Protein 5UBV (pdb70)

Foldseek 3Di:
DWAACLLAFQCVVQLVVLVLVLVCLLPVVVSPVVPDDAAEEEEEEDPQLCLVRSQRRSCVSNVFEEFEAELCVCVVLDDQLLVVLVVRVVVCLVRALYEYEYEAQLSQLADDDPVSVVRRVNNNVSNLCSQVPQDDSSNYHYYYYHHCPVSHDPSQCPPSHHVHYGYRYAGALVRLLVLLVSLCVPFFADPAADSSVLSVVQPPDHSRLSNQLNVQQRVVCVVVVHPGRHNVSSVVSSVVSVVD/DAACLLAFQAVVLLVVLVLVLVCQLPVPVCVVVVDFDQQEAEEEEDPQLCLVSSQVRSCVSNVFEEAEAELQVLLDPDDDCSLVVLVVRVVVCLVRFLYEYEYHPQCSQFFDDDPRNNNVSNLVSQVPQDISSNYHYYYYDHDPVRGHPSQCPGSHHVHYRYRYAGALVRLLVLLVSLLVVFFADPAADSSVLSVVQPPDHSRLSSQLSVQLRVVCVVVVHPGRYNVSSVVSSVVSVD

Solvent-accessible surface area: 23286 Å² total; per-residue (Å²): 162,77,15,96,20,72,52,4,55,23,20,87,135,2,37,124,88,0,63,79,0,0,78,7,2,128,66,18,110,142,45,27,126,171,76,218,74,21,49,1,0,12,0,14,7,43,99,30,12,18,20,45,66,0,0,99,0,0,0,8,43,14,66,19,54,40,38,87,0,9,0,37,70,22,43,128,40,115,54,103,6,13,110,83,0,97,89,12,0,69,43,0,94,88,122,40,46,0,0,0,0,0,30,56,0,19,11,4,11,19,114,53,53,100,62,26,43,60,121,14,127,98,10,17,68,32,0,19,83,16,0,80,58,18,67,168,56,39,3,4,0,0,0,0,1,3,57,66,60,104,56,10,40,140,22,0,52,139,122,38,27,3,82,65,102,3,112,0,69,66,10,89,67,193,7,13,41,38,12,1,116,30,25,1,157,138,28,122,84,11,120,74,27,74,19,49,20,2,0,60,136,1,61,25,1,5,14,54,17,0,61,61,0,0,68,45,0,27,103,35,3,74,165,102,180,43,174,20,9,68,42,72,10,0,41,94,0,26,77,101,5,14,102,82,129,13,113,25,82,42,9,58,31,18,93,135,0,34,134,67,0,80,65,0,1,88,0,2,108,63,32,69,123,15,48,124,124,54,26,142,12,32,48,0,0,0,0,9,5,50,97,28,17,17,16,40,64,0,0,94,0,0,0,10,30,6,10,7,42,36,9,86,2,4,0,57,135,32,81,60,169,112,75,9,14,6,8,29,56,0,58,74,29,0,80,42,0,87,67,51,44,42,0,0,0,0,0,28,78,0,37,34,5,0,19,126,128,108,108,68,55,6,8,87,25,0,21,84,20,0,81,66,10,77,105,40,47,6,6,7,0,0,0,2,2,54,131,40,146,48,2,31,132,21,0,41,137,123,40,28,0,70,61,76,0,116,0,67,74,10,91,72,196,5,12,45,35,16,1,114,22,29,0,150,141,28,145,80,11,119,77,30,75,17,52,25,0,0,69,138,1,89,46,22,5,12,41,65,0,56,71,0,0,71,52,0,22,102,32,4,73,164,102,170,39,182,12,9,58,29,71,9,0,40,93,0,19,74,94,40,86,180

InterPro domains:
  IPR000642 Peptidase M41 [PF01434] (489-669)
  IPR003593 AAA+ ATPase domain [SM00382] (275-411)
  IPR003959 ATPase, AAA-type, core [PF00004] (279-408)
  IPR003960 ATPase, AAA-type, conserved site [PS00674] (379-397)
  IPR005936 ATP-dependent zinc metalloprotease, FtsH [MF_01458] (3-678)
  IPR027417 P-loop containing nucleoside triphosphate hydrolase [G3DSA:3.40.50.300] (221-408)
  IPR027417 P-loop containing nucleoside triphosphate hydrolase [SSF52540] (239-504)
  IPR037219 Peptidase M41-like [G3DSA:1.20.58.760] (484-678)
  IPR037219 Peptidase M41-like [SSF140990] (490-673)
  IPR041569 AAA ATPase, AAA+ lid domain [PF17862] (431-474)
  IPR048438 Yme1-like, N-terminal domain [PF21232] (65-123)

Secondary structure (DSSP, 8-state):
----GGG--S-HHHHHHHHHHHHHHH-HHHHHTT-----EEEEE--TTSSHHHHHHHHHHHHT--EEEEEGGGGS-----HHHHHHHHHHHHHHT-SEEEEEETGGGTT----TTTHHHHHHHHHHHHHHHHT--TT--EEEEEEES-GGGS-TTTTSTTSEEEEEE-----HHHHHHHHHHHHTTS-B-TT--HHHHHHT-TT--HHHHHHHHHHHHHHHHHTT-SSB-HHHHHHHHHHHHH-/---GGG--S-HHHHHHHHHHHHHHH-HHHHHHTT----SEEEEE--TTSSHHHHHHHHHHHHT--EEEEETTTTS-SSS-THHHHHHHHHHHHHHT-SEEEEEETHHHHHB-----HHHHHHHHHHHHPPTT-SEEEEEEES-GGGB-TTTTSTTSEEEEEE-----HHHHHHHHHHHHTTS-B-TT--HHHHHHT-TT--HHHHHHHHHHHHHHHHHTT-SSB-HHHHHHHHHHHH-

B-factor: mean 60.73, std 21.24, range [25.16, 143.54]

Structure (mmCIF, N/CA/C/O backbone):
data_5UBV
#
_entry.id   5UBV
#
_cell.length_a   45.916
_cell.length_b   86.624
_cell.length_c   155.025
_cell.angle_alpha   90.000
_cell.angle_beta   90.000
_cell.angle_gamma   90.000
#
_symmetry.space_group_name_H-M   'P 21 21 21'
#
loop_
_entity.id
_entity.type
_entity.pdbx_description
1 polymer 'ATPase domain of i-AAA protease'
2 non-polymer 'CITRIC ACID'
3 non-polymer "ADENOSINE-5'-DIPHOSPHATE"
4 non-polymer GLYCEROL
5 water water
#
loop_
_atom_site.group_PDB
_atom_site.id
_atom_site.type_symbol
_atom_site.label_atom_id
_atom_site.label_alt_id
_atom_site.label_comp_id
_atom_site.label_asym_id
_atom_site.label_entity_id
_atom_site.label_seq_id
_atom_site.pdbx_PDB_ins_code
_atom_site.Cartn_x
_atom_site.Cartn_y
_atom_site.Cartn_z
_atom_site.occupancy
_atom_site.B_iso_or_equiv
_atom_site.auth_seq_id
_atom_site.auth_comp_id
_atom_site.auth_asym_id
_atom_site.auth_atom_id
_atom_site.pdbx_PDB_model_num
ATOM 1 N N . SER A 1 1 ? 18.525 11.340 84.057 1.00 125.19 1 SER A N 1
ATOM 2 C CA . SER A 1 1 ? 19.224 10.514 85.034 1.00 121.04 1 SER A CA 1
ATOM 3 C C . SER A 1 1 ? 19.996 11.375 86.027 1.00 105.40 1 SER A C 1
ATOM 4 O O . SER A 1 1 ? 20.692 12.314 85.640 1.00 102.36 1 SER A O 1
ATOM 7 N N . ASN A 1 2 ? 19.871 11.047 87.310 1.00 96.61 2 ASN A N 1
ATOM 8 C CA . ASN A 1 2 ? 20.558 11.803 88.343 1.00 80.85 2 ASN A CA 1
ATOM 9 C C . ASN A 1 2 ? 22.053 11.482 88.331 1.00 68.06 2 ASN A C 1
ATOM 10 O O . ASN A 1 2 ? 22.520 10.569 87.643 1.00 61.37 2 ASN A O 1
ATOM 15 N N . ALA A 1 3 ? 22.807 12.253 89.109 1.00 52.81 3 ALA A N 1
ATOM 16 C CA . ALA A 1 3 ? 24.247 12.068 89.173 1.00 48.63 3 ALA A CA 1
ATOM 17 C C . ALA A 1 3 ? 24.598 10.798 89.945 1.00 48.85 3 ALA A C 1
ATOM 18 O O . ALA A 1 3 ? 23.805 10.271 90.730 1.00 46.16 3 ALA A O 1
ATOM 20 N N . ARG A 1 4 ? 25.811 10.306 89.705 1.00 45.63 4 ARG A N 1
ATOM 21 C CA . ARG A 1 4 ? 26.335 9.133 90.388 1.00 43.12 4 ARG A CA 1
ATOM 22 C C . ARG A 1 4 ? 27.769 9.412 90.814 1.00 46.49 4 ARG A C 1
ATOM 23 O O . ARG A 1 4 ? 28.374 10.413 90.423 1.00 49.89 4 ARG A O 1
ATOM 31 N N . PHE A 1 5 ? 28.314 8.505 91.627 1.00 36.13 5 PHE A N 1
ATOM 32 C CA . PHE A 1 5 ? 29.705 8.640 92.044 1.00 35.40 5 PHE A CA 1
ATOM 33 C C . PHE A 1 5 ? 30.663 8.415 90.883 1.00 37.64 5 PHE A C 1
ATOM 34 O O . PHE A 1 5 ? 31.778 8.948 90.889 1.00 44.32 5 PHE A O 1
ATOM 42 N N . SER A 1 6 ? 30.247 7.642 89.877 1.00 40.41 6 SER A N 1
ATOM 43 C CA . SER A 1 6 ? 31.069 7.447 88.689 1.00 43.13 6 SER A CA 1
ATOM 44 C C . SER A 1 6 ? 31.219 8.719 87.865 1.00 50.82 6 SER A C 1
ATOM 45 O O . SER A 1 6 ? 32.017 8.734 86.922 1.00 50.96 6 SER A O 1
ATOM 48 N N . ASP A 1 7 ? 30.472 9.774 88.189 1.00 40.52 7 ASP A N 1
ATOM 49 C CA . ASP A 1 7 ? 30.652 11.075 87.560 1.00 57.32 7 ASP A CA 1
ATOM 50 C C . ASP A 1 7 ? 31.702 11.925 88.259 1.00 52.12 7 ASP A C 1
ATOM 51 O O . ASP A 1 7 ? 32.096 12.964 87.719 1.00 64.47 7 ASP A O 1
ATOM 56 N N . VAL A 1 8 ? 32.168 11.507 89.433 1.00 37.66 8 VAL A N 1
ATOM 57 C CA . VAL A 1 8 ? 33.059 12.305 90.267 1.00 40.69 8 VAL A CA 1
ATOM 58 C C . VAL A 1 8 ? 34.443 11.675 90.229 1.00 43.28 8 VAL A C 1
ATOM 59 O O . VAL A 1 8 ? 34.611 10.502 90.586 1.00 44.86 8 VAL A O 1
ATOM 63 N N . HIS A 1 9 ? 35.433 12.455 89.804 1.00 47.51 9 HIS A N 1
ATOM 64 C CA . HIS A 1 9 ? 36.804 11.981 89.710 1.00 40.28 9 HIS A CA 1
ATOM 65 C C . HIS A 1 9 ? 37.738 13.048 90.264 1.00 40.07 9 HIS A C 1
ATOM 66 O O . HIS A 1 9 ? 37.398 14.232 90.324 1.00 43.89 9 HIS A O 1
ATOM 73 N N . GLY A 1 10 ? 38.925 12.612 90.680 1.00 41.76 10 GLY A N 1
ATOM 74 C CA . GLY A 1 10 ? 39.914 13.522 91.218 1.00 52.72 10 GLY A CA 1
ATOM 75 C C . GLY A 1 10 ? 39.742 13.866 92.679 1.00 52.45 10 GLY A C 1
ATOM 76 O O . GLY A 1 10 ? 40.433 14.763 93.174 1.00 51.43 10 GLY A O 1
ATOM 77 N N . CYS A 1 11 ? 38.845 13.187 93.382 1.00 50.01 11 CYS A N 1
ATOM 78 C CA . CYS A 1 11 ? 38.672 13.359 94.817 1.00 50.68 11 CYS A CA 1
ATOM 79 C C . CYS A 1 11 ? 38.073 12.079 95.390 1.00 51.67 11 CYS A C 1
ATOM 80 O O . CYS A 1 11 ? 36.967 12.062 95.922 1.00 47.24 11 CYS A O 1
ATOM 83 N N . ASP A 1 12 ? 38.821 10.977 95.265 1.00 49.33 12 ASP A N 1
ATOM 84 C CA . ASP A 1 12 ? 38.335 9.679 95.719 1.00 52.48 12 ASP A CA 1
ATOM 85 C C . ASP A 1 12 ? 38.081 9.669 97.219 1.00 51.90 12 ASP A C 1
ATOM 86 O O . ASP A 1 12 ? 37.154 8.999 97.683 1.00 45.98 12 ASP A O 1
ATOM 91 N N . GLU A 1 13 ? 38.877 10.413 97.988 1.00 46.32 13 GLU A N 1
ATOM 92 C CA . GLU A 1 13 ? 38.690 10.432 99.435 1.00 42.10 13 GLU A CA 1
ATOM 93 C C . GLU A 1 13 ? 37.347 11.041 99.819 1.00 43.03 13 GLU A C 1
ATOM 94 O O . GLU A 1 13 ? 36.709 10.594 100.779 1.00 46.24 13 GLU A O 1
ATOM 100 N N . ALA A 1 14 ? 36.896 12.058 99.081 1.00 40.26 14 ALA A N 1
ATOM 101 C CA . ALA A 1 14 ? 35.629 12.700 99.414 1.00 37.74 14 ALA A CA 1
ATOM 102 C C . ALA A 1 14 ? 34.451 11.763 99.168 1.00 39.40 14 ALA A C 1
ATOM 103 O O . ALA A 1 14 ? 33.563 11.631 100.018 1.00 42.41 14 ALA A O 1
ATOM 105 N N . LYS A 1 15 ? 34.430 11.093 98.013 1.00 47.30 15 LYS A N 1
ATOM 106 C CA . LYS A 1 15 ? 33.323 10.191 97.710 1.00 49.17 15 LYS A CA 1
ATOM 107 C C . LYS A 1 15 ? 33.334 8.965 98.614 1.00 44.83 15 LYS A C 1
ATOM 108 O O . LYS A 1 15 ? 32.267 8.442 98.957 1.00 43.97 15 LYS A O 1
ATOM 114 N N . GLU A 1 16 ? 34.520 8.494 99.007 1.00 39.93 16 GLU A N 1
ATOM 115 C CA . GLU A 1 16 ? 34.595 7.373 99.939 1.00 41.50 16 GLU A CA 1
ATOM 116 C C . GLU A 1 16 ? 33.985 7.738 101.287 1.00 47.24 16 GLU A C 1
ATOM 117 O O . GLU A 1 16 ? 33.272 6.930 101.894 1.00 50.83 16 GLU A O 1
ATOM 123 N N . GLU A 1 17 ? 34.254 8.953 101.772 1.00 45.67 17 GLU A N 1
ATOM 124 C CA . GLU A 1 17 ? 33.655 9.396 103.028 1.00 42.52 17 GLU A CA 1
ATOM 125 C C . GLU A 1 17 ? 32.154 9.608 102.879 1.00 41.73 17 GLU A C 1
ATOM 126 O O . GLU A 1 17 ? 31.383 9.284 103.790 1.00 45.53 17 GLU A O 1
ATOM 132 N N . LEU A 1 18 ? 31.718 10.145 101.738 1.00 38.26 18 LEU A N 1
ATOM 133 C CA . LEU A 1 18 ? 30.301 10.410 101.525 1.00 36.71 18 LEU A CA 1
ATOM 134 C C . LEU A 1 18 ? 29.498 9.148 101.240 1.00 35.50 18 LEU A C 1
ATOM 135 O O . LEU A 1 18 ? 28.264 9.208 101.251 1.00 37.78 18 LEU A O 1
ATOM 140 N N . GLN A 1 19 ? 30.161 8.017 100.984 1.00 36.89 19 GLN A N 1
ATOM 141 C CA . GLN A 1 19 ? 29.434 6.765 100.808 1.00 42.90 19 GLN A CA 1
ATOM 142 C C . GLN A 1 19 ? 28.653 6.409 102.066 1.00 42.93 19 GLN A C 1
ATOM 143 O O . GLN A 1 19 ? 27.603 5.761 101.986 1.00 40.10 19 GLN A O 1
ATOM 149 N N . GLU A 1 20 ? 29.151 6.831 103.232 1.00 41.89 20 GLU A N 1
ATOM 150 C CA . GLU A 1 20 ? 28.431 6.610 104.481 1.00 42.15 20 GLU A CA 1
ATOM 151 C C . GLU A 1 20 ? 27.092 7.336 104.474 1.00 36.47 20 GLU A C 1
ATOM 152 O O . GLU A 1 20 ? 26.093 6.819 104.990 1.00 40.87 20 GLU A O 1
ATOM 158 N N . LEU A 1 21 ? 27.052 8.537 103.890 1.00 35.30 21 LEU A N 1
ATOM 159 C CA . LEU A 1 21 ? 25.792 9.264 103.780 1.00 32.15 21 LEU A CA 1
ATOM 160 C C . LEU A 1 21 ? 24.813 8.526 102.876 1.00 34.74 21 LEU A C 1
ATOM 161 O O . LEU A 1 21 ? 23.604 8.512 103.137 1.00 38.84 21 LEU A O 1
ATOM 166 N N . VAL A 1 22 ? 25.318 7.910 101.804 1.00 33.17 22 VAL A N 1
ATOM 167 C CA . VAL A 1 22 ? 24.461 7.130 100.914 1.00 36.68 22 VAL A CA 1
ATOM 168 C C . VAL A 1 22 ? 23.866 5.944 101.661 1.00 44.09 22 VAL A C 1
ATOM 169 O O . VAL A 1 22 ? 22.666 5.660 101.560 1.00 44.86 22 VAL A O 1
ATOM 173 N N . GLU A 1 23 ? 24.698 5.240 102.432 1.00 36.90 23 GLU A N 1
ATOM 174 C CA . GLU A 1 23 ? 24.222 4.065 103.152 1.00 38.45 23 GLU A CA 1
ATOM 175 C C . GLU A 1 23 ? 23.174 4.433 104.192 1.00 38.66 23 GLU A C 1
ATOM 176 O O . GLU A 1 23 ? 22.239 3.660 104.431 1.00 48.77 23 GLU A O 1
ATOM 182 N N . PHE A 1 24 ? 23.308 5.604 104.817 1.00 45.72 24 PHE A N 1
ATOM 183 C CA . PHE A 1 24 ? 22.300 6.048 105.773 1.00 48.01 24 PHE A CA 1
ATOM 184 C C . PHE A 1 24 ? 20.986 6.365 105.070 1.00 49.83 24 PHE A C 1
ATOM 185 O O . PHE A 1 24 ? 19.914 5.936 105.512 1.00 51.79 24 PHE A O 1
ATOM 193 N N . LEU A 1 25 ? 21.051 7.120 103.970 1.00 47.26 25 LEU A N 1
ATOM 194 C CA . LEU A 1 25 ? 19.835 7.509 103.263 1.00 44.17 25 LEU A CA 1
ATOM 195 C C . LEU A 1 25 ? 19.115 6.305 102.671 1.00 46.73 25 LEU A C 1
ATOM 196 O O . LEU A 1 25 ? 17.885 6.316 102.548 1.00 47.95 25 LEU A O 1
ATOM 201 N N . ARG A 1 26 ? 19.861 5.262 102.301 1.00 47.83 26 ARG A N 1
ATOM 202 C CA . ARG A 1 26 ? 19.239 4.059 101.759 1.00 52.90 26 ARG A CA 1
ATOM 203 C C . ARG A 1 26 ? 18.372 3.368 102.805 1.00 60.94 26 ARG A C 1
ATOM 204 O O . ARG A 1 26 ? 17.295 2.850 102.487 1.00 67.60 26 ARG A O 1
ATOM 212 N N . ASN A 1 27 ? 18.822 3.356 104.057 1.00 62.22 27 ASN A N 1
ATOM 213 C CA . ASN A 1 27 ? 18.085 2.719 105.139 1.00 59.68 27 ASN A CA 1
ATOM 214 C C . ASN A 1 27 ? 18.477 3.360 106.465 1.00 60.85 27 ASN A C 1
ATOM 215 O O . ASN A 1 27 ? 19.397 2.880 107.140 1.00 56.48 27 ASN A O 1
ATOM 220 N N . PRO A 1 28 ? 17.811 4.445 106.868 1.00 57.72 28 PRO A N 1
ATOM 221 C CA . PRO A 1 28 ? 18.177 5.094 108.139 1.00 60.42 28 PRO A CA 1
ATOM 222 C C . PRO A 1 28 ? 17.948 4.217 109.357 1.00 71.42 28 PRO A C 1
ATOM 223 O O . PRO A 1 28 ? 18.678 4.349 110.348 1.00 68.28 28 PRO A O 1
ATOM 227 N N . GLU A 1 29 ? 16.954 3.328 109.319 1.00 79.16 29 GLU A N 1
ATOM 228 C CA . GLU A 1 29 ? 16.696 2.456 110.461 1.00 80.50 29 GLU A CA 1
ATOM 229 C C . GLU A 1 29 ? 17.823 1.446 110.650 1.00 76.61 29 GLU A C 1
ATOM 230 O O . GLU A 1 29 ? 18.320 1.260 111.767 1.00 79.90 29 GLU A O 1
ATOM 236 N N . LYS A 1 30 ? 18.239 0.783 109.568 1.00 75.05 30 LYS A N 1
ATOM 237 C CA . LYS A 1 30 ? 19.331 -0.184 109.665 1.00 72.97 30 LYS A CA 1
ATOM 238 C C . LYS A 1 30 ? 20.654 0.483 110.010 1.00 68.12 30 LYS A C 1
ATOM 239 O O . LYS A 1 30 ? 21.476 -0.106 110.722 1.00 69.38 30 LYS A O 1
ATOM 245 N N . PHE A 1 31 ? 20.869 1.709 109.536 1.00 69.22 31 PHE A N 1
ATOM 246 C CA . PHE A 1 31 ? 22.107 2.419 109.836 1.00 65.28 31 PHE A CA 1
ATOM 247 C C . PHE A 1 31 ? 22.223 2.731 111.325 1.00 69.56 31 PHE A C 1
ATOM 248 O O . PHE A 1 31 ? 23.298 2.581 111.916 1.00 65.57 31 PHE A O 1
ATOM 256 N N . SER A 1 32 ? 21.123 3.163 111.944 1.00 73.23 32 SER A N 1
ATOM 257 C CA . SER A 1 32 ? 21.144 3.592 113.338 1.00 75.91 32 SER A CA 1
ATOM 258 C C . SER A 1 32 ? 21.281 2.436 114.321 1.00 70.94 32 SER A C 1
ATOM 259 O O . SER A 1 32 ? 21.756 2.651 115.441 1.00 73.00 32 SER A O 1
ATOM 262 N N . ASN A 1 33 ? 20.882 1.221 113.935 1.00 72.23 33 ASN A N 1
ATOM 263 C CA . ASN A 1 33 ? 20.884 0.097 114.866 1.00 75.07 33 ASN A CA 1
ATOM 264 C C . ASN A 1 33 ? 22.281 -0.311 115.322 1.00 72.67 33 ASN A C 1
ATOM 265 O O . ASN A 1 33 ? 22.404 -0.997 116.342 1.00 80.15 33 ASN A O 1
ATOM 270 N N . LEU A 1 34 ? 23.331 0.086 114.605 1.00 71.08 34 LEU A N 1
ATOM 271 C CA . LEU A 1 34 ? 24.683 -0.255 115.029 1.00 72.25 34 LEU A CA 1
ATOM 272 C C . LEU A 1 34 ? 25.228 0.680 116.101 1.00 79.55 34 LEU A C 1
ATOM 273 O O . LEU A 1 34 ? 26.258 0.364 116.706 1.00 85.72 34 LEU A O 1
ATOM 278 N N . GLY A 1 35 ? 24.573 1.809 116.350 1.00 78.25 35 GLY A N 1
ATOM 279 C CA . GLY A 1 35 ? 25.034 2.753 117.352 1.00 71.14 35 GLY A CA 1
ATOM 280 C C . GLY A 1 35 ? 25.995 3.788 116.801 1.00 69.87 35 GLY A C 1
ATOM 281 O O . GLY A 1 35 ? 26.285 3.805 115.605 1.00 65.82 35 GLY A O 1
ATOM 282 N N . LYS A 1 37 ? 26.769 7.103 116.023 1.00 57.60 37 LYS A N 1
ATOM 283 C CA . LYS A 1 37 ? 26.300 8.475 115.869 1.00 64.63 37 LYS A CA 1
ATOM 284 C C . LYS A 1 37 ? 25.816 8.728 114.444 1.00 62.70 37 LYS A C 1
ATOM 285 O O . LYS A 1 37 ? 26.450 8.302 113.479 1.00 72.47 37 LYS A O 1
ATOM 291 N N . LEU A 1 38 ? 24.679 9.430 114.320 1.00 55.21 38 LEU A N 1
ATOM 292 C CA . LEU A 1 38 ? 24.080 9.700 113.023 1.00 55.51 38 LEU A CA 1
ATOM 293 C C . LEU A 1 38 ? 24.451 11.094 112.534 1.00 61.08 38 LEU A C 1
ATOM 294 O O . LEU A 1 38 ? 24.586 12.027 113.332 1.00 59.59 38 LEU A O 1
ATOM 299 N N . PRO A 1 39 ? 24.630 11.269 111.225 1.00 65.12 39 PRO A N 1
ATOM 300 C CA . PRO A 1 39 ? 24.940 12.602 110.697 1.00 69.40 39 PRO A CA 1
ATOM 301 C C . PRO A 1 39 ? 23.687 13.393 110.354 1.00 61.72 39 PRO A C 1
ATOM 302 O O . PRO A 1 39 ? 22.692 12.856 109.863 1.00 67.37 39 PRO A O 1
ATOM 306 N N . LYS A 1 40 ? 23.733 14.693 110.642 1.00 53.60 40 LYS A N 1
ATOM 307 C CA . LYS A 1 40 ? 22.656 15.600 110.265 1.00 58.26 40 LYS A CA 1
ATOM 308 C C . LYS A 1 40 ? 23.103 16.642 109.253 1.00 57.07 40 LYS A C 1
ATOM 309 O O . LYS A 1 40 ? 22.465 16.799 108.205 1.00 59.76 40 LYS A O 1
ATOM 315 N N . GLY A 1 41 ? 24.195 17.352 109.534 1.00 45.53 41 GLY A N 1
ATOM 316 C CA . GLY A 1 41 ? 24.739 18.327 108.611 1.00 34.26 41 GLY A CA 1
ATOM 317 C C . GLY A 1 41 ? 26.203 18.086 108.308 1.00 46.69 41 GLY A C 1
ATOM 318 O O . GLY A 1 41 ? 27.014 17.931 109.226 1.00 46.35 41 GLY A O 1
ATOM 319 N N . VAL A 1 42 ? 26.554 18.052 107.025 1.00 36.86 42 VAL A N 1
ATOM 320 C CA . VAL A 1 42 ? 27.925 17.835 106.580 1.00 43.79 42 VAL A CA 1
ATOM 321 C C . VAL A 1 42 ? 28.352 19.018 105.723 1.00 48.05 42 VAL A C 1
ATOM 322 O O . VAL A 1 42 ? 27.605 19.452 104.838 1.00 42.21 42 VAL A O 1
ATOM 326 N N . LEU A 1 43 ? 29.547 19.538 105.988 1.00 38.48 43 LEU A N 1
ATOM 327 C CA . LEU A 1 43 ? 30.085 20.684 105.268 1.00 41.19 43 LEU A CA 1
ATOM 328 C C . LEU A 1 43 ? 30.983 20.204 104.136 1.00 46.74 43 LEU A C 1
ATOM 329 O O . LEU A 1 43 ? 31.882 19.385 104.354 1.00 49.08 43 LEU A O 1
ATOM 334 N N . LEU A 1 44 ? 30.735 20.707 102.931 1.00 38.34 44 LEU A N 1
ATOM 335 C CA . LEU A 1 44 ? 31.621 20.492 101.796 1.00 40.99 44 LEU A CA 1
ATOM 336 C C . LEU A 1 44 ? 32.464 21.747 101.604 1.00 45.49 44 LEU A C 1
ATOM 337 O O . LEU A 1 44 ? 31.926 22.825 101.329 1.00 45.56 44 LEU A O 1
ATOM 342 N N . VAL A 1 45 ? 33.779 21.605 101.744 1.00 44.47 45 VAL A N 1
ATOM 343 C CA . VAL A 1 45 ? 34.701 22.734 101.754 1.00 45.07 45 VAL A CA 1
ATOM 344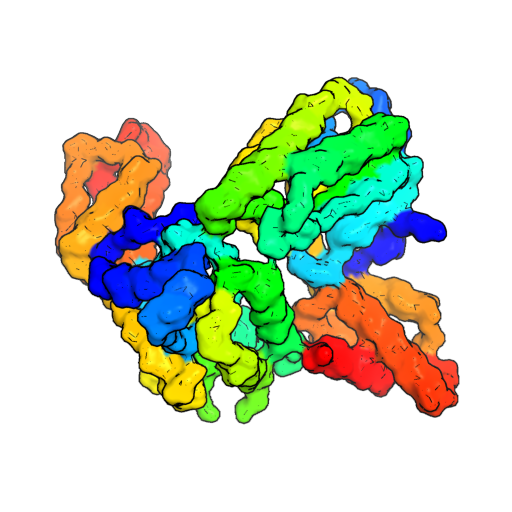 C C . VAL A 1 45 ? 35.607 22.631 100.536 1.00 42.94 45 VAL A C 1
ATOM 345 O O . VAL A 1 45 ? 36.248 21.596 100.320 1.00 53.04 45 VAL A O 1
ATOM 349 N N . GLY A 1 46 ? 35.663 23.702 99.746 1.00 42.23 46 GLY A N 1
ATOM 350 C CA . GLY A 1 46 ? 36.529 23.738 98.593 1.00 47.15 46 GLY A CA 1
ATOM 351 C C . GLY A 1 46 ? 36.268 24.907 97.664 1.00 47.86 46 GLY A C 1
ATOM 352 O O . GLY A 1 46 ? 35.240 25.588 97.744 1.00 44.88 46 GLY A O 1
ATOM 353 N N . PRO A 1 47 ? 37.209 25.158 96.757 1.00 48.02 47 PRO A N 1
ATOM 354 C CA . PRO A 1 47 ? 37.063 26.266 95.804 1.00 47.54 47 PRO A CA 1
ATOM 355 C C . PRO A 1 47 ? 35.956 25.984 94.804 1.00 50.65 47 PRO A C 1
ATOM 356 O O . PRO A 1 47 ? 35.465 24.848 94.714 1.00 47.24 47 PRO A O 1
ATOM 360 N N . PRO A 1 48 ? 35.528 26.991 94.040 1.00 46.51 48 PRO A N 1
ATOM 361 C CA . PRO A 1 48 ? 34.458 26.765 93.060 1.00 51.00 48 PRO A CA 1
ATOM 362 C C . PRO A 1 48 ? 34.874 25.770 91.985 1.00 50.23 48 PRO A C 1
ATOM 363 O O . PRO A 1 48 ? 36.033 25.719 91.569 1.00 47.97 48 PRO A O 1
ATOM 367 N N . GLY A 1 49 ? 33.908 24.966 91.546 1.00 41.28 49 GLY A N 1
ATOM 368 C CA . GLY A 1 49 ? 34.117 24.051 90.443 1.00 42.15 49 GLY A CA 1
ATOM 369 C C . GLY A 1 49 ? 34.799 22.748 90.790 1.00 50.51 49 GLY A C 1
ATOM 370 O O . GLY A 1 49 ? 35.141 21.988 89.877 1.00 43.15 49 GLY A O 1
ATOM 371 N N . THR A 1 50 ? 34.999 22.454 92.074 1.00 48.02 50 THR A N 1
ATOM 372 C CA . THR A 1 50 ? 35.629 21.201 92.469 1.00 49.60 50 THR A CA 1
ATOM 373 C C . THR A 1 50 ? 34.644 20.044 92.559 1.00 45.36 50 THR A C 1
ATOM 374 O O . THR A 1 50 ? 35.061 18.920 92.857 1.00 46.02 50 THR A O 1
ATOM 378 N N . GLY A 1 51 ? 33.364 20.284 92.306 1.00 39.65 51 GLY A N 1
ATOM 379 C CA . GLY A 1 51 ? 32.368 19.241 92.311 1.00 40.48 51 GLY A CA 1
ATOM 380 C C . GLY A 1 51 ? 31.598 19.075 93.600 1.00 46.02 51 GLY A C 1
ATOM 381 O O . GLY A 1 51 ? 31.142 17.963 93.887 1.00 45.28 51 GLY A O 1
ATOM 382 N N . LYS A 1 52 ? 31.441 20.140 94.390 1.00 42.06 52 LYS A N 1
ATOM 383 C CA . LYS A 1 52 ? 30.671 20.030 95.623 1.00 40.50 52 LYS A CA 1
ATOM 384 C C . LYS A 1 52 ? 29.190 19.829 95.328 1.00 39.59 52 LYS A C 1
ATOM 385 O O . LYS A 1 52 ? 28.533 18.991 95.957 1.00 33.03 52 LYS A O 1
ATOM 391 N N . THR A 1 53 ? 28.650 20.583 94.368 1.00 37.00 53 THR A N 1
ATOM 392 C CA . THR A 1 53 ? 27.261 20.382 93.968 1.00 40.08 53 THR A CA 1
ATOM 393 C C . THR A 1 53 ? 27.074 19.025 93.302 1.00 41.34 53 THR A C 1
ATOM 394 O O . THR A 1 53 ? 26.064 18.349 93.531 1.00 42.42 53 THR A O 1
ATOM 398 N N . LEU A 1 54 ? 28.038 18.612 92.475 1.00 40.98 54 LEU A N 1
ATOM 399 C CA . LEU A 1 54 ? 27.954 17.305 91.832 1.00 42.28 54 LEU A CA 1
ATOM 400 C C . LEU A 1 54 ? 27.966 16.183 92.861 1.00 38.20 54 LEU A C 1
ATOM 401 O O . LEU A 1 54 ? 27.198 15.220 92.749 1.00 44.92 54 LEU A O 1
ATOM 406 N N . LEU A 1 55 ? 28.833 16.289 93.871 1.00 38.57 55 LEU A N 1
ATOM 407 C CA . LEU A 1 55 ? 28.869 15.284 94.929 1.00 36.09 55 LEU A CA 1
ATOM 408 C C . LEU A 1 55 ? 27.533 15.204 95.655 1.00 31.71 55 LEU A C 1
ATOM 409 O O . LEU A 1 55 ? 26.991 14.113 95.864 1.00 40.95 55 LEU A O 1
ATOM 414 N N . ALA A 1 56 ? 26.986 16.358 96.047 1.00 30.11 56 ALA A N 1
ATOM 415 C CA . ALA A 1 56 ? 25.703 16.380 96.742 1.00 32.55 56 ALA A CA 1
ATOM 416 C C . ALA A 1 56 ? 24.614 15.723 95.904 1.00 37.66 56 ALA A C 1
ATOM 417 O O . ALA A 1 56 ? 23.849 14.889 96.402 1.00 38.43 56 ALA A O 1
ATOM 419 N N . ARG A 1 57 ? 24.526 16.093 94.624 1.00 29.95 57 ARG A N 1
ATOM 420 C CA . ARG A 1 57 ? 23.574 15.439 93.733 1.00 30.88 57 ARG A CA 1
ATOM 421 C C . ARG A 1 57 ? 23.897 13.961 93.559 1.00 34.57 57 ARG A C 1
ATOM 422 O O . ARG A 1 57 ? 22.983 13.140 93.416 1.00 47.22 57 ARG A O 1
ATOM 430 N N . ALA A 1 58 ? 25.183 13.600 93.581 1.00 34.69 58 ALA A N 1
ATOM 431 C CA . ALA A 1 58 ? 25.559 12.197 93.436 1.00 37.34 58 ALA A CA 1
ATOM 432 C C . ALA A 1 58 ? 25.156 11.384 94.659 1.00 36.80 58 ALA A C 1
ATOM 433 O O . ALA A 1 58 ? 24.769 10.216 94.533 1.00 40.51 58 ALA A O 1
ATOM 435 N N . VAL A 1 59 ? 25.243 11.978 95.853 1.00 39.93 59 VAL A N 1
ATOM 436 C CA . VAL A 1 59 ? 24.816 11.273 97.059 1.00 28.37 59 VAL A CA 1
ATOM 437 C C . VAL A 1 59 ? 23.326 10.967 96.993 1.00 38.09 59 VAL A C 1
ATOM 438 O O . VAL A 1 59 ? 22.882 9.876 97.372 1.00 43.73 59 VAL A O 1
ATOM 442 N N . ALA A 1 60 ? 22.531 11.918 96.497 1.00 35.78 60 ALA A N 1
ATOM 443 C CA . ALA A 1 60 ? 21.102 11.670 96.334 1.00 36.69 60 ALA A CA 1
ATOM 444 C C . ALA A 1 60 ? 20.842 10.634 95.249 1.00 40.19 60 ALA A C 1
ATOM 445 O O . ALA A 1 60 ? 19.954 9.785 95.394 1.00 38.04 60 ALA A O 1
ATOM 447 N N . GLY A 1 61 ? 21.607 10.686 94.156 1.00 44.66 61 GLY A N 1
ATOM 448 C CA . GLY A 1 61 ? 21.420 9.719 93.087 1.00 36.95 61 GLY A CA 1
ATOM 449 C C . GLY A 1 61 ? 21.818 8.312 93.491 1.00 37.78 61 GLY A C 1
ATOM 450 O O . GLY A 1 61 ? 21.109 7.347 93.190 1.00 47.57 61 GLY A O 1
ATOM 451 N N . GLU A 1 62 ? 22.958 8.173 94.173 1.00 35.89 62 GLU A N 1
ATOM 452 C CA . GLU A 1 62 ? 23.386 6.859 94.643 1.00 38.65 62 GLU A CA 1
ATOM 453 C C . GLU A 1 62 ? 22.391 6.274 95.637 1.00 43.25 62 GLU A C 1
ATOM 454 O O . GLU A 1 62 ? 22.123 5.067 95.623 1.00 42.53 62 GLU A O 1
ATOM 460 N N . ALA A 1 63 ? 21.833 7.115 96.509 1.00 42.69 63 ALA A N 1
ATOM 461 C CA . ALA A 1 63 ? 20.882 6.647 97.507 1.00 45.34 63 ALA A CA 1
ATOM 462 C C . ALA A 1 63 ? 19.461 6.557 96.969 1.00 51.52 63 ALA A C 1
ATOM 463 O O . ALA A 1 63 ? 18.616 5.908 97.596 1.00 50.21 63 ALA A O 1
ATOM 465 N N . GLY A 1 64 ? 19.179 7.185 95.832 1.00 48.18 64 GLY A N 1
ATOM 466 C CA . GLY A 1 64 ? 17.834 7.182 95.283 1.00 40.38 64 GLY A CA 1
ATOM 467 C C . GLY A 1 64 ? 16.852 8.001 96.092 1.00 42.10 64 GLY A C 1
ATOM 468 O O . GLY A 1 64 ? 15.727 7.547 96.339 1.00 45.55 64 GLY A O 1
ATOM 469 N N . VAL A 1 65 ? 17.247 9.199 96.509 1.00 42.95 65 VAL A N 1
ATOM 470 C CA . VAL A 1 65 ? 16.398 10.055 97.335 1.00 52.39 65 VAL A CA 1
ATOM 471 C C . VAL A 1 65 ? 16.266 11.409 96.650 1.00 43.38 65 VAL A C 1
ATOM 472 O O . VAL A 1 65 ? 17.124 11.802 95.845 1.00 38.44 65 VAL A O 1
ATOM 476 N N . PRO A 1 66 ? 15.187 12.141 96.937 1.00 49.09 66 PRO A N 1
ATOM 477 C CA . PRO A 1 66 ? 15.016 13.468 96.333 1.00 35.68 66 PRO A CA 1
ATOM 478 C C . PRO A 1 66 ? 16.125 14.430 96.737 1.00 36.36 66 PRO A C 1
ATOM 479 O O . PRO A 1 66 ? 16.754 14.289 97.788 1.00 39.25 66 PRO A O 1
ATOM 483 N N . PHE A 1 67 ? 16.355 15.421 95.876 1.00 42.60 67 PHE A N 1
ATOM 484 C CA . PHE A 1 67 ? 17.393 16.428 96.060 1.00 33.55 67 PHE A CA 1
ATOM 485 C C . PHE A 1 67 ? 16.748 17.807 96.039 1.00 38.02 67 PHE A C 1
ATOM 486 O O . PHE A 1 67 ? 16.068 18.161 95.070 1.00 43.26 67 PHE A O 1
ATOM 494 N N . PHE A 1 68 ? 16.951 18.576 97.107 1.00 32.54 68 PHE A N 1
ATOM 495 C CA . PHE A 1 68 ? 16.409 19.924 97.230 1.00 38.48 68 PHE A CA 1
ATOM 496 C C . PHE A 1 68 ? 17.555 20.925 97.294 1.00 42.99 68 PHE A C 1
ATOM 497 O O . PHE A 1 68 ? 18.485 20.757 98.089 1.00 43.49 68 PHE A O 1
ATOM 505 N N . TYR A 1 69 ? 17.488 21.958 96.457 1.00 34.64 69 TYR A N 1
ATOM 506 C CA . TYR A 1 69 ? 18.571 22.920 96.303 1.00 39.74 69 TYR A CA 1
ATOM 507 C C . TYR A 1 69 ? 18.219 24.258 96.941 1.00 42.69 69 TYR A C 1
ATOM 508 O O . TYR A 1 69 ? 17.087 24.739 96.820 1.00 42.34 69 TYR A O 1
ATOM 517 N N . MET A 1 70 ? 19.203 24.856 97.613 1.00 36.60 70 MET A N 1
ATOM 518 C CA . MET A 1 70 ? 19.078 26.191 98.186 1.00 42.68 70 MET A CA 1
ATOM 519 C C . MET A 1 70 ? 20.425 26.888 98.086 1.00 43.99 70 MET A C 1
ATOM 520 O O . MET A 1 70 ? 21.454 26.293 98.414 1.00 47.18 70 MET A O 1
ATOM 525 N N . SER A 1 71 ? 20.421 28.133 97.622 1.00 44.42 71 SER A N 1
ATOM 526 C CA . SER A 1 71 ? 21.640 28.914 97.453 1.00 50.32 71 SER A CA 1
ATOM 527 C C . SER A 1 71 ? 21.691 30.033 98.486 1.00 51.39 71 SER A C 1
ATOM 528 O O . SER A 1 71 ? 20.755 30.834 98.585 1.00 54.67 71 SER A O 1
ATOM 531 N N . GLY A 1 72 ? 22.774 30.075 99.264 1.00 49.39 72 GLY A N 1
ATOM 532 C CA . GLY A 1 72 ? 23.003 31.189 100.170 1.00 47.39 72 GLY A CA 1
ATOM 533 C C . GLY A 1 72 ? 23.041 32.528 99.463 1.00 53.13 72 GLY A C 1
ATOM 534 O O . GLY A 1 72 ? 22.770 33.561 100.084 1.00 53.64 72 GLY A O 1
ATOM 535 N N . SER A 1 73 ? 23.369 32.527 98.168 1.00 56.36 73 SER A N 1
ATOM 536 C CA . SER A 1 73 ? 23.420 33.740 97.363 1.00 52.60 73 SER A CA 1
ATOM 537 C C . SER A 1 73 ? 22.048 34.376 97.180 1.00 54.55 73 SER A C 1
ATOM 538 O O . SER A 1 73 ? 21.968 35.539 96.772 1.00 53.65 73 SER A O 1
ATOM 541 N N . GLU A 1 74 ? 20.969 33.640 97.461 1.00 55.00 74 GLU A N 1
ATOM 542 C CA . GLU A 1 74 ? 19.622 34.183 97.327 1.00 53.28 74 GLU A CA 1
ATOM 543 C C . GLU A 1 74 ? 19.354 35.341 98.281 1.00 71.81 74 GLU A C 1
ATOM 544 O O . GLU A 1 74 ? 18.297 35.974 98.176 1.00 79.89 74 GLU A O 1
ATOM 550 N N . PHE A 1 75 ? 20.276 35.635 99.199 1.00 78.87 75 PHE A N 1
ATOM 551 C CA . PHE A 1 75 ? 20.139 36.751 100.127 1.00 81.11 75 PHE A CA 1
ATOM 552 C C . PHE A 1 75 ? 21.251 37.780 99.948 1.00 91.41 75 PHE A C 1
ATOM 553 O O . PHE A 1 75 ? 21.552 38.532 100.880 1.00 95.43 75 PHE A O 1
ATOM 561 N N . ASP A 1 76 ? 21.867 37.830 98.763 1.00 97.11 76 ASP A N 1
ATOM 562 C CA . ASP A 1 76 ? 22.987 38.740 98.544 1.00 108.04 76 ASP A CA 1
ATOM 563 C C . ASP A 1 76 ? 22.530 40.192 98.488 1.00 125.40 76 ASP A C 1
ATOM 564 O O . ASP A 1 76 ? 23.203 41.079 99.026 1.00 132.67 76 ASP A O 1
ATOM 569 N N . GLU A 1 77 ? 21.396 40.457 97.835 1.00 130.17 77 GLU A N 1
ATOM 570 C CA . GLU A 1 77 ? 20.921 41.832 97.717 1.00 133.64 77 GLU A CA 1
ATOM 571 C C . GLU A 1 77 ? 20.556 42.406 99.080 1.00 132.70 77 GLU A C 1
ATOM 572 O O . GLU A 1 77 ? 20.853 43.571 99.371 1.00 136.05 77 GLU A O 1
ATOM 578 N N . ILE A 1 78 ? 19.919 41.603 99.928 1.00 125.94 78 ILE A N 1
ATOM 579 C CA . ILE A 1 78 ? 19.525 42.040 101.260 1.00 119.50 78 ILE A CA 1
ATOM 580 C C . ILE A 1 78 ? 19.179 40.837 102.129 1.00 107.98 78 ILE A C 1
ATOM 581 O O . ILE A 1 78 ? 18.068 40.735 102.649 1.00 103.16 78 ILE A O 1
ATOM 583 N N . VAL A 1 80 ? 16.230 40.656 99.983 1.00 118.08 80 VAL A N 1
ATOM 584 C CA . VAL A 1 80 ? 15.032 41.031 99.245 1.00 118.52 80 VAL A CA 1
ATOM 585 C C . VAL A 1 80 ? 13.785 40.563 99.986 1.00 123.25 80 VAL A C 1
ATOM 586 O O . VAL A 1 80 ? 13.114 41.352 100.651 1.00 127.34 80 VAL A O 1
ATOM 590 N N . GLY A 1 81 ? 13.483 39.269 99.869 1.00 121.91 81 GLY A N 1
ATOM 591 C CA . GLY A 1 81 ? 12.304 38.694 100.473 1.00 121.58 81 GLY A CA 1
ATOM 592 C C . GLY A 1 81 ? 12.582 38.066 101.832 1.00 117.03 81 GLY A C 1
ATOM 593 O O . GLY A 1 81 ? 13.694 38.087 102.354 1.00 127.77 81 GLY A O 1
ATOM 594 N N . VAL A 1 82 ? 11.525 37.492 102.401 1.00 97.19 82 VAL A N 1
ATOM 595 C CA . VAL A 1 82 ? 11.602 36.872 103.721 1.00 82.25 82 VAL A CA 1
ATOM 596 C C . VAL A 1 82 ? 12.426 35.593 103.604 1.00 76.13 82 VAL A C 1
ATOM 597 O O . VAL A 1 82 ? 12.008 34.626 102.961 1.00 74.80 82 VAL A O 1
ATOM 601 N N . GLY A 1 83 ? 13.602 35.586 104.233 1.00 68.02 83 GLY A N 1
ATOM 602 C CA . GLY A 1 83 ? 14.455 34.411 104.180 1.00 62.78 83 GLY A CA 1
ATOM 603 C C . GLY A 1 83 ? 13.911 33.247 104.987 1.00 65.57 83 GLY A C 1
ATOM 604 O O . GLY A 1 83 ? 14.004 32.091 104.564 1.00 63.16 83 GLY A O 1
ATOM 605 N N . ALA A 1 84 ? 13.345 33.533 106.163 1.00 57.67 84 ALA A N 1
ATOM 606 C CA . ALA A 1 84 ? 12.838 32.468 107.023 1.00 51.48 84 ALA A CA 1
ATOM 607 C C . ALA A 1 84 ? 11.700 31.702 106.357 1.00 55.95 84 ALA A C 1
ATOM 608 O O . ALA A 1 84 ? 11.579 30.484 106.531 1.00 55.62 84 ALA A O 1
ATOM 610 N N . LYS A 1 85 ? 10.853 32.397 105.595 1.00 56.32 85 LYS A N 1
ATOM 611 C CA . LYS A 1 85 ? 9.797 31.708 104.861 1.00 54.28 85 LYS A CA 1
ATOM 612 C C . LYS A 1 85 ? 10.384 30.789 103.795 1.00 57.51 85 LYS A C 1
ATOM 613 O O . LYS A 1 85 ? 9.868 29.690 103.560 1.00 56.83 85 LYS A O 1
ATOM 619 N N . ARG A 1 86 ? 11.466 31.224 103.145 1.00 52.76 86 ARG A N 1
ATOM 620 C CA . ARG A 1 86 ? 12.139 30.377 102.165 1.00 53.82 86 ARG A CA 1
ATOM 621 C C . ARG A 1 86 ? 12.739 29.141 102.825 1.00 58.76 86 ARG A C 1
ATOM 622 O O . ARG A 1 86 ? 12.626 28.029 102.296 1.00 58.99 86 ARG A O 1
ATOM 630 N N . VAL A 1 87 ? 13.370 29.316 103.986 1.00 55.53 87 VAL A N 1
ATOM 631 C CA . VAL A 1 87 ? 14.011 28.194 104.666 1.00 54.65 87 VAL A CA 1
ATOM 632 C C . VAL A 1 87 ? 12.969 27.215 105.193 1.00 54.17 87 VAL A C 1
ATOM 633 O O . VAL A 1 87 ? 13.136 25.994 105.088 1.00 54.88 87 VAL A O 1
ATOM 637 N N . ARG A 1 88 ? 11.880 27.731 105.767 1.00 50.95 88 ARG A N 1
ATOM 638 C CA . ARG A 1 88 ? 10.852 26.862 106.334 1.00 50.00 88 ARG A CA 1
ATOM 639 C C . ARG A 1 88 ? 10.189 26.002 105.263 1.00 48.12 88 ARG A C 1
ATOM 640 O O . ARG A 1 88 ? 10.001 24.794 105.451 1.00 51.92 88 ARG A O 1
ATOM 648 N N . GLU A 1 89 ? 9.831 26.605 104.127 1.00 47.49 89 GLU A N 1
ATOM 649 C CA . GLU A 1 89 ? 9.124 25.859 103.089 1.00 47.45 89 GLU A CA 1
ATOM 650 C C . GLU A 1 89 ? 10.014 24.803 102.445 1.00 48.55 89 GLU A C 1
ATOM 651 O O . GLU A 1 89 ? 9.536 23.721 102.083 1.00 44.03 89 GLU A O 1
ATOM 657 N N . LEU A 1 90 ? 11.306 25.097 102.286 1.00 43.09 90 LEU A N 1
ATOM 658 C CA . LEU A 1 90 ? 12.216 24.124 101.693 1.00 45.36 90 LEU A CA 1
ATOM 659 C C . LEU A 1 90 ? 12.302 22.860 102.540 1.00 48.83 90 LEU A C 1
ATOM 660 O O . LEU A 1 90 ? 12.183 21.743 102.024 1.00 49.48 90 LEU A O 1
ATOM 665 N N . PHE A 1 91 ? 12.510 23.019 103.849 1.00 46.66 91 PHE A N 1
ATOM 666 C CA . PHE A 1 91 ? 12.641 21.856 104.720 1.00 47.47 91 PHE A CA 1
ATOM 667 C C . PHE A 1 91 ? 11.323 21.109 104.880 1.00 48.92 91 PHE A C 1
ATOM 668 O O . PHE A 1 91 ? 11.329 19.886 105.059 1.00 54.56 91 PHE A O 1
ATOM 676 N N . ASN A 1 92 ? 10.190 21.814 104.819 1.00 47.81 92 ASN A N 1
ATOM 677 C CA . ASN A 1 92 ? 8.904 21.125 104.852 1.00 54.24 92 ASN A CA 1
ATOM 678 C C . ASN A 1 92 ? 8.750 20.193 103.658 1.00 52.65 92 ASN A C 1
ATOM 679 O O . ASN A 1 92 ? 8.241 19.074 103.796 1.00 52.12 92 ASN A O 1
ATOM 684 N N . ALA A 1 93 ? 9.186 20.634 102.476 1.00 47.95 93 ALA A N 1
ATOM 685 C CA . ALA A 1 93 ? 9.152 19.760 101.309 1.00 52.06 93 ALA A CA 1
ATOM 686 C C . ALA A 1 93 ? 10.122 18.596 101.465 1.00 52.50 93 ALA A C 1
ATOM 687 O O . ALA A 1 93 ? 9.823 17.470 101.051 1.00 49.40 93 ALA A O 1
ATOM 689 N N . ALA A 1 94 ? 11.288 18.849 102.064 1.00 50.23 94 ALA A N 1
ATOM 690 C CA . ALA A 1 94 ? 12.263 17.783 102.268 1.00 45.80 94 ALA A CA 1
ATOM 691 C C . ALA A 1 94 ? 11.787 16.785 103.316 1.00 48.64 94 ALA A C 1
ATOM 692 O O . ALA A 1 94 ? 11.946 15.571 103.140 1.00 52.04 94 ALA A O 1
ATOM 694 N N . LYS A 1 95 ? 11.213 17.277 104.417 1.00 48.65 95 LYS A N 1
ATOM 695 C CA . LYS A 1 95 ? 10.706 16.381 105.451 1.00 51.20 95 LYS A CA 1
ATOM 696 C C . LYS A 1 95 ? 9.581 15.503 104.916 1.00 52.67 95 LYS A C 1
ATOM 697 O O . LYS A 1 95 ? 9.502 14.313 105.244 1.00 53.92 95 LYS A O 1
ATOM 703 N N . ALA A 1 96 ? 8.703 16.073 104.087 1.00 48.66 96 ALA A N 1
ATOM 704 C CA . ALA A 1 96 ? 7.601 15.308 103.517 1.00 52.03 96 ALA A CA 1
ATOM 705 C C . ALA A 1 96 ? 8.078 14.233 102.552 1.00 55.77 96 ALA A C 1
ATOM 706 O O . ALA A 1 96 ? 7.349 13.265 102.312 1.00 62.72 96 ALA A O 1
ATOM 708 N N . LYS A 1 97 ? 9.284 14.375 102.000 1.00 51.95 97 LYS A N 1
ATOM 709 C CA . LYS A 1 97 ? 9.841 13.413 101.059 1.00 51.22 97 LYS A CA 1
ATOM 710 C C . LYS A 1 97 ? 11.031 12.661 101.646 1.00 55.74 97 LYS A C 1
ATOM 711 O O . LYS A 1 97 ? 11.831 12.091 100.897 1.00 62.15 97 LYS A O 1
ATOM 717 N N . ALA A 1 98 ? 11.162 12.650 102.969 1.00 51.24 98 ALA A N 1
ATOM 718 C CA . ALA A 1 98 ? 12.262 11.961 103.634 1.00 49.75 98 ALA A CA 1
ATOM 719 C C . ALA A 1 98 ? 12.202 10.455 103.390 1.00 48.18 98 ALA A C 1
ATOM 720 O O . ALA A 1 98 ? 11.116 9.879 103.350 1.00 56.38 98 ALA A O 1
ATOM 722 N N . PRO A 1 99 ? 13.369 9.806 103.228 1.00 51.75 99 PRO A N 1
ATOM 723 C CA . PRO A 1 99 ? 14.729 10.367 103.245 1.00 48.32 99 PRO A CA 1
ATOM 724 C C . PRO A 1 99 ? 15.028 11.259 102.040 1.00 48.52 99 PRO A C 1
ATOM 725 O O . PRO A 1 99 ? 14.568 10.974 100.934 1.00 54.96 99 PRO A O 1
ATOM 729 N N . SER A 1 100 ? 15.788 12.329 102.262 1.00 43.01 100 SER A N 1
ATOM 730 C CA . SER A 1 100 ? 16.049 13.310 101.218 1.00 41.23 100 SER A CA 1
ATOM 731 C C . SER A 1 100 ? 17.318 14.077 101.564 1.00 39.82 100 SER A C 1
ATOM 732 O O . SER A 1 100 ? 17.875 13.941 102.657 1.00 37.48 100 SER A O 1
ATOM 735 N N . ILE A 1 101 ? 17.768 14.888 100.610 1.00 31.64 101 ILE A N 1
ATOM 736 C CA . ILE A 1 101 ? 18.968 15.703 100.754 1.00 34.07 101 ILE A CA 1
ATOM 737 C C . ILE A 1 101 ? 18.593 17.162 100.546 1.00 38.14 101 ILE A C 1
ATOM 738 O O . ILE A 1 101 ? 17.902 17.499 99.577 1.00 40.92 101 ILE A O 1
ATOM 743 N N . VAL A 1 102 ? 19.045 18.020 101.457 1.00 37.54 102 VAL A N 1
ATOM 744 C CA . VAL A 1 102 ? 18.973 19.467 101.297 1.00 38.21 102 VAL A CA 1
ATOM 745 C C . VAL A 1 102 ? 20.392 19.977 101.096 1.00 29.59 102 VAL A C 1
ATOM 746 O O . VAL A 1 102 ? 21.255 19.791 101.963 1.00 32.33 102 VAL A O 1
ATOM 750 N N . PHE A 1 103 ? 20.638 20.610 99.954 1.00 34.21 103 PHE A N 1
ATOM 751 C CA . PHE A 1 103 ? 21.946 21.162 99.631 1.00 36.02 103 PHE A CA 1
ATOM 752 C C . PHE A 1 103 ? 21.873 22.679 99.725 1.00 34.57 103 PHE A C 1
ATOM 753 O O . PHE A 1 103 ? 21.094 23.312 99.005 1.00 34.61 103 PHE A O 1
ATOM 761 N N . ILE A 1 104 ? 22.668 23.253 100.620 1.00 42.25 104 ILE A N 1
ATOM 762 C CA . ILE A 1 104 ? 22.730 24.696 100.815 1.00 36.80 104 ILE A CA 1
ATOM 763 C C . ILE A 1 104 ? 24.041 25.179 100.209 1.00 41.39 104 ILE A C 1
ATOM 764 O O . ILE A 1 104 ? 25.108 25.046 100.821 1.00 35.48 104 ILE A O 1
ATOM 769 N N . ASP A 1 105 ? 23.972 25.727 98.999 1.00 42.01 105 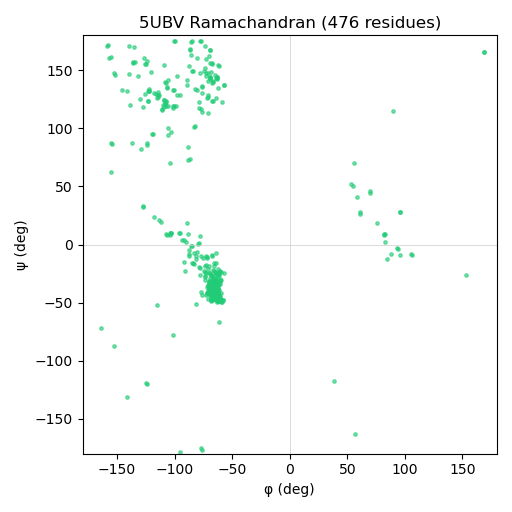ASP A N 1
ATOM 770 C CA . ASP A 1 105 ? 25.145 26.337 98.393 1.00 36.50 105 ASP A CA 1
ATOM 771 C C . ASP A 1 105 ? 25.464 27.657 99.088 1.00 35.21 105 ASP A C 1
ATOM 772 O O . ASP A 1 105 ? 24.569 28.367 99.553 1.00 42.44 105 ASP A O 1
ATOM 777 N N . GLU A 1 106 ? 26.757 27.979 99.158 1.00 36.25 106 GLU A N 1
ATOM 778 C CA . GLU A 1 106 ? 27.231 29.240 99.735 1.00 48.46 106 GLU A CA 1
ATOM 779 C C . GLU A 1 106 ? 26.676 29.448 101.144 1.00 45.17 106 GLU A C 1
ATOM 780 O O . GLU A 1 106 ? 26.085 30.484 101.462 1.00 43.35 106 GLU A O 1
ATOM 786 N N . LEU A 1 107 ? 26.864 28.436 101.996 1.00 46.91 107 LEU A N 1
ATOM 787 C CA . LEU A 1 107 ? 26.386 28.506 103.374 1.00 47.50 107 LEU A CA 1
ATOM 788 C C . LEU A 1 107 ? 26.998 29.666 104.152 1.00 46.58 107 LEU A C 1
ATOM 789 O O . LEU A 1 107 ? 26.392 30.132 105.123 1.00 50.49 107 LEU A O 1
ATOM 794 N N . ASP A 1 108 ? 28.173 30.151 103.742 1.00 40.04 108 ASP A N 1
ATOM 795 C CA . ASP A 1 108 ? 28.800 31.286 104.415 1.00 45.68 108 ASP A CA 1
ATOM 796 C C . ASP A 1 108 ? 27.946 32.546 104.350 1.00 49.00 108 ASP A C 1
ATOM 797 O O . ASP A 1 108 ? 28.102 33.432 105.197 1.00 53.33 108 ASP A O 1
ATOM 802 N N . ALA A 1 109 ? 27.055 32.649 103.362 1.00 49.56 109 ALA A N 1
ATOM 803 C CA . ALA A 1 109 ? 26.224 33.841 103.229 1.00 51.29 109 ALA A CA 1
ATOM 804 C C . ALA A 1 109 ? 25.194 33.930 104.349 1.00 54.28 109 ALA A C 1
ATOM 805 O O . ALA A 1 109 ? 24.882 35.027 104.825 1.00 71.94 109 ALA A O 1
ATOM 807 N N . ILE A 1 110 ? 24.660 32.793 104.784 1.00 49.68 110 ILE A N 1
ATOM 808 C CA . ILE A 1 110 ? 23.648 32.777 105.835 1.00 53.52 110 ILE A CA 1
ATOM 809 C C . ILE A 1 110 ? 24.321 33.005 107.181 1.00 60.03 110 ILE A C 1
ATOM 810 O O . ILE A 1 110 ? 25.309 32.342 107.520 1.00 60.45 110 ILE A O 1
ATOM 815 N N . GLY A 1 111 ? 23.784 33.945 107.955 1.00 63.76 111 GLY A N 1
ATOM 816 C CA . GLY A 1 111 ? 24.405 34.331 109.205 1.00 67.48 111 GLY A CA 1
ATOM 817 C C . GLY A 1 111 ? 25.627 35.206 109.068 1.00 71.74 111 GLY A C 1
ATOM 818 O O . GLY A 1 111 ? 26.410 35.307 110.018 1.00 63.03 111 GLY A O 1
ATOM 819 N N . GLY A 1 112 ? 25.817 35.846 107.917 1.00 78.50 112 GLY A N 1
ATOM 820 C CA . GLY A 1 112 ? 26.921 36.768 107.763 1.00 97.23 112 GLY A CA 1
ATOM 821 C C . GLY A 1 112 ? 26.729 38.035 108.573 1.00 113.65 112 GLY A C 1
ATOM 822 O O . GLY A 1 112 ? 25.631 38.370 109.018 1.00 119.47 112 GLY A O 1
ATOM 823 N N . ARG A 1 113 ? 27.836 38.751 108.771 1.00 118.41 113 ARG A N 1
ATOM 824 C CA . ARG A 1 113 ? 27.817 39.982 109.553 1.00 125.58 113 ARG A CA 1
ATOM 825 C C . ARG A 1 113 ? 26.907 41.020 108.909 1.00 126.24 113 ARG A C 1
ATOM 826 O O . ARG A 1 113 ? 25.865 41.373 109.472 1.00 124.40 113 ARG A O 1
ATOM 834 N N . ARG A 1 114 ? 27.295 41.509 107.729 1.00 130.26 114 ARG A N 1
ATOM 835 C CA . ARG A 1 114 ? 26.523 42.488 106.971 1.00 132.97 114 ARG A CA 1
ATOM 836 C C . ARG A 1 114 ? 26.250 43.751 107.783 1.00 136.43 114 ARG A C 1
ATOM 837 O O . ARG A 1 114 ? 26.909 44.002 108.797 1.00 139.42 114 ARG A O 1
ATOM 845 N N . ASN A 1 115 ? 25.288 44.552 107.339 1.00 133.64 115 ASN A N 1
ATOM 846 C CA . ASN A 1 115 ? 25.012 45.848 107.938 1.00 131.29 115 ASN A CA 1
ATOM 847 C C . ASN A 1 115 ? 24.062 45.708 109.125 1.00 130.33 115 ASN A C 1
ATOM 848 O O . ASN A 1 115 ? 23.393 44.686 109.303 1.00 126.45 115 ASN A O 1
ATOM 853 N N . SER A 1 116 ? 24.022 46.757 109.953 1.00 133.74 116 SER A N 1
ATOM 854 C CA . SER A 1 116 ? 23.059 46.797 111.049 1.00 133.65 116 SER A CA 1
ATOM 855 C C . SER A 1 116 ? 21.629 46.825 110.527 1.00 138.17 116 SER A C 1
ATOM 856 O O . SER A 1 116 ? 20.716 46.321 111.191 1.00 137.80 116 SER A O 1
ATOM 859 N N . ARG A 1 117 ? 21.414 47.414 109.349 1.00 141.78 117 ARG A N 1
ATOM 860 C CA . ARG A 1 117 ? 20.103 47.330 108.716 1.00 141.02 117 ARG A CA 1
ATOM 861 C C . ARG A 1 117 ? 19.790 45.898 108.304 1.00 135.40 117 ARG A C 1
ATOM 862 O O . ARG A 1 117 ? 18.641 45.454 108.402 1.00 137.94 117 ARG A O 1
ATOM 864 N N . ASP A 1 118 ? 20.804 45.157 107.852 1.00 127.78 118 ASP A N 1
ATOM 865 C CA . ASP A 1 118 ? 20.636 43.752 107.498 1.00 113.58 118 ASP A CA 1
ATOM 866 C C . ASP A 1 118 ? 20.448 42.851 108.711 1.00 105.81 118 ASP A C 1
ATOM 867 O O . ASP A 1 118 ? 20.075 41.687 108.535 1.00 106.70 118 ASP A O 1
ATOM 872 N N . ALA A 1 119 ? 20.684 43.359 109.924 1.00 101.86 119 ALA A N 1
ATOM 873 C CA . ALA A 1 119 ? 20.760 42.497 111.103 1.00 92.36 119 ALA A CA 1
ATOM 874 C C . ALA A 1 119 ? 19.461 41.732 111.328 1.00 79.46 119 ALA A C 1
ATOM 875 O O . ALA A 1 119 ? 19.476 40.518 111.561 1.00 72.07 119 ALA A O 1
ATOM 877 N N . THR A 1 120 ? 18.322 42.426 111.268 1.00 75.66 120 THR A N 1
ATOM 878 C CA . THR A 1 120 ? 17.048 41.754 111.499 1.00 66.32 120 THR A CA 1
ATOM 879 C C . THR A 1 120 ? 16.716 40.775 110.379 1.00 66.67 120 THR A C 1
ATOM 880 O O . THR A 1 120 ? 16.072 39.750 110.626 1.00 62.87 120 THR A O 1
ATOM 884 N N . TYR A 1 121 ? 17.152 41.064 109.151 1.00 74.11 121 TYR A N 1
ATOM 885 C CA . TYR A 1 121 ? 16.924 40.138 108.046 1.00 71.10 121 TYR A CA 1
ATOM 886 C C . TYR A 1 121 ? 17.813 38.908 108.169 1.00 63.18 121 TYR A C 1
ATOM 887 O O . TYR A 1 121 ? 17.357 37.778 107.954 1.00 54.15 121 TYR A O 1
ATOM 896 N N . VAL A 1 122 ? 19.087 39.110 108.513 1.00 64.75 122 VAL A N 1
ATOM 897 C CA . VAL A 1 122 ? 20.032 38.001 108.586 1.00 58.91 122 VAL A CA 1
ATOM 898 C C . VAL A 1 122 ? 19.709 37.093 109.765 1.00 60.70 122 VAL A C 1
ATOM 899 O O . VAL A 1 122 ? 19.781 35.862 109.655 1.00 63.31 122 VAL A O 1
ATOM 903 N N . ARG A 1 123 ? 19.345 37.679 110.909 1.00 63.61 123 ARG A N 1
ATOM 904 C CA . ARG A 1 123 ? 19.107 36.878 112.106 1.00 59.13 123 ARG A CA 1
ATOM 905 C C . ARG A 1 123 ? 17.914 35.947 111.927 1.00 58.07 123 ARG A C 1
ATOM 906 O O . ARG A 1 123 ? 17.962 34.781 112.336 1.00 52.35 123 ARG A O 1
ATOM 914 N N . GLN A 1 124 ? 16.835 36.439 111.313 1.00 59.63 124 GLN A N 1
ATOM 915 C CA . GLN A 1 124 ? 15.646 35.607 111.155 1.00 55.62 124 GLN A CA 1
ATOM 916 C C . GLN A 1 124 ? 15.907 34.445 110.206 1.00 54.71 124 GLN A C 1
ATOM 917 O O . GLN A 1 124 ? 15.407 33.336 110.425 1.00 52.56 124 GLN A O 1
ATOM 923 N N . THR A 1 125 ? 16.681 34.678 109.144 1.00 55.05 125 THR A N 1
ATOM 924 C CA . THR A 1 125 ? 17.002 33.596 108.219 1.00 48.24 125 THR A CA 1
ATOM 925 C C . THR A 1 125 ? 17.901 32.560 108.884 1.00 51.97 125 THR A C 1
ATOM 926 O O . THR A 1 125 ? 17.688 31.351 108.731 1.00 49.27 125 THR A O 1
ATOM 930 N N . LEU A 1 126 ? 18.912 33.019 109.625 1.00 51.85 126 LEU A N 1
ATOM 931 C CA . LEU A 1 126 ? 19.825 32.103 110.303 1.00 44.05 126 LEU A CA 1
ATOM 932 C C . LEU A 1 126 ? 19.099 31.284 111.364 1.00 44.57 126 LEU A C 1
ATOM 933 O O . LEU A 1 126 ? 19.252 30.059 111.431 1.00 44.68 126 LEU A O 1
ATOM 938 N N . ASN A 1 127 ? 18.302 31.949 112.206 1.00 46.42 127 ASN A N 1
ATOM 939 C CA . ASN A 1 127 ? 17.578 31.240 113.257 1.00 48.14 127 ASN A CA 1
ATOM 940 C C . ASN A 1 127 ? 16.594 30.231 112.682 1.00 43.72 127 ASN A C 1
ATOM 941 O O . ASN A 1 127 ? 16.361 29.179 113.289 1.00 50.69 127 ASN A O 1
ATOM 946 N N . GLN A 1 128 ? 16.004 30.529 111.524 1.00 46.49 128 GLN A N 1
ATOM 947 C CA . GLN A 1 128 ? 15.091 29.574 110.907 1.00 49.26 128 GLN A CA 1
ATOM 948 C C . GLN A 1 128 ? 15.828 28.312 110.477 1.00 44.21 128 GLN A C 1
ATOM 949 O O . GLN A 1 128 ? 15.333 27.198 110.681 1.00 46.58 128 GLN A O 1
ATOM 955 N N . LEU A 1 129 ? 17.014 28.467 109.882 1.00 37.98 129 LEU A N 1
ATOM 956 C CA . LEU A 1 129 ? 17.829 27.305 109.544 1.00 42.87 129 LEU A CA 1
ATOM 957 C C . LEU A 1 129 ? 18.224 26.526 110.793 1.00 41.13 129 LEU A C 1
ATOM 958 O O . LEU A 1 129 ? 18.182 25.290 110.802 1.00 48.57 129 LEU A O 1
ATOM 963 N N . LEU A 1 130 ? 18.614 27.233 111.857 1.00 44.97 130 LEU A N 1
ATOM 964 C CA . LEU A 1 130 ? 18.968 26.562 113.105 1.00 49.02 130 LEU A CA 1
ATOM 965 C C . LEU A 1 130 ? 17.768 25.838 113.703 1.00 47.15 130 LEU A C 1
ATOM 966 O O . LEU A 1 130 ? 17.912 24.757 114.285 1.00 49.79 130 LEU A O 1
ATOM 971 N N . THR A 1 131 ? 16.575 26.422 113.572 1.00 45.34 131 THR A N 1
ATOM 972 C CA . THR A 1 131 ? 15.377 25.783 114.105 1.00 49.61 131 THR A CA 1
ATOM 973 C C . THR A 1 131 ? 15.058 24.493 113.358 1.00 58.76 131 THR A C 1
ATOM 974 O O . THR A 1 131 ? 14.713 23.480 113.978 1.00 58.31 131 THR A O 1
ATOM 978 N N . GLU A 1 132 ? 15.169 24.510 112.027 1.00 58.02 132 GLU A N 1
ATOM 979 C CA . GLU A 1 132 ? 14.869 23.314 111.245 1.00 55.92 132 GLU A CA 1
ATOM 980 C C . GLU A 1 132 ? 15.849 22.187 111.553 1.00 56.69 132 GLU A C 1
ATOM 981 O O . GLU A 1 132 ? 15.447 21.026 111.692 1.00 60.61 132 GLU A O 1
ATOM 987 N N . MET A 1 133 ? 17.140 22.510 111.660 1.00 53.00 133 MET A N 1
ATOM 988 C CA . MET A 1 133 ? 18.136 21.489 111.978 1.00 56.88 133 MET A CA 1
ATOM 989 C C . MET A 1 133 ? 17.898 20.898 113.362 1.00 66.78 133 MET A C 1
ATOM 990 O O . MET A 1 133 ? 17.908 19.674 113.538 1.00 80.14 133 MET A O 1
ATOM 995 N N . ASP A 1 134 ? 17.688 21.757 114.362 1.00 59.99 134 ASP A N 1
ATOM 996 C CA . ASP A 1 134 ? 17.430 21.279 115.716 1.00 60.67 134 ASP A CA 1
ATOM 997 C C . ASP A 1 134 ? 16.125 20.500 115.813 1.00 61.29 134 ASP A C 1
ATOM 998 O O . ASP A 1 134 ? 15.970 19.680 116.724 1.00 72.25 134 ASP A O 1
ATOM 1003 N N . GLY A 1 135 ? 15.190 20.735 114.893 1.00 65.31 135 GLY A N 1
ATOM 1004 C CA . GLY A 1 135 ? 13.889 20.094 114.911 1.00 72.43 135 GLY A CA 1
ATOM 1005 C C . GLY A 1 135 ? 13.828 18.687 114.359 1.00 81.62 135 GLY A C 1
ATOM 1006 O O . GLY A 1 135 ? 12.771 18.056 114.452 1.00 86.48 135 GLY A O 1
ATOM 1007 N N . PHE A 1 136 ? 14.915 18.174 113.787 1.00 83.49 136 PHE A N 1
ATOM 1008 C CA . PHE A 1 136 ? 14.902 16.824 113.233 1.00 82.59 136 PHE A CA 1
ATOM 1009 C C . PHE A 1 136 ? 14.982 15.826 114.383 1.00 90.35 136 PHE A C 1
ATOM 1010 O O . PHE A 1 136 ? 15.997 15.751 115.084 1.00 89.11 136 PHE A O 1
ATOM 1018 N N . ALA A 1 137 ? 13.914 15.056 114.571 1.00 105.73 137 ALA A N 1
ATOM 1019 C CA . ALA A 1 137 ? 13.865 14.005 115.576 1.00 121.28 137 ALA A CA 1
ATOM 1020 C C . ALA A 1 137 ? 14.414 12.688 115.043 1.00 122.81 137 ALA A C 1
ATOM 1021 O O . ALA A 1 137 ? 14.388 12.424 113.838 1.00 122.76 137 ALA A O 1
ATOM 1023 N N . GLN A 1 138 ? 14.910 11.863 115.972 1.00 124.00 138 GLN A N 1
ATOM 1024 C CA . GLN A 1 138 ? 15.225 10.451 115.762 1.00 116.13 138 GLN A CA 1
ATOM 1025 C C . GLN A 1 138 ? 15.840 10.153 114.400 1.00 98.72 138 GLN A C 1
ATOM 1026 O O . GLN A 1 138 ? 16.931 10.636 114.080 1.00 89.36 138 GLN A O 1
ATOM 1032 N N . ASN A 1 139 ? 15.141 9.353 113.598 1.00 97.41 139 ASN A N 1
ATOM 1033 C CA . ASN A 1 139 ? 15.587 9.008 112.250 1.00 99.95 139 ASN A CA 1
ATOM 1034 C C . ASN A 1 139 ? 14.766 9.798 111.233 1.00 97.80 139 ASN A C 1
ATOM 1035 O O . ASN A 1 139 ? 13.929 9.262 110.505 1.00 93.24 139 ASN A O 1
ATOM 1040 N N . SER A 1 140 ? 15.022 11.109 111.196 1.00 94.18 140 SER A N 1
ATOM 1041 C CA . SER A 1 140 ? 14.213 11.976 110.348 1.00 83.19 140 SER A CA 1
ATOM 1042 C C . SER A 1 140 ? 14.473 11.750 108.865 1.00 75.36 140 SER A C 1
ATOM 1043 O O . SER A 1 140 ? 13.597 12.050 108.047 1.00 76.33 140 SER A O 1
ATOM 1046 N N . GLY A 1 141 ? 15.645 11.233 108.496 1.00 64.73 141 GLY A N 1
ATOM 1047 C CA . GLY A 1 141 ? 15.930 10.913 107.115 1.00 58.84 141 GLY A CA 1
ATOM 1048 C C . GLY A 1 141 ? 16.507 12.035 106.278 1.00 50.36 141 GLY A C 1
ATOM 1049 O O . GLY A 1 141 ? 16.915 11.783 105.137 1.00 51.06 141 GLY A O 1
ATOM 1050 N N . VAL A 1 142 ? 16.567 13.258 106.796 1.00 46.10 142 VAL A N 1
ATOM 1051 C CA . VAL A 1 142 ? 16.991 14.417 106.017 1.00 44.32 142 VAL A CA 1
ATOM 1052 C C . VAL A 1 142 ? 18.454 14.723 106.305 1.00 46.58 142 VAL A C 1
ATOM 1053 O O . VAL A 1 142 ? 18.826 15.017 107.447 1.00 52.24 142 VAL A O 1
ATOM 1057 N N . ILE A 1 143 ? 19.279 14.656 105.263 1.00 52.28 143 ILE A N 1
ATOM 1058 C CA . ILE A 1 143 ? 20.692 15.012 105.333 1.00 45.94 143 ILE A CA 1
ATOM 1059 C C . ILE A 1 143 ? 20.857 16.401 104.734 1.00 37.95 143 ILE A C 1
ATOM 1060 O O . ILE A 1 143 ? 20.322 16.688 103.656 1.00 38.41 143 ILE A O 1
ATOM 1065 N N . ILE A 1 144 ? 21.587 17.265 105.430 1.00 44.28 144 ILE A N 1
ATOM 1066 C CA . ILE A 1 144 ? 21.810 18.640 105.000 1.00 39.14 144 ILE A CA 1
ATOM 1067 C C . ILE A 1 144 ? 23.276 18.781 104.619 1.00 39.86 144 ILE A C 1
ATOM 1068 O O . ILE A 1 144 ? 24.163 18.626 105.467 1.00 43.40 144 ILE A O 1
ATOM 1073 N N . LEU A 1 145 ? 23.531 19.073 103.349 1.00 33.94 145 LEU A N 1
ATOM 1074 C CA . LEU A 1 145 ? 24.882 19.295 102.849 1.00 36.22 145 LEU A CA 1
ATOM 1075 C C . LEU A 1 145 ? 25.059 20.778 102.568 1.00 34.95 145 LEU A C 1
ATOM 1076 O O . LEU A 1 145 ? 24.301 21.360 101.782 1.00 33.30 145 LEU A O 1
ATOM 1081 N N . GLY A 1 146 ? 26.053 21.385 103.209 1.00 36.04 146 GLY A N 1
ATOM 1082 C CA . GLY A 1 146 ? 26.356 22.791 103.020 1.00 28.68 146 GLY A CA 1
ATOM 1083 C C . GLY A 1 146 ? 27.720 22.956 102.370 1.00 36.40 146 GLY A C 1
ATOM 1084 O O . GLY A 1 146 ? 28.713 22.397 102.840 1.00 46.75 146 GLY A O 1
ATOM 1085 N N . ALA A 1 147 ? 27.749 23.728 101.292 1.00 36.78 147 ALA A N 1
ATOM 1086 C CA . ALA A 1 147 ? 28.965 23.976 100.536 1.00 35.74 147 ALA A CA 1
ATOM 1087 C C . ALA A 1 147 ? 29.449 25.390 100.804 1.00 39.11 147 ALA A C 1
ATOM 1088 O O . ALA A 1 147 ? 28.655 26.336 100.818 1.00 48.88 147 ALA A O 1
ATOM 1090 N N . THR A 1 148 ? 30.754 25.530 101.025 1.00 41.22 148 THR A N 1
ATOM 1091 C CA . THR A 1 148 ? 31.333 26.845 101.240 1.00 44.73 148 THR A CA 1
ATOM 1092 C C . THR A 1 148 ? 32.783 26.842 100.783 1.00 52.90 148 THR A C 1
ATOM 1093 O O . THR A 1 148 ? 33.490 25.836 100.893 1.00 49.88 148 THR A O 1
ATOM 1097 N N . ASN A 1 149 ? 33.209 27.986 100.258 1.00 55.12 149 ASN A N 1
ATOM 1098 C CA . ASN A 1 149 ? 34.606 28.228 99.940 1.00 58.17 149 ASN A CA 1
ATOM 1099 C C . ASN A 1 149 ? 35.347 28.881 101.095 1.00 56.80 149 ASN A C 1
ATOM 1100 O O . ASN A 1 149 ? 36.583 28.891 101.098 1.00 62.25 149 ASN A O 1
ATOM 1105 N N . PHE A 1 150 ? 34.622 29.419 102.074 1.00 51.08 150 PHE A N 1
ATOM 1106 C CA . PHE A 1 150 ? 35.211 30.169 103.180 1.00 61.51 150 PHE A CA 1
ATOM 1107 C C . PHE A 1 150 ? 34.646 29.594 104.470 1.00 58.68 150 PHE A C 1
ATOM 1108 O O . PHE A 1 150 ? 33.698 30.143 105.049 1.00 53.35 150 PHE A O 1
ATOM 1116 N N . PRO A 1 151 ? 35.210 28.483 104.954 1.00 59.56 151 PRO A N 1
ATOM 1117 C CA . PRO A 1 151 ? 34.729 27.916 106.223 1.00 60.64 151 PRO A CA 1
ATOM 1118 C C . PRO A 1 151 ? 34.981 28.817 107.419 1.00 64.70 151 PRO A C 1
ATOM 1119 O O . PRO A 1 151 ? 34.241 28.734 108.407 1.00 69.53 151 PRO A O 1
ATOM 1123 N N . GLU A 1 152 ? 36.003 29.674 107.364 1.00 70.26 152 GLU A N 1
ATOM 1124 C CA . GLU A 1 152 ? 36.244 30.609 108.455 1.00 74.18 152 GLU A CA 1
ATOM 1125 C C . GLU A 1 152 ? 35.180 31.696 108.522 1.00 73.86 152 GLU A C 1
ATOM 1126 O O . GLU A 1 152 ? 35.038 32.347 109.563 1.00 78.04 152 GLU A O 1
ATOM 1132 N N . SER A 1 153 ? 34.431 31.900 107.441 1.00 72.29 153 SER A N 1
ATOM 1133 C CA . SER A 1 153 ? 33.379 32.905 107.379 1.00 69.14 153 SER A CA 1
ATOM 1134 C C . SER A 1 153 ? 32.037 32.393 107.884 1.00 65.47 153 SER A C 1
ATOM 1135 O O . SER A 1 153 ? 31.083 33.175 107.958 1.00 66.05 153 SER A O 1
ATOM 1138 N N . LEU A 1 154 ? 31.933 31.112 108.227 1.00 62.94 154 LEU A N 1
ATOM 1139 C CA . LEU A 1 154 ? 30.666 30.575 108.699 1.00 57.41 154 LEU A CA 1
ATOM 1140 C C . LEU A 1 154 ? 30.344 31.106 110.090 1.00 55.40 154 LEU A C 1
ATOM 1141 O O . LEU A 1 154 ? 31.234 31.364 110.905 1.00 54.21 154 LEU A O 1
ATOM 1146 N N . ASP A 1 155 ? 29.052 31.270 110.355 1.00 61.27 155 ASP A N 1
ATOM 1147 C CA . ASP A 1 155 ? 28.605 31.652 111.686 1.00 62.42 155 ASP A CA 1
ATOM 1148 C C . ASP A 1 155 ? 28.888 30.526 112.673 1.00 64.24 155 ASP A C 1
ATOM 1149 O O . ASP A 1 155 ? 28.731 29.345 112.351 1.00 68.57 155 ASP A O 1
ATOM 1154 N N . LYS A 1 156 ? 29.318 30.896 113.883 1.00 71.86 156 LYS A N 1
ATOM 1155 C CA . LYS A 1 156 ? 29.670 29.887 114.877 1.00 74.78 156 LYS A CA 1
ATOM 1156 C C . LYS A 1 156 ? 28.470 29.033 115.268 1.00 65.25 156 LYS A C 1
ATOM 1157 O O . LYS A 1 156 ? 28.639 27.879 115.677 1.00 68.60 156 LYS A O 1
ATOM 1163 N N . ALA A 1 157 ? 27.256 29.576 115.146 1.00 57.88 157 ALA A N 1
ATOM 1164 C CA . ALA A 1 157 ? 26.067 28.798 115.474 1.00 57.04 157 ALA A CA 1
ATOM 1165 C C . ALA A 1 157 ? 25.869 27.644 114.501 1.00 56.80 157 ALA A C 1
ATOM 1166 O O . ALA A 1 157 ? 25.300 26.611 114.871 1.00 53.02 157 ALA A O 1
ATOM 1168 N N . LEU A 1 158 ? 26.333 27.799 113.259 1.00 50.93 158 LEU A N 1
ATOM 1169 C CA . LEU A 1 158 ? 26.131 26.769 112.247 1.00 51.73 158 LEU A CA 1
ATOM 1170 C C . LEU A 1 158 ? 26.970 25.527 112.521 1.00 56.99 158 LEU A C 1
ATOM 1171 O O . LEU A 1 158 ? 26.531 24.408 112.229 1.00 55.77 158 LEU A O 1
ATOM 1176 N N . THR A 1 159 ? 28.172 25.697 113.070 1.00 55.91 159 THR A N 1
ATOM 1177 C CA . THR A 1 159 ? 29.111 24.600 113.257 1.00 59.30 159 THR A CA 1
ATOM 1178 C C . THR A 1 159 ? 29.059 23.992 114.655 1.00 64.97 159 THR A C 1
ATOM 1179 O O . THR A 1 159 ? 29.928 23.184 114.998 1.00 66.58 159 THR A O 1
ATOM 1183 N N . ARG A 1 160 ? 28.070 24.359 115.468 1.00 65.59 160 ARG A N 1
ATOM 1184 C CA . ARG A 1 160 ? 27.941 23.780 116.795 1.00 62.01 160 ARG A CA 1
ATOM 1185 C C . ARG A 1 160 ? 27.567 22.300 116.701 1.00 63.03 160 ARG A C 1
ATOM 1186 O O . ARG A 1 160 ? 27.012 21.854 115.693 1.00 62.32 160 ARG A O 1
ATOM 1194 N N . PRO A 1 161 ? 27.881 21.517 117.736 1.00 58.20 161 PRO A N 1
ATOM 1195 C CA . PRO A 1 161 ? 27.511 20.095 117.724 1.00 56.13 161 PRO A CA 1
ATOM 1196 C C . PRO A 1 161 ? 26.013 19.901 117.539 1.00 63.89 161 PRO A C 1
ATOM 1197 O O . PRO A 1 161 ? 25.195 20.603 118.138 1.00 72.07 161 PRO A O 1
ATOM 1201 N N . GLY A 1 162 ? 25.660 18.934 116.693 1.00 58.98 162 GLY A N 1
ATOM 1202 C CA . GLY A 1 162 ? 24.281 18.698 116.329 1.00 55.01 162 GLY A CA 1
ATOM 1203 C C . GLY A 1 162 ? 23.835 19.410 115.074 1.00 62.19 162 GLY A C 1
ATOM 1204 O O . GLY A 1 162 ? 22.685 19.228 114.652 1.00 66.03 162 GLY A O 1
ATOM 1205 N N . ARG A 1 163 ? 24.708 20.218 114.463 1.00 62.57 163 ARG A N 1
ATOM 1206 C CA . ARG A 1 163 ? 24.367 20.960 113.256 1.00 54.91 163 ARG A CA 1
ATOM 1207 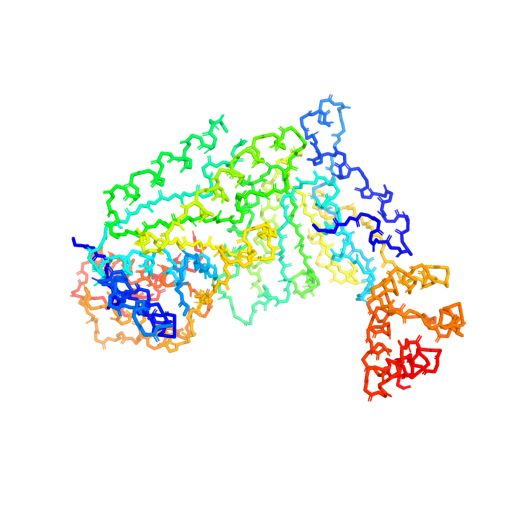C C . ARG A 1 163 ? 25.404 20.581 112.197 1.00 53.83 163 ARG A C 1
ATOM 1208 O O . ARG A 1 163 ? 25.508 19.409 111.855 1.00 57.84 163 ARG A O 1
ATOM 1216 N N . PHE A 1 164 ? 26.162 21.543 111.674 1.00 52.57 164 PHE A N 1
ATOM 1217 C CA . PHE A 1 164 ? 27.218 21.249 110.703 1.00 45.98 164 PHE A CA 1
ATOM 1218 C C . PHE A 1 164 ? 28.520 20.944 111.448 1.00 53.61 164 PHE A C 1
ATOM 1219 O O . PHE A 1 164 ? 29.468 21.732 111.470 1.00 53.93 164 PHE A O 1
ATOM 1227 N N . ASP A 1 165 ? 28.555 19.765 112.070 1.00 45.12 165 ASP A N 1
ATOM 1228 C CA . ASP A 1 165 ? 29.698 19.359 112.877 1.00 62.17 165 ASP A CA 1
ATOM 1229 C C . ASP A 1 165 ? 30.596 18.338 112.186 1.00 61.37 165 ASP A C 1
ATOM 1230 O O . ASP A 1 165 ? 31.513 17.809 112.821 1.00 64.40 165 ASP A O 1
ATOM 1235 N N . ARG A 1 166 ? 30.358 18.049 110.910 1.00 54.67 166 ARG A N 1
ATOM 1236 C CA . ARG A 1 166 ? 31.245 17.200 110.129 1.00 49.14 166 ARG A CA 1
ATOM 1237 C C . ARG A 1 166 ? 31.533 17.887 108.803 1.00 50.76 166 ARG A C 1
ATOM 1238 O O . ARG A 1 166 ? 30.664 18.562 108.245 1.00 49.00 166 ARG A O 1
ATOM 1246 N N . HIS A 1 167 ? 32.756 17.721 108.303 1.00 53.67 167 HIS A N 1
ATOM 1247 C CA . HIS A 1 167 ? 33.162 18.377 107.070 1.00 51.06 167 HIS A CA 1
ATOM 1248 C C . HIS A 1 167 ? 33.919 17.398 106.186 1.00 48.43 167 HIS A C 1
ATOM 1249 O O . HIS A 1 167 ? 34.492 16.412 106.657 1.00 50.01 167 HIS A O 1
ATOM 1256 N N . VAL A 1 168 ? 33.908 17.688 104.886 1.00 43.09 168 VAL A N 1
ATOM 1257 C CA . VAL A 1 168 ? 34.611 16.904 103.876 1.00 39.61 168 VAL A CA 1
ATOM 1258 C C . VAL A 1 168 ? 35.257 17.878 102.902 1.00 39.78 168 VAL A C 1
ATOM 1259 O O . VAL A 1 168 ? 34.559 18.681 102.272 1.00 47.61 168 VAL A O 1
ATOM 1263 N N . HIS A 1 169 ? 36.580 17.819 102.781 1.00 41.38 169 HIS A N 1
ATOM 1264 C CA . HIS A 1 169 ? 37.292 18.721 101.887 1.00 47.28 169 HIS A CA 1
ATOM 1265 C C . HIS A 1 169 ? 37.197 18.216 100.453 1.00 49.77 169 HIS A C 1
ATOM 1266 O O . HIS A 1 169 ? 37.410 17.029 100.186 1.00 54.82 169 HIS A O 1
ATOM 1273 N N . VAL A 1 170 ? 36.872 19.119 99.537 1.00 42.54 170 VAL A N 1
ATOM 1274 C CA . VAL A 1 170 ? 36.793 18.815 98.109 1.00 46.10 170 VAL A CA 1
ATOM 1275 C C . VAL A 1 170 ? 37.738 19.794 97.422 1.00 52.69 170 VAL A C 1
ATOM 1276 O O . VAL A 1 170 ? 37.331 20.862 96.957 1.00 54.70 170 VAL A O 1
ATOM 1280 N N . SER A 1 171 ? 39.015 19.432 97.360 1.00 48.94 171 SER A N 1
ATOM 1281 C CA . SER A 1 171 ? 40.059 20.341 96.917 1.00 46.18 171 SER A CA 1
ATOM 1282 C C . SER A 1 171 ? 40.203 20.319 95.397 1.00 46.20 171 SER A C 1
ATOM 1283 O O . SER A 1 171 ? 39.561 19.538 94.690 1.00 46.42 171 SER A O 1
ATOM 1286 N N . LEU A 1 172 ? 41.060 21.205 94.899 1.00 40.42 172 LEU A N 1
ATOM 1287 C CA . LEU A 1 172 ? 41.406 21.188 93.489 1.00 41.47 172 LEU A CA 1
ATOM 1288 C C . LEU A 1 172 ? 42.198 19.922 93.172 1.00 42.36 172 LEU A C 1
ATOM 1289 O O . LEU A 1 172 ? 43.054 19.511 93.962 1.00 49.37 172 LEU A O 1
ATOM 1294 N N . PRO A 1 173 ? 41.938 19.281 92.035 1.00 45.50 173 PRO A N 1
ATOM 1295 C CA . PRO A 1 173 ? 42.601 18.004 91.746 1.00 39.21 173 PRO A CA 1
ATOM 1296 C C . PRO A 1 173 ? 44.087 18.183 91.478 1.00 47.47 173 PRO A C 1
ATOM 1297 O O . PRO A 1 173 ? 44.517 19.177 90.887 1.00 41.16 173 PRO A O 1
ATOM 1301 N N . ASP A 1 174 ? 44.874 17.209 91.931 1.00 41.11 174 ASP A N 1
ATOM 1302 C CA . ASP A 1 174 ? 46.281 17.149 91.574 1.00 43.86 174 ASP A CA 1
ATOM 1303 C C . ASP A 1 174 ? 46.427 16.617 90.149 1.00 50.41 174 ASP A C 1
ATOM 1304 O O . ASP A 1 174 ? 45.442 16.383 89.442 1.00 53.11 174 ASP A O 1
ATOM 1309 N N . VAL A 1 175 ? 47.674 16.417 89.717 1.00 37.30 175 VAL A N 1
ATOM 1310 C CA . VAL A 1 175 ? 47.919 15.992 88.341 1.00 40.95 175 VAL A CA 1
ATOM 1311 C C . VAL A 1 175 ? 47.285 14.629 88.078 1.00 42.60 175 VAL A C 1
ATOM 1312 O O . VAL A 1 175 ? 46.749 14.380 86.991 1.00 44.40 175 VAL A O 1
ATOM 1316 N N . ARG A 1 176 ? 47.319 13.732 89.068 1.00 42.00 176 ARG A N 1
ATOM 1317 C CA . ARG A 1 176 ? 46.658 12.439 88.910 1.00 42.23 176 ARG A CA 1
ATOM 1318 C C . ARG A 1 176 ? 45.147 12.603 88.794 1.00 38.84 176 ARG A C 1
ATOM 1319 O O . ARG A 1 176 ? 44.508 11.951 87.961 1.00 44.00 176 ARG A O 1
ATOM 1327 N N . GLY A 1 177 ? 44.562 13.469 89.623 1.00 39.86 177 GLY A N 1
ATOM 1328 C CA . GLY A 1 177 ? 43.131 13.710 89.537 1.00 30.05 177 GLY A CA 1
ATOM 1329 C C . GLY A 1 177 ? 42.723 14.370 88.234 1.00 43.20 177 GLY A C 1
ATOM 1330 O O . GLY A 1 177 ? 41.685 14.035 87.657 1.00 37.05 177 GLY A O 1
ATOM 1331 N N . ARG A 1 178 ? 43.528 15.322 87.755 1.00 34.36 178 ARG A N 1
ATOM 1332 C CA . ARG A 1 178 ? 43.211 15.985 86.494 1.00 42.77 178 ARG A CA 1
ATOM 1333 C C . ARG A 1 178 ? 43.243 15.002 85.330 1.00 36.69 178 ARG A C 1
ATOM 1334 O O . ARG A 1 178 ? 42.427 15.099 84.406 1.00 43.63 178 ARG A O 1
ATOM 1342 N N . ILE A 1 179 ? 44.175 14.046 85.357 1.00 39.08 179 ILE A N 1
ATOM 1343 C CA . ILE A 1 179 ? 44.175 12.981 84.356 1.00 43.80 179 ILE A CA 1
ATOM 1344 C C . ILE A 1 179 ? 42.866 12.203 84.416 1.00 39.79 179 ILE A C 1
ATOM 1345 O O . ILE A 1 179 ? 42.226 11.948 83.389 1.00 42.81 179 ILE A O 1
ATOM 1350 N N . ALA A 1 180 ? 42.447 11.818 85.625 1.00 37.19 180 ALA A N 1
ATOM 1351 C CA . ALA A 1 180 ? 41.212 11.056 85.774 1.00 29.63 180 ALA A CA 1
ATOM 1352 C C . ALA A 1 180 ? 40.005 11.862 85.309 1.00 30.71 180 ALA A C 1
ATOM 1353 O O . ALA A 1 180 ? 39.093 11.318 84.675 1.00 36.82 180 ALA A O 1
ATOM 1355 N N . ILE A 1 181 ? 39.980 13.159 85.616 1.00 34.50 181 ILE A N 1
ATOM 1356 C CA . ILE A 1 181 ? 38.860 13.999 85.200 1.00 37.94 181 ILE A CA 1
ATOM 1357 C C . ILE A 1 181 ? 38.852 14.156 83.684 1.00 32.57 181 ILE A C 1
ATOM 1358 O O . ILE A 1 181 ? 37.811 14.004 83.033 1.00 30.39 181 ILE A O 1
ATOM 1363 N N . LEU A 1 182 ? 40.013 14.466 83.101 1.00 29.28 182 LEU A N 1
ATOM 1364 C CA . LEU A 1 182 ? 40.100 14.618 81.652 1.00 34.68 182 LEU A CA 1
ATOM 1365 C C . LEU A 1 182 ? 39.723 13.326 80.938 1.00 33.84 182 LEU A C 1
ATOM 1366 O O . LEU A 1 182 ? 38.969 13.344 79.959 1.00 45.22 182 LEU A O 1
ATOM 1371 N N . LYS A 1 183 ? 40.239 12.190 81.417 1.00 36.28 183 LYS A N 1
ATOM 1372 C CA . LYS A 1 183 ? 39.933 10.914 80.776 1.00 40.95 183 LYS A CA 1
ATOM 1373 C C . LYS A 1 183 ? 38.448 10.583 80.872 1.00 39.66 183 LYS A C 1
ATOM 1374 O O . LYS A 1 183 ? 37.863 10.053 79.921 1.00 44.76 183 LYS A O 1
ATOM 1380 N N . HIS A 1 184 ? 37.821 10.886 82.012 1.00 41.21 184 HIS A N 1
ATOM 1381 C CA . HIS A 1 184 ? 36.408 10.560 82.182 1.00 43.44 184 HIS A CA 1
ATOM 1382 C C . HIS A 1 184 ? 35.543 11.306 81.175 1.00 41.10 184 HIS A C 1
ATOM 1383 O O . HIS A 1 184 ? 34.690 10.709 80.508 1.00 47.96 184 HIS A O 1
ATOM 1390 N N . HIS A 1 185 ? 35.746 12.618 81.052 1.00 40.26 185 HIS A N 1
ATOM 1391 C CA . HIS A 1 185 ? 34.950 13.391 80.109 1.00 39.47 185 HIS A CA 1
ATOM 1392 C C . HIS A 1 185 ? 35.364 13.131 78.667 1.00 44.76 185 HIS A C 1
ATOM 1393 O O . HIS A 1 185 ? 34.552 13.327 77.757 1.00 41.40 185 HIS A O 1
ATOM 1400 N N . ALA A 1 186 ? 36.602 12.684 78.441 1.00 46.17 186 ALA A N 1
ATOM 1401 C CA . ALA A 1 186 ? 37.032 12.297 77.104 1.00 50.56 186 ALA A CA 1
ATOM 1402 C C . ALA A 1 186 ? 36.412 10.985 76.644 1.00 51.55 186 ALA A C 1
ATOM 1403 O O . ALA A 1 186 ? 36.556 10.635 75.468 1.00 56.26 186 ALA A O 1
ATOM 1405 N N . LYS A 1 187 ? 35.741 10.248 77.536 1.00 45.89 187 LYS A N 1
ATOM 1406 C CA . LYS A 1 187 ? 35.026 9.047 77.115 1.00 48.56 187 LYS A CA 1
ATOM 1407 C C . LYS A 1 187 ? 33.930 9.374 76.110 1.00 46.98 187 LYS A C 1
ATOM 1408 O O . LYS A 1 187 ? 33.556 8.520 75.297 1.00 53.58 187 LYS A O 1
ATOM 1414 N N . LYS A 1 188 ? 33.409 10.597 76.145 1.00 40.89 188 LYS A N 1
ATOM 1415 C CA . LYS A 1 188 ? 32.309 11.016 75.289 1.00 44.25 188 LYS A CA 1
ATOM 1416 C C . LYS A 1 188 ? 32.768 11.646 73.980 1.00 52.09 188 LYS A C 1
ATOM 1417 O O . LYS A 1 188 ? 31.923 12.109 73.208 1.00 51.41 188 LYS A O 1
ATOM 1423 N N . ILE A 1 189 ? 34.072 11.684 73.708 1.00 45.43 189 ILE A N 1
ATOM 1424 C CA . ILE A 1 189 ? 34.579 12.281 72.481 1.00 50.73 189 ILE A CA 1
ATOM 1425 C C . ILE A 1 189 ? 35.428 11.256 71.741 1.00 51.98 189 ILE A C 1
ATOM 1426 O O . ILE A 1 189 ? 35.938 10.292 72.318 1.00 58.20 189 ILE A O 1
ATOM 1431 N N . LYS A 1 190 ? 35.576 11.484 70.439 1.00 48.44 190 LYS A N 1
ATOM 1432 C CA . LYS A 1 190 ? 36.421 10.653 69.587 1.00 41.53 190 LYS A CA 1
ATOM 1433 C C . LYS A 1 190 ? 37.853 11.156 69.724 1.00 43.91 190 LYS A C 1
ATOM 1434 O O . LYS A 1 190 ? 38.232 12.164 69.123 1.00 48.07 190 LYS A O 1
ATOM 1440 N N . ILE A 1 191 ? 38.651 10.454 70.521 1.00 47.80 191 ILE A N 1
ATOM 1441 C CA . ILE A 1 191 ? 40.002 10.896 70.848 1.00 49.64 191 ILE A CA 1
ATOM 1442 C C . ILE A 1 191 ? 40.929 10.643 69.667 1.00 59.03 191 ILE A C 1
ATOM 1443 O O . ILE A 1 191 ? 40.902 9.572 69.050 1.00 62.45 191 ILE A O 1
ATOM 1448 N N . GLY A 1 192 ? 41.763 11.638 69.354 1.00 63.34 192 GLY A N 1
ATOM 1449 C CA . GLY A 1 192 ? 42.685 11.525 68.245 1.00 61.61 192 GLY A CA 1
ATOM 1450 C C . GLY A 1 192 ? 43.903 10.681 68.567 1.00 71.18 192 GLY A C 1
ATOM 1451 O O . GLY A 1 192 ? 44.116 10.237 69.695 1.00 77.53 192 GLY A O 1
ATOM 1452 N N . SER A 1 193 ? 44.724 10.469 67.536 1.00 75.20 193 SER A N 1
ATOM 1453 C CA . SER A 1 193 ? 45.887 9.599 67.655 1.00 72.36 193 SER A CA 1
ATOM 1454 C C . SER A 1 193 ? 47.061 10.264 68.360 1.00 67.96 193 SER A C 1
ATOM 1455 O O . SER A 1 193 ? 47.947 9.558 68.854 1.00 70.58 193 SER A O 1
ATOM 1458 N N . ASP A 1 194 ? 47.090 11.594 68.422 1.00 63.61 194 ASP A N 1
ATOM 1459 C CA . ASP A 1 194 ? 48.200 12.321 69.025 1.00 59.39 194 ASP A CA 1
ATOM 1460 C C . ASP A 1 194 ? 47.840 12.924 70.376 1.00 58.70 194 ASP A C 1
ATOM 1461 O O . ASP A 1 194 ? 48.630 13.695 70.931 1.00 62.80 194 ASP A O 1
ATOM 1466 N N . VAL A 1 195 ? 46.668 12.594 70.917 1.00 57.78 195 VAL A N 1
ATOM 1467 C CA . VAL A 1 195 ? 46.225 13.190 72.170 1.00 57.22 195 VAL A CA 1
ATOM 1468 C C . VAL A 1 195 ? 47.041 12.624 73.323 1.00 59.15 195 VAL A C 1
ATOM 1469 O O . VAL A 1 195 ? 47.134 11.402 73.500 1.00 57.27 195 VAL A O 1
ATOM 1473 N N . ASN A 1 196 ? 47.637 13.513 74.113 1.00 58.79 196 ASN A N 1
ATOM 1474 C CA . ASN A 1 196 ? 48.360 13.145 75.328 1.00 54.19 196 ASN A CA 1
ATOM 1475 C C . ASN A 1 196 ? 47.662 13.841 76.492 1.00 54.40 196 ASN A C 1
ATOM 1476 O O . ASN A 1 196 ? 47.934 15.011 76.780 1.00 55.86 196 ASN A O 1
ATOM 1481 N N . ILE A 1 197 ? 46.754 13.118 77.153 1.00 49.64 197 ILE A N 1
ATOM 1482 C CA . ILE A 1 197 ? 45.993 13.702 78.251 1.00 44.69 197 ILE A CA 1
ATOM 1483 C C . ILE A 1 197 ? 46.902 14.029 79.430 1.00 44.66 197 ILE A C 1
ATOM 1484 O O . ILE A 1 197 ? 46.672 15.013 80.146 1.00 41.92 197 ILE A O 1
ATOM 1489 N N . ALA A 1 198 ? 47.955 13.235 79.642 1.00 41.53 198 ALA A N 1
ATOM 1490 C CA . ALA A 1 198 ? 48.876 13.507 80.741 1.00 53.74 198 ALA A CA 1
ATOM 1491 C C . ALA A 1 198 ? 49.591 14.839 80.551 1.00 54.71 198 ALA A C 1
ATOM 1492 O O . ALA A 1 198 ? 49.830 15.568 81.521 1.00 55.86 198 ALA A O 1
ATOM 1494 N N . ALA A 1 199 ? 49.942 15.175 79.306 1.00 62.52 199 ALA A N 1
ATOM 1495 C CA . ALA A 1 199 ? 50.570 16.466 79.039 1.00 57.48 199 ALA A CA 1
ATOM 1496 C C . ALA A 1 199 ? 49.616 17.615 79.336 1.00 54.61 199 ALA A C 1
ATOM 1497 O O . ALA A 1 199 ? 50.028 18.655 79.865 1.00 54.96 199 ALA A O 1
ATOM 1499 N N . ILE A 1 200 ? 48.336 17.446 79.002 1.00 49.94 200 ILE A N 1
ATOM 1500 C CA . ILE A 1 200 ? 47.349 18.485 79.271 1.00 41.89 200 ILE A CA 1
ATOM 1501 C C . ILE A 1 200 ? 47.167 18.670 80.772 1.00 44.31 200 ILE A C 1
ATOM 1502 O O . ILE A 1 200 ? 47.122 19.800 81.271 1.00 42.44 200 ILE A O 1
ATOM 1507 N N . ALA A 1 201 ? 47.068 17.564 81.515 1.00 42.74 201 ALA A N 1
ATOM 1508 C CA . ALA A 1 201 ? 46.928 17.656 82.963 1.00 44.55 201 ALA A CA 1
ATOM 1509 C C . ALA A 1 201 ? 48.144 18.310 83.602 1.00 51.40 201 ALA A C 1
ATOM 1510 O O . ALA A 1 201 ? 48.017 18.988 84.628 1.00 56.25 201 ALA A O 1
ATOM 1512 N N . ALA A 1 202 ? 49.328 18.117 83.016 1.00 46.98 202 ALA A N 1
ATOM 1513 C CA . ALA A 1 202 ? 50.530 18.756 83.533 1.00 54.30 202 ALA A CA 1
ATOM 1514 C C . ALA A 1 202 ? 50.562 20.250 83.236 1.00 59.81 202 ALA A C 1
ATOM 1515 O O . ALA A 1 202 ? 51.330 20.979 83.872 1.00 68.23 202 ALA A O 1
ATOM 1517 N N . ARG A 1 203 ? 49.748 20.719 82.291 1.00 57.14 203 ARG A N 1
ATOM 1518 C CA . ARG A 1 203 ? 49.682 22.129 81.930 1.00 60.73 203 ARG A CA 1
ATOM 1519 C C . ARG A 1 203 ? 48.460 22.828 82.511 1.00 55.16 203 ARG A C 1
ATOM 1520 O O . ARG A 1 203 ? 48.186 23.976 82.147 1.00 60.19 203 ARG A O 1
ATOM 1528 N N . THR A 1 204 ? 47.723 22.169 83.408 1.00 47.68 204 THR A N 1
ATOM 1529 C CA . THR A 1 204 ? 46.484 22.717 83.949 1.00 42.68 204 THR A CA 1
ATOM 1530 C C . THR A 1 204 ? 46.483 22.717 85.474 1.00 37.97 204 THR A C 1
ATOM 1531 O O . THR A 1 204 ? 45.432 22.543 86.096 1.00 41.11 204 THR A O 1
ATOM 1535 N N . SER A 1 205 ? 47.645 22.916 86.092 1.00 36.48 205 SER A N 1
ATOM 1536 C CA . SER A 1 205 ? 47.726 22.938 87.548 1.00 43.63 205 SER A CA 1
ATOM 1537 C C . SER A 1 205 ? 46.975 24.147 88.093 1.00 48.49 205 SER A C 1
ATOM 1538 O O . SER A 1 205 ? 47.262 25.289 87.717 1.00 54.63 205 SER A O 1
ATOM 1541 N N . GLY A 1 206 ? 46.010 23.895 88.974 1.00 42.81 206 GLY A N 1
ATOM 1542 C CA . GLY A 1 206 ? 45.172 24.935 89.534 1.00 39.04 206 GLY A CA 1
ATOM 1543 C C . GLY A 1 206 ? 43.768 24.971 88.976 1.00 45.33 206 GLY A C 1
ATOM 1544 O O . GLY A 1 206 ? 42.931 25.717 89.500 1.00 47.03 206 GLY A O 1
ATOM 1545 N N . LEU A 1 207 ? 43.480 24.189 87.940 1.00 42.32 207 LEU A N 1
ATOM 1546 C CA . LEU A 1 207 ? 42.156 24.181 87.339 1.00 38.58 207 LEU A CA 1
ATOM 1547 C C . LEU A 1 207 ? 41.216 23.255 88.098 1.00 37.77 207 LEU A C 1
ATOM 1548 O O . LEU A 1 207 ? 41.630 22.250 88.683 1.00 31.99 207 LEU A O 1
ATOM 1553 N N . SER A 1 208 ? 39.936 23.610 88.083 1.00 40.74 208 SER A N 1
ATOM 1554 C CA . SER A 1 208 ? 38.895 22.809 88.704 1.00 38.89 208 SER A CA 1
ATOM 1555 C C . SER A 1 208 ? 38.382 21.750 87.731 1.00 41.67 208 SER A C 1
ATOM 1556 O O . SER A 1 208 ? 38.664 21.777 86.531 1.00 39.68 208 SER A O 1
ATOM 1559 N N . GLY A 1 209 ? 37.615 20.800 88.270 1.00 38.50 209 GLY A N 1
ATOM 1560 C CA . GLY A 1 209 ? 37.009 19.784 87.428 1.00 40.58 209 GLY A CA 1
ATOM 1561 C C . GLY A 1 209 ? 36.060 20.359 86.396 1.00 43.43 209 GLY A C 1
ATOM 1562 O O . GLY A 1 209 ? 35.917 19.808 85.301 1.00 38.91 209 GLY A O 1
ATOM 1563 N N . ALA A 1 210 ? 35.400 21.472 86.726 1.00 39.21 210 ALA A N 1
ATOM 1564 C CA . ALA A 1 210 ? 34.521 22.124 85.762 1.00 37.51 210 ALA A CA 1
ATOM 1565 C C . ALA A 1 210 ? 35.315 22.693 84.594 1.00 33.47 210 ALA A C 1
ATOM 1566 O O . ALA A 1 210 ? 34.920 22.540 83.433 1.00 36.35 210 ALA A O 1
ATOM 1568 N N . GLU A 1 211 ? 36.438 23.351 84.885 1.00 36.34 211 GLU A N 1
ATOM 1569 C CA . GLU A 1 211 ? 37.280 23.885 83.820 1.00 33.02 211 GLU A CA 1
ATOM 1570 C C . GLU A 1 211 ? 37.888 22.766 82.983 1.00 38.25 211 GLU A C 1
ATOM 1571 O O . GLU A 1 211 ? 38.025 22.904 81.761 1.00 32.02 211 GLU A O 1
ATOM 1577 N N . LEU A 1 212 ? 38.259 21.652 83.620 1.00 32.65 212 LEU A N 1
ATOM 1578 C CA . LEU A 1 212 ? 38.792 20.519 82.870 1.00 31.77 212 LEU A CA 1
ATOM 1579 C C . LEU A 1 212 ? 37.736 19.922 81.948 1.00 35.86 212 LEU A C 1
ATOM 1580 O O . LEU A 1 212 ? 38.036 19.568 80.802 1.00 34.45 212 LEU A O 1
ATOM 1585 N N . GLU A 1 213 ? 36.496 19.801 82.430 1.00 38.86 213 GLU A N 1
ATOM 1586 C CA . GLU A 1 213 ? 35.413 19.353 81.561 1.00 39.96 213 GLU A CA 1
ATOM 1587 C C . GLU A 1 213 ? 35.185 20.341 80.427 1.00 37.51 213 GLU A C 1
ATOM 1588 O O . GLU A 1 213 ? 34.891 19.944 79.293 1.00 35.81 213 GLU A O 1
ATOM 1594 N N . ASN A 1 214 ? 35.318 21.636 80.718 1.00 34.3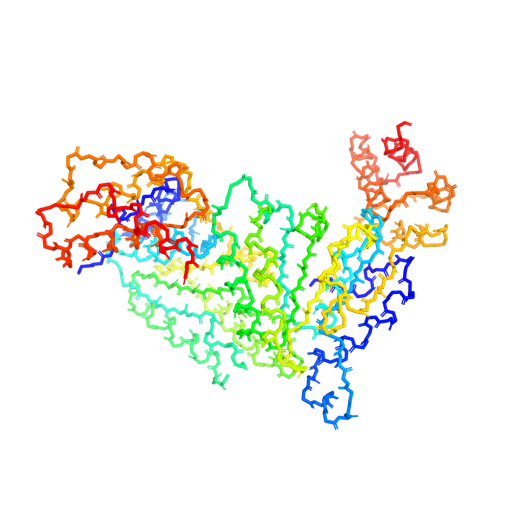5 214 ASN A N 1
ATOM 1595 C CA . ASN A 1 214 ? 35.160 22.650 79.684 1.00 37.66 214 ASN A CA 1
ATOM 1596 C C . ASN A 1 214 ? 36.226 22.503 78.605 1.00 34.72 214 ASN A C 1
ATOM 1597 O O . ASN A 1 214 ? 35.952 22.715 77.419 1.00 33.21 214 ASN A O 1
ATOM 1602 N N . ILE A 1 215 ? 37.445 22.121 78.997 1.00 27.02 215 ILE A N 1
ATOM 1603 C CA . ILE A 1 215 ? 38.519 21.932 78.024 1.00 33.81 215 ILE A CA 1
ATOM 1604 C C . ILE A 1 215 ? 38.166 20.814 77.051 1.00 39.24 215 ILE A C 1
ATOM 1605 O O . ILE A 1 215 ? 38.333 20.950 75.833 1.00 48.20 215 ILE A O 1
ATOM 1610 N N . VAL A 1 216 ? 37.672 19.690 77.574 1.00 33.96 216 VAL A N 1
ATOM 1611 C CA . VAL A 1 216 ? 37.309 18.562 76.719 1.00 35.30 216 VAL A CA 1
ATOM 1612 C C . VAL A 1 216 ? 36.198 18.960 75.755 1.00 42.14 216 VAL A C 1
ATOM 1613 O O . VAL A 1 216 ? 36.259 18.672 74.554 1.00 38.20 216 VAL A O 1
ATOM 1617 N N . ASN A 1 217 ? 35.167 19.634 76.268 1.00 36.89 217 ASN A N 1
ATOM 1618 C CA . ASN A 1 217 ? 34.032 20.003 75.429 1.00 38.35 217 ASN A CA 1
ATOM 1619 C C . ASN A 1 217 ? 34.410 21.077 74.415 1.00 40.39 217 ASN A C 1
ATOM 1620 O O . ASN A 1 217 ? 33.940 21.047 73.270 1.00 37.85 217 ASN A O 1
ATOM 1625 N N . GLN A 1 218 ? 35.251 22.036 74.811 1.00 30.51 218 GLN A N 1
ATOM 1626 C CA . GLN A 1 218 ? 35.663 23.076 73.873 1.00 31.62 218 GLN A CA 1
ATOM 1627 C C . GLN A 1 218 ? 36.588 22.525 72.795 1.00 38.13 218 GLN A C 1
ATOM 1628 O O . GLN A 1 218 ? 36.556 22.998 71.653 1.00 41.66 218 GLN A O 1
ATOM 1634 N N . ALA A 1 219 ? 37.414 21.533 73.135 1.00 37.12 219 ALA A N 1
ATOM 1635 C CA . ALA A 1 219 ? 38.267 20.906 72.130 1.00 40.01 219 ALA A CA 1
ATOM 1636 C C . ALA A 1 219 ? 37.443 20.131 71.109 1.00 37.48 219 ALA A C 1
ATOM 1637 O O . ALA A 1 219 ? 37.758 20.143 69.913 1.00 40.01 219 ALA A O 1
ATOM 1639 N N . ALA A 1 220 ? 36.386 19.452 71.561 1.00 38.72 220 ALA A N 1
ATOM 1640 C CA . ALA A 1 220 ? 35.533 18.711 70.638 1.00 42.52 220 ALA A CA 1
ATOM 1641 C C . ALA A 1 220 ? 34.779 19.649 69.704 1.00 44.49 220 ALA A C 1
ATOM 1642 O O . ALA A 1 220 ? 34.677 19.385 68.501 1.00 39.68 220 ALA A O 1
ATOM 1644 N N . VAL A 1 221 ? 34.243 20.747 70.241 1.00 42.85 221 VAL A N 1
ATOM 1645 C CA . VAL A 1 221 ? 33.550 21.724 69.405 1.00 45.85 221 VAL A CA 1
ATOM 1646 C C . VAL A 1 221 ? 34.510 22.336 68.393 1.00 42.06 221 VAL A C 1
ATOM 1647 O O . VAL A 1 221 ? 34.180 22.480 67.209 1.00 41.00 221 VAL A O 1
ATOM 1651 N N . HIS A 1 222 ? 35.712 22.705 68.841 1.00 43.36 222 HIS A N 1
ATOM 1652 C CA . HIS A 1 222 ? 36.693 23.288 67.932 1.00 37.81 222 HIS A CA 1
ATOM 1653 C C . HIS A 1 222 ? 37.100 22.295 66.850 1.00 39.81 222 HIS A C 1
ATOM 1654 O O . HIS A 1 222 ? 37.274 22.671 65.685 1.00 37.18 222 HIS A O 1
ATOM 1661 N N . ALA A 1 223 ? 37.251 21.020 67.216 1.00 35.98 223 ALA A N 1
ATOM 1662 C CA . ALA A 1 223 ? 37.565 19.999 66.222 1.00 42.44 223 ALA A CA 1
ATOM 1663 C C . ALA A 1 223 ? 36.418 19.821 65.235 1.00 46.16 223 ALA A C 1
ATOM 1664 O O . ALA A 1 223 ? 36.646 19.586 64.043 1.00 44.00 223 ALA A O 1
ATOM 1666 N N . SER A 1 224 ? 35.177 19.928 65.716 1.00 48.42 224 SER A N 1
ATOM 1667 C CA . SER A 1 224 ? 34.023 19.812 64.830 1.00 46.08 224 SER A CA 1
ATOM 1668 C C . SER A 1 224 ? 33.932 20.999 63.878 1.00 43.60 224 SER A C 1
ATOM 1669 O O . SER A 1 224 ? 33.570 20.835 62.707 1.00 39.84 224 SER A O 1
ATOM 1672 N N . LYS A 1 225 ? 34.253 22.201 64.363 1.00 45.87 225 LYS A N 1
ATOM 1673 C CA . LYS A 1 225 ? 34.201 23.385 63.510 1.00 44.16 225 LYS A CA 1
ATOM 1674 C C . LYS A 1 225 ? 35.205 23.292 62.366 1.00 47.36 225 LYS A C 1
ATOM 1675 O O . LYS A 1 225 ? 34.920 23.719 61.241 1.00 45.42 225 LYS A O 1
ATOM 1681 N N . GLU A 1 226 ? 36.383 22.729 62.632 1.00 43.06 226 GLU A N 1
ATOM 1682 C CA . GLU A 1 226 ? 37.387 22.515 61.597 1.00 44.62 226 GLU A CA 1
ATOM 1683 C C . GLU A 1 226 ? 37.095 21.299 60.729 1.00 44.19 226 GLU A C 1
ATOM 1684 O O . GLU A 1 226 ? 37.891 20.997 59.834 1.00 48.69 226 GLU A O 1
ATOM 1690 N N . LYS A 1 227 ? 35.985 20.600 60.979 1.00 46.71 227 LYS A N 1
ATOM 1691 C CA . LYS A 1 227 ? 35.588 19.415 60.217 1.00 45.69 227 LYS A CA 1
ATOM 1692 C C . LYS A 1 227 ? 36.622 18.298 60.326 1.00 43.46 227 LYS A C 1
ATOM 1693 O O . LYS A 1 227 ? 36.738 17.454 59.434 1.00 46.28 227 LYS A O 1
ATOM 1699 N N . ALA A 1 228 ? 37.379 18.282 61.419 1.00 48.24 228 ALA A N 1
ATOM 1700 C CA . ALA A 1 228 ? 38.335 17.212 61.650 1.00 45.30 228 ALA A CA 1
ATOM 1701 C C . ALA A 1 228 ? 37.606 15.903 61.946 1.00 51.01 228 ALA A C 1
ATOM 1702 O O . ALA A 1 228 ? 36.452 15.885 62.384 1.00 45.11 228 ALA A O 1
ATOM 1704 N N . LYS A 1 229 ? 38.300 14.792 61.697 1.00 50.51 229 LYS A N 1
ATOM 1705 C CA . LYS A 1 229 ? 37.712 13.479 61.930 1.00 56.91 229 LYS A CA 1
ATOM 1706 C C . LYS A 1 229 ? 37.819 13.040 63.385 1.00 54.26 229 LYS A C 1
ATOM 1707 O O . LYS A 1 229 ? 37.104 12.119 63.796 1.00 59.58 229 LYS A O 1
ATOM 1713 N N . ALA A 1 230 ? 38.683 13.678 64.171 1.00 46.29 230 ALA A N 1
ATOM 1714 C CA . ALA A 1 230 ? 38.824 13.345 65.581 1.00 47.87 230 ALA A CA 1
ATOM 1715 C C . ALA A 1 230 ? 39.405 14.544 66.315 1.00 47.79 230 ALA A C 1
ATOM 1716 O O . ALA A 1 230 ? 40.000 15.439 65.709 1.00 50.63 230 ALA A O 1
ATOM 1718 N N . VAL A 1 231 ? 39.222 14.550 67.632 1.00 44.88 231 VAL A N 1
ATOM 1719 C CA . VAL A 1 231 ? 39.742 15.624 68.473 1.00 44.17 231 VAL A CA 1
ATOM 1720 C C . VAL A 1 231 ? 41.231 15.384 68.689 1.00 48.17 231 VAL A C 1
ATOM 1721 O O . VAL A 1 231 ? 41.626 14.379 69.287 1.00 47.08 231 VAL A O 1
ATOM 1725 N N . MET A 1 232 ? 42.057 16.310 68.212 1.00 42.60 232 MET A N 1
ATOM 1726 C CA . MET A 1 232 ? 43.502 16.161 68.218 1.00 46.87 232 MET A CA 1
ATOM 1727 C C . MET A 1 232 ? 44.120 16.924 69.387 1.00 48.97 232 MET A C 1
ATOM 1728 O O . MET A 1 232 ? 43.444 17.635 70.134 1.00 52.16 232 MET A O 1
ATOM 1733 N N . GLN A 1 233 ? 45.439 16.767 69.538 1.00 39.76 233 GLN A N 1
ATOM 1734 C CA . GLN A 1 233 ? 46.154 17.449 70.612 1.00 45.54 233 GLN A CA 1
ATOM 1735 C C . GLN A 1 233 ? 46.108 18.960 70.429 1.00 51.75 233 GLN A C 1
ATOM 1736 O O . GLN A 1 233 ? 46.000 19.708 71.408 1.00 51.72 233 GLN A O 1
ATOM 1742 N N . ALA A 1 234 ? 46.196 19.427 69.180 1.00 50.54 234 ALA A N 1
ATOM 1743 C CA . ALA A 1 234 ? 46.104 20.859 68.918 1.00 46.59 234 ALA A CA 1
ATOM 1744 C C . ALA A 1 234 ? 44.759 21.422 69.355 1.00 45.84 234 ALA A C 1
ATOM 1745 O O . ALA A 1 234 ? 44.682 22.573 69.801 1.00 48.44 234 ALA A O 1
ATOM 1747 N N . HIS A 1 235 ? 43.691 20.630 69.238 1.00 43.73 235 HIS A N 1
ATOM 1748 C CA . HIS A 1 235 ? 42.385 21.077 69.709 1.00 42.81 235 HIS A CA 1
ATOM 1749 C C . HIS A 1 235 ? 42.347 21.157 71.230 1.00 38.43 235 HIS A C 1
ATOM 1750 O O . HIS A 1 235 ? 41.748 22.081 71.793 1.00 39.49 235 HIS A O 1
ATOM 1757 N N . PHE A 1 236 ? 42.981 20.199 71.911 1.00 42.25 236 PHE A N 1
ATOM 1758 C CA . PHE A 1 236 ? 43.086 20.273 73.365 1.00 38.62 236 PHE A CA 1
ATOM 1759 C C . PHE A 1 236 ? 43.938 21.458 73.799 1.00 39.65 236 PHE A C 1
ATOM 1760 O O . PHE A 1 236 ? 43.596 22.153 74.762 1.00 41.62 236 PHE A O 1
ATOM 1768 N N . GLU A 1 237 ? 45.054 21.698 73.104 1.00 40.44 237 GLU A N 1
ATOM 1769 C CA . GLU A 1 237 ? 45.901 22.838 73.439 1.00 36.77 237 GLU A CA 1
ATOM 1770 C C . GLU A 1 237 ? 45.156 24.150 73.235 1.00 42.00 237 GLU A C 1
ATOM 1771 O O . GLU A 1 237 ? 45.290 25.082 74.038 1.00 47.67 237 GLU A O 1
ATOM 1773 N N . TRP A 1 238 ? 44.367 24.242 72.163 1.00 42.38 238 TRP A N 1
ATOM 1774 C CA . TRP A 1 238 ? 43.568 25.439 71.926 1.00 41.72 238 TRP A CA 1
ATOM 1775 C C . TRP A 1 238 ? 42.519 25.619 73.017 1.00 40.34 238 TRP A C 1
ATOM 1776 O O . TRP A 1 238 ? 42.345 26.719 73.554 1.00 38.16 238 TRP A O 1
ATOM 1787 N N . ALA A 1 239 ? 41.808 24.542 73.356 1.00 41.46 239 ALA A N 1
ATOM 1788 C CA . ALA A 1 239 ? 40.782 24.626 74.391 1.00 37.50 239 ALA A CA 1
ATOM 1789 C C . ALA A 1 239 ? 41.393 24.930 75.752 1.00 42.04 239 ALA A C 1
ATOM 1790 O O . ALA A 1 239 ? 40.808 25.673 76.549 1.00 39.62 239 ALA A O 1
ATOM 1792 N N . LYS A 1 240 ? 42.564 24.357 76.038 1.00 33.91 240 LYS A N 1
ATOM 1793 C CA . LYS A 1 240 ? 43.253 24.650 77.291 1.00 35.62 240 LYS A CA 1
ATOM 1794 C C . LYS A 1 240 ? 43.546 26.140 77.423 1.00 39.40 240 LYS A C 1
ATOM 1795 O O . LYS A 1 240 ? 43.249 26.753 78.455 1.00 39.44 240 LYS A O 1
ATOM 1801 N N . ASP A 1 241 ? 44.128 26.741 76.381 1.00 44.31 241 ASP A N 1
ATOM 1802 C CA . ASP A 1 241 ? 44.450 28.165 76.434 1.00 41.04 241 ASP A CA 1
ATOM 1803 C C . ASP A 1 241 ? 43.192 29.018 76.560 1.00 41.74 241 ASP A C 1
ATOM 1804 O O . ASP A 1 241 ? 43.202 30.054 77.234 1.00 46.44 241 ASP A O 1
ATOM 1809 N N . LYS A 1 242 ? 42.098 28.599 75.919 1.00 39.35 242 LYS A N 1
ATOM 1810 C CA . LYS A 1 242 ? 40.859 29.366 76.001 1.00 40.08 242 LYS A CA 1
ATOM 1811 C C . LYS A 1 242 ? 40.272 29.334 77.407 1.00 44.68 242 LYS A C 1
ATOM 1812 O O . LYS A 1 242 ? 39.797 30.358 77.911 1.00 46.75 242 LYS A O 1
ATOM 1818 N N . VAL A 1 243 ? 40.296 28.168 78.054 1.00 38.30 243 VAL A N 1
ATOM 1819 C CA . VAL A 1 243 ? 39.746 28.049 79.401 1.00 38.49 243 VAL A CA 1
ATOM 1820 C C . VAL A 1 243 ? 40.645 28.746 80.416 1.00 41.73 243 VAL A C 1
ATOM 1821 O O . VAL A 1 243 ? 40.162 29.369 81.370 1.00 40.19 243 VAL A O 1
ATOM 1825 N N . ILE A 1 244 ? 41.962 28.678 80.216 1.00 41.67 244 ILE A N 1
ATOM 1826 C CA . ILE A 1 244 ? 42.882 29.279 81.175 1.00 46.11 244 ILE A CA 1
ATOM 1827 C C . ILE A 1 244 ? 42.838 30.800 81.084 1.00 53.57 244 ILE A C 1
ATOM 1828 O O . ILE A 1 244 ? 42.834 31.495 82.107 1.00 60.91 244 ILE A O 1
ATOM 1833 N N . MET A 1 245 ? 42.789 31.343 79.866 1.00 55.09 245 MET A N 1
ATOM 1834 C CA . MET A 1 245 ? 42.708 32.791 79.721 1.00 62.53 245 MET A CA 1
ATOM 1835 C C . MET A 1 245 ? 41.350 33.332 80.146 1.00 60.36 245 MET A C 1
ATOM 1836 O O . MET A 1 245 ? 41.241 34.520 80.464 1.00 66.50 245 MET A O 1
ATOM 1841 N N . GLY A 1 246 ? 40.320 32.490 80.162 1.00 53.00 246 GLY A N 1
ATOM 1842 C CA . GLY A 1 246 ? 39.004 32.889 80.628 1.00 58.95 246 GLY A CA 1
ATOM 1843 C C . GLY A 1 246 ? 38.290 33.880 79.730 1.00 65.70 246 GLY A C 1
ATOM 1844 O O . GLY A 1 246 ? 37.105 34.156 79.916 1.00 76.22 246 GLY A O 1
ATOM 1846 N N . ASN B 1 2 ? 35.062 38.827 112.714 1.00 107.79 2 ASN B N 1
ATOM 1847 C CA . ASN B 1 2 ? 35.778 38.412 113.914 1.00 106.97 2 ASN B CA 1
ATOM 1848 C C . ASN B 1 2 ? 36.711 39.515 114.404 1.00 97.12 2 ASN B C 1
ATOM 1849 O O . ASN B 1 2 ? 36.679 39.894 115.576 1.00 98.30 2 ASN B O 1
ATOM 1854 N N . ALA B 1 3 ? 37.539 40.027 113.498 1.00 84.02 3 ALA B N 1
ATOM 1855 C CA . ALA B 1 3 ? 38.495 41.064 113.854 1.00 70.57 3 ALA B CA 1
ATOM 1856 C C . ALA B 1 3 ? 37.799 42.401 114.082 1.00 68.47 3 ALA B C 1
ATOM 1857 O O . ALA B 1 3 ? 36.808 42.735 113.427 1.00 73.43 3 ALA B O 1
ATOM 1859 N N . ARG B 1 4 ? 38.333 43.168 115.031 1.00 68.09 4 ARG B N 1
ATOM 1860 C CA . ARG B 1 4 ? 37.849 44.506 115.337 1.00 68.83 4 ARG B CA 1
ATOM 1861 C C . ARG B 1 4 ? 39.048 45.408 115.596 1.00 62.35 4 ARG B C 1
ATOM 1862 O O . ARG B 1 4 ? 40.187 44.945 115.708 1.00 59.04 4 ARG B O 1
ATOM 1870 N N . PHE B 1 5 ? 38.786 46.714 115.696 1.00 56.67 5 PHE B N 1
ATOM 1871 C CA . PHE B 1 5 ? 39.860 47.650 116.015 1.00 55.38 5 PHE B CA 1
ATOM 1872 C C . PHE B 1 5 ? 40.382 47.447 117.432 1.00 65.32 5 PHE B C 1
ATOM 1873 O O . PHE B 1 5 ? 41.548 47.750 117.709 1.00 66.48 5 PHE B O 1
ATOM 1881 N N . SER B 1 6 ? 39.544 46.938 118.338 1.00 68.59 6 SER B N 1
ATOM 1882 C CA . SER B 1 6 ? 39.988 46.649 119.696 1.00 71.89 6 SER B CA 1
ATOM 1883 C C . SER B 1 6 ? 40.987 45.500 119.760 1.00 69.69 6 SER B C 1
ATOM 1884 O O . SER B 1 6 ? 41.579 45.277 120.822 1.00 76.60 6 SER B O 1
ATOM 1887 N N . ASP B 1 7 ? 41.186 44.771 118.663 1.00 65.95 7 ASP B N 1
ATOM 1888 C CA . ASP B 1 7 ? 42.222 43.751 118.581 1.00 65.68 7 ASP B CA 1
ATOM 1889 C C . ASP B 1 7 ? 43.564 44.305 118.125 1.00 64.08 7 ASP B C 1
ATOM 1890 O O . ASP B 1 7 ? 44.561 43.577 118.164 1.00 65.69 7 ASP B O 1
ATOM 1895 N N . VAL B 1 8 ? 43.613 45.563 117.694 1.00 61.20 8 VAL B N 1
ATOM 1896 C CA . VAL B 1 8 ? 44.800 46.160 117.092 1.00 57.79 8 VAL B CA 1
ATOM 1897 C C . VAL B 1 8 ? 45.393 47.148 118.087 1.00 60.61 8 VAL B C 1
ATOM 1898 O O . VAL B 1 8 ? 44.709 48.078 118.532 1.00 65.29 8 VAL B O 1
ATOM 1902 N N . HIS B 1 9 ? 46.665 46.953 118.430 1.00 62.12 9 HIS B N 1
ATOM 1903 C CA . HIS B 1 9 ? 47.355 47.800 119.391 1.00 63.76 9 HIS B CA 1
ATOM 1904 C C . HIS B 1 9 ? 48.735 48.165 118.861 1.00 58.48 9 HIS B C 1
ATOM 1905 O O . HIS B 1 9 ? 49.310 47.464 118.026 1.00 55.62 9 HIS B O 1
ATOM 1912 N N . GLY B 1 10 ? 49.266 49.277 119.366 1.00 68.15 10 GLY B N 1
ATOM 1913 C CA . GLY B 1 10 ? 50.587 49.734 118.990 1.00 68.75 10 GLY B CA 1
ATOM 1914 C C . GLY B 1 10 ? 50.671 50.514 117.697 1.00 73.10 10 GLY B C 1
ATOM 1915 O O . GLY B 1 10 ? 51.780 50.893 117.296 1.00 81.80 10 GLY B O 1
ATOM 1916 N N . CYS B 1 11 ? 49.552 50.768 117.029 1.00 69.23 11 CYS B N 1
ATOM 1917 C CA A CYS B 1 11 ? 49.538 51.526 115.786 0.10 71.58 11 CYS B CA 1
ATOM 1918 C CA B CYS B 1 11 ? 49.544 51.539 115.791 0.90 71.06 11 CYS B CA 1
ATOM 1919 C C . CYS B 1 11 ? 48.243 52.336 115.719 1.00 71.93 11 CYS B C 1
ATOM 1920 O O . CYS B 1 11 ? 47.422 52.181 114.816 1.00 68.05 11 CYS B O 1
ATOM 1925 N N . ASP B 1 12 ? 48.049 53.222 116.701 1.00 74.80 12 ASP B N 1
ATOM 1926 C CA . ASP B 1 12 ? 46.833 54.026 116.766 1.00 72.30 12 ASP B CA 1
ATOM 1927 C C . ASP B 1 12 ? 46.707 54.966 115.575 1.00 68.46 12 ASP B C 1
ATOM 1928 O O . ASP B 1 12 ? 45.590 55.268 115.140 1.00 67.19 12 ASP B O 1
ATOM 1933 N N . GLU B 1 13 ? 47.833 55.447 115.044 1.00 63.57 13 GLU B N 1
ATOM 1934 C CA . GLU B 1 13 ? 47.783 56.369 113.914 1.00 72.86 13 GLU B CA 1
ATOM 1935 C C . GLU B 1 13 ? 47.192 55.695 112.682 1.00 73.68 13 GLU B C 1
ATOM 1936 O O . GLU B 1 13 ? 46.471 56.328 111.902 1.00 78.70 13 GLU B O 1
ATOM 1942 N N . ALA B 1 14 ? 47.488 54.407 112.495 1.00 64.52 14 ALA B N 1
ATOM 1943 C CA . ALA B 1 14 ? 46.980 53.680 111.335 1.00 63.82 14 ALA B CA 1
ATOM 1944 C C . ALA B 1 14 ? 45.468 53.510 111.403 1.00 64.35 14 ALA B C 1
ATOM 1945 O O . ALA B 1 14 ? 44.775 53.665 110.390 1.00 63.58 14 ALA B O 1
ATOM 1947 N N . LYS B 1 15 ? 44.938 53.179 112.583 1.00 66.17 15 LYS B N 1
ATOM 1948 C CA . LYS B 1 15 ? 43.499 52.976 112.716 1.00 66.61 15 LYS B CA 1
ATOM 1949 C C . LYS B 1 15 ? 42.726 54.269 112.497 1.00 66.35 15 LYS B C 1
ATOM 1950 O O . LYS B 1 15 ? 41.617 54.241 111.952 1.00 63.05 15 LYS B O 1
ATOM 1956 N N . GLU B 1 16 ? 43.291 55.407 112.911 1.00 70.40 16 GLU B N 1
ATOM 1957 C CA . GLU B 1 16 ? 42.638 56.691 112.672 1.00 75.55 16 GLU B CA 1
ATOM 1958 C C . GLU B 1 16 ? 42.529 56.991 111.182 1.00 70.28 16 GLU B C 1
ATOM 1959 O O . GLU B 1 16 ? 41.504 57.503 110.718 1.00 72.15 16 GLU B O 1
ATOM 1965 N N . GLU B 1 17 ? 43.578 56.680 110.416 1.00 66.60 17 GLU B N 1
ATOM 1966 C CA . GLU B 1 17 ? 43.541 56.923 108.978 1.00 71.23 17 GLU B CA 1
ATOM 1967 C C . GLU B 1 17 ? 42.536 56.010 108.284 1.00 65.81 17 GLU B C 1
ATOM 1968 O O . GLU B 1 17 ? 41.836 56.437 107.359 1.00 77.45 17 GLU B O 1
ATOM 1974 N N . LEU B 1 18 ? 42.454 54.751 108.713 1.00 60.95 18 LEU B N 1
ATOM 1975 C CA . LEU B 1 18 ? 41.539 53.786 108.115 1.00 58.41 18 LEU B CA 1
ATOM 1976 C C . LEU B 1 18 ? 40.094 53.971 108.559 1.00 54.78 18 LEU B C 1
ATOM 1977 O O . LEU B 1 18 ? 39.205 53.327 107.991 1.00 51.34 18 LEU B O 1
ATOM 1982 N N . GLN B 1 19 ? 39.839 54.824 109.556 1.00 58.13 19 GLN B N 1
ATOM 1983 C CA . GLN B 1 19 ? 38.472 55.056 110.016 1.00 65.02 19 GLN B CA 1
ATOM 1984 C C . GLN B 1 19 ? 37.572 55.595 108.909 1.00 66.60 19 GLN B C 1
ATOM 1985 O O . GLN B 1 19 ? 36.364 55.332 108.911 1.00 63.93 19 GLN B O 1
ATOM 1991 N N . GLU B 1 20 ? 38.134 56.342 107.956 1.00 68.59 20 GLU B N 1
ATOM 1992 C CA . GLU B 1 20 ? 37.330 56.842 106.844 1.00 67.25 20 GLU B CA 1
ATOM 1993 C C . GLU B 1 20 ? 36.785 55.697 105.997 1.00 66.72 20 GLU B C 1
ATOM 1994 O O . GLU B 1 20 ? 35.652 55.762 105.505 1.00 70.02 20 GLU B O 1
ATOM 2000 N N . LEU B 1 21 ? 37.579 54.640 105.814 1.00 60.47 21 LEU B N 1
ATOM 2001 C CA . LEU B 1 21 ? 37.111 53.481 105.060 1.00 56.94 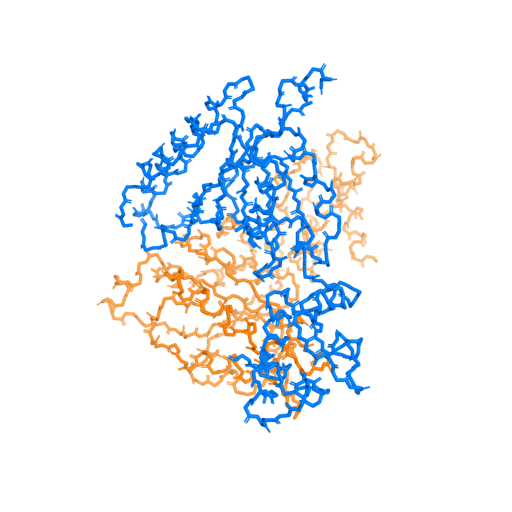21 LEU B CA 1
ATOM 2002 C C . LEU B 1 21 ? 35.962 52.779 105.774 1.00 63.52 21 LEU B C 1
ATOM 2003 O O . LEU B 1 21 ? 35.021 52.303 105.127 1.00 61.35 21 LEU B O 1
ATOM 2008 N N . VAL B 1 22 ? 36.023 52.699 107.105 1.00 67.17 22 VAL B N 1
ATOM 2009 C CA . VAL B 1 22 ? 34.934 52.093 107.867 1.00 66.95 22 VAL B CA 1
ATOM 2010 C C . VAL B 1 22 ? 33.659 52.911 107.714 1.00 66.31 22 VAL B C 1
ATOM 2011 O O . VAL B 1 22 ? 32.560 52.359 107.571 1.00 70.00 22 VAL B O 1
ATOM 2015 N N . GLU B 1 23 ? 33.785 54.240 107.739 1.00 61.89 23 GLU B N 1
ATOM 2016 C CA . GLU B 1 23 ? 32.620 55.107 107.591 1.00 66.26 23 GLU B CA 1
ATOM 2017 C C . GLU B 1 23 ? 31.944 54.901 106.241 1.00 65.30 23 GLU B C 1
ATOM 2018 O O . GLU B 1 23 ? 30.711 54.903 106.147 1.00 66.45 23 GLU B O 1
ATOM 2024 N N . PHE B 1 24 ? 32.736 54.713 105.185 1.00 64.31 24 PHE B N 1
ATOM 2025 C CA . PHE B 1 24 ? 32.171 54.498 103.857 1.00 60.37 24 PHE B CA 1
ATOM 2026 C C . PHE B 1 24 ? 31.516 53.128 103.746 1.00 63.38 24 PHE B C 1
ATOM 2027 O O . PHE B 1 24 ? 30.393 53.005 103.246 1.00 70.30 24 PHE B O 1
ATOM 2035 N N . LEU B 1 25 ? 32.209 52.081 104.201 1.00 61.52 25 LEU B N 1
ATOM 2036 C CA . LEU B 1 25 ? 31.689 50.726 104.046 1.00 62.68 25 LEU B CA 1
ATOM 2037 C C . LEU B 1 25 ? 30.396 50.513 104.826 1.00 68.35 25 LEU B C 1
ATOM 2038 O O . LEU B 1 25 ? 29.562 49.694 104.422 1.00 75.04 25 LEU B O 1
ATOM 2043 N N . ARG B 1 26 ? 30.210 51.224 105.942 1.00 68.41 26 ARG B N 1
ATOM 2044 C CA . ARG B 1 26 ? 28.956 51.097 106.681 1.00 70.80 26 ARG B CA 1
ATOM 2045 C C . ARG B 1 26 ? 27.774 51.609 105.867 1.00 70.91 26 ARG B C 1
ATOM 2046 O O . ARG B 1 26 ? 26.683 51.029 105.918 1.00 77.54 26 ARG B O 1
ATOM 2054 N N . ASN B 1 27 ? 27.968 52.688 105.113 1.00 65.21 27 ASN B N 1
ATOM 2055 C CA . ASN B 1 27 ? 26.892 53.274 104.314 1.00 68.55 27 ASN B CA 1
ATOM 2056 C C . ASN B 1 27 ? 27.508 54.029 103.148 1.00 64.64 27 ASN B C 1
ATOM 2057 O O . ASN B 1 27 ? 27.751 55.240 103.228 1.00 70.37 27 ASN B O 1
ATOM 2062 N N . PRO B 1 28 ? 27.781 53.338 102.037 1.00 62.31 28 PRO B N 1
ATOM 2063 C CA . PRO B 1 28 ? 28.375 54.028 100.881 1.00 66.29 28 PRO B CA 1
ATOM 2064 C C . PRO B 1 28 ? 27.460 55.069 100.267 1.00 76.12 28 PRO B C 1
ATOM 2065 O O . PRO B 1 28 ? 27.953 56.072 99.735 1.00 79.24 28 PRO B O 1
ATOM 2069 N N . GLU B 1 29 ? 26.143 54.864 100.321 1.00 78.66 29 GLU B N 1
ATOM 2070 C CA . GLU B 1 29 ? 25.221 55.839 99.751 1.00 79.13 29 GLU B CA 1
ATOM 2071 C C . GLU B 1 29 ? 25.235 57.135 100.552 1.00 81.04 29 GLU B C 1
ATOM 2072 O O . GLU B 1 29 ? 25.348 58.227 99.984 1.00 85.58 29 GLU B O 1
ATOM 2074 N N . LYS B 1 30 ? 25.129 57.031 101.878 1.00 82.99 30 LYS B N 1
ATOM 2075 C CA . LYS B 1 30 ? 25.162 58.220 102.721 1.00 87.21 30 LYS B CA 1
ATOM 2076 C C . LYS B 1 30 ? 26.534 58.884 102.681 1.00 83.68 30 LYS B C 1
ATOM 2077 O O . LYS B 1 30 ? 26.631 60.115 102.760 1.00 85.45 30 LYS B O 1
ATOM 2083 N N . PHE B 1 31 ? 27.601 58.088 102.560 1.00 81.31 31 PHE B N 1
ATOM 2084 C CA . PHE B 1 31 ? 28.945 58.653 102.479 1.00 80.68 31 PHE B CA 1
ATOM 2085 C C . PHE B 1 31 ? 29.129 59.452 101.195 1.00 80.66 31 PHE B C 1
ATOM 2086 O O . PHE B 1 31 ? 29.686 60.556 101.220 1.00 72.60 31 PHE B O 1
ATOM 2094 N N . SER B 1 32 ? 28.662 58.916 100.064 1.00 82.60 32 SER B N 1
ATOM 2095 C CA . SER B 1 32 ? 28.873 59.598 98.792 1.00 81.46 32 SER B CA 1
ATOM 2096 C C . SER B 1 32 ? 27.980 60.824 98.658 1.00 86.47 32 SER B C 1
ATOM 2097 O O . SER B 1 32 ? 28.342 61.778 97.959 1.00 83.31 32 SER B O 1
ATOM 2100 N N . ASN B 1 33 ? 26.813 60.820 99.311 1.00 95.81 33 ASN B N 1
ATOM 2101 C CA . ASN B 1 33 ? 25.923 61.973 99.230 1.00 105.15 33 ASN B CA 1
ATOM 2102 C C . ASN B 1 33 ? 26.510 63.175 99.955 1.00 111.83 33 ASN B C 1
ATOM 2103 O O . ASN B 1 33 ? 26.225 64.321 99.589 1.00 118.47 33 ASN B O 1
ATOM 2108 N N . LEU B 1 34 ? 27.326 62.934 100.979 1.00 108.40 34 LEU B N 1
ATOM 2109 C CA . LEU B 1 34 ? 27.999 63.986 101.729 1.00 110.11 34 LEU B CA 1
ATOM 2110 C C . LEU B 1 34 ? 29.217 64.543 101.001 1.00 109.95 34 LEU B C 1
ATOM 2111 O O . LEU B 1 34 ? 29.961 65.338 101.585 1.00 113.66 34 LEU B O 1
ATOM 2116 N N . GLY B 1 35 ? 29.437 64.145 99.747 1.00 104.01 35 GLY B N 1
ATOM 2117 C CA . GLY B 1 35 ? 30.557 64.624 98.969 1.00 102.86 35 GLY B CA 1
ATOM 2118 C C . GLY B 1 35 ? 31.858 63.885 99.183 1.00 99.39 35 GLY B C 1
ATOM 2119 O O . GLY B 1 35 ? 32.792 64.071 98.391 1.00 101.15 35 GLY B O 1
ATOM 2120 N N . GLY B 1 36 ? 31.956 63.053 100.217 1.00 94.01 36 GLY B N 1
ATOM 2121 C CA . GLY B 1 36 ? 33.187 62.348 100.512 1.00 88.44 36 GLY B CA 1
ATOM 2122 C C . GLY B 1 36 ? 33.611 61.372 99.435 1.00 83.94 36 GLY B C 1
ATOM 2123 O O . GLY B 1 36 ? 32.831 60.505 99.028 1.00 86.77 36 GLY B O 1
ATOM 2124 N N . LYS B 1 37 ? 34.845 61.509 98.962 1.00 78.57 37 LYS B N 1
ATOM 2125 C CA . LYS B 1 37 ? 35.426 60.595 97.993 1.00 75.76 37 LYS B CA 1
ATOM 2126 C C . LYS B 1 37 ? 36.496 59.747 98.667 1.00 74.79 37 LYS B C 1
ATOM 2127 O O . LYS B 1 37 ? 37.096 60.151 99.666 1.00 76.96 37 LYS B O 1
ATOM 2133 N N . LEU B 1 38 ? 36.727 58.562 98.110 1.00 75.40 38 LEU B N 1
ATOM 2134 C CA . LEU B 1 38 ? 37.705 57.653 98.676 1.00 80.14 38 LEU B CA 1
ATOM 2135 C C . LEU B 1 38 ? 38.799 57.336 97.666 1.00 80.62 38 LEU B C 1
ATOM 2136 O O . LEU B 1 38 ? 38.551 57.318 96.456 1.00 83.94 38 LEU B O 1
ATOM 2141 N N . PRO B 1 39 ? 40.021 57.086 98.133 1.00 75.00 39 PRO B N 1
ATOM 2142 C CA . PRO B 1 39 ? 41.017 56.467 97.260 1.00 69.15 39 PRO B CA 1
ATOM 2143 C C . PRO B 1 39 ? 40.572 55.064 96.885 1.00 64.66 39 PRO B C 1
ATOM 2144 O O . PRO B 1 39 ? 39.940 54.356 97.672 1.00 61.21 39 PRO B O 1
ATOM 2148 N N . LYS B 1 40 ? 40.909 54.663 95.664 1.00 66.05 40 LYS B N 1
ATOM 2149 C CA . LYS B 1 40 ? 40.535 53.332 95.206 1.00 67.42 40 LYS B CA 1
ATOM 2150 C C . LYS B 1 40 ? 41.426 52.264 95.824 1.00 61.13 40 LYS B C 1
ATOM 2151 O O . LYS B 1 40 ? 40.935 51.213 96.249 1.00 62.57 40 LYS B O 1
ATOM 2157 N N . GLY B 1 41 ? 42.731 52.507 95.873 1.00 56.62 41 GLY B N 1
ATOM 2158 C CA . GLY B 1 41 ? 43.643 51.578 96.506 1.00 52.04 41 GLY B CA 1
ATOM 2159 C C . GLY B 1 41 ? 44.433 52.221 97.626 1.00 58.35 41 GLY B C 1
ATOM 2160 O O . GLY B 1 41 ? 44.987 53.312 97.458 1.00 59.52 41 GLY B O 1
ATOM 2161 N N . VAL B 1 42 ? 44.485 51.559 98.780 1.00 43.87 42 VAL B N 1
ATOM 2162 C CA . VAL B 1 42 ? 45.217 52.047 99.942 1.00 44.06 42 VAL B CA 1
ATOM 2163 C C . VAL B 1 42 ? 46.304 51.035 100.268 1.00 46.09 42 VAL B C 1
ATOM 2164 O O . VAL B 1 42 ? 46.034 49.832 100.363 1.00 57.85 42 VAL B O 1
ATOM 2168 N N . LEU B 1 43 ? 47.526 51.525 100.437 1.00 48.83 43 LEU B N 1
ATOM 2169 C CA . LEU B 1 43 ? 48.690 50.689 100.688 1.00 45.37 43 LEU B CA 1
ATOM 2170 C C . LEU B 1 43 ? 48.996 50.644 102.180 1.00 41.36 43 LEU B C 1
ATOM 2171 O O . LEU B 1 43 ? 49.098 51.691 102.829 1.00 46.12 43 LEU B O 1
ATOM 2176 N N . LEU B 1 44 ? 49.146 49.436 102.717 1.00 41.78 44 LEU B N 1
ATOM 2177 C CA . LEU B 1 44 ? 49.616 49.233 104.082 1.00 39.96 44 LEU B CA 1
ATOM 2178 C C . LEU B 1 44 ? 51.096 48.872 104.033 1.00 40.12 44 LEU B C 1
ATOM 2179 O O . LEU B 1 44 ? 51.473 47.857 103.438 1.00 41.61 44 LEU B O 1
ATOM 2184 N N . VAL B 1 45 ? 51.926 49.705 104.655 1.00 38.39 45 VAL B N 1
ATOM 2185 C CA . VAL B 1 45 ? 53.377 49.606 104.563 1.00 50.86 45 VAL B CA 1
ATOM 2186 C C . VAL B 1 45 ? 53.937 49.264 105.936 1.00 53.45 45 VAL B C 1
ATOM 2187 O O . VAL B 1 45 ? 53.651 49.959 106.919 1.00 52.37 45 VAL B O 1
ATOM 2191 N N . GLY B 1 46 ? 54.738 48.202 106.000 1.00 50.27 46 GLY B N 1
ATOM 2192 C CA . GLY B 1 46 ? 55.384 47.813 107.230 1.00 45.58 46 GLY B CA 1
ATOM 2193 C C . GLY B 1 46 ? 56.029 46.443 107.160 1.00 45.31 46 GLY B C 1
ATOM 2194 O O . GLY B 1 46 ? 55.767 45.647 106.252 1.00 36.04 46 GLY B O 1
ATOM 2195 N N . PRO B 1 47 ? 56.889 46.143 108.130 1.00 39.76 47 PRO B N 1
ATOM 2196 C CA . PRO B 1 47 ? 57.568 44.840 108.159 1.00 37.90 47 PRO B CA 1
ATOM 2197 C C . PRO B 1 47 ? 56.586 43.723 108.466 1.00 45.73 47 PRO B C 1
ATOM 2198 O O . PRO B 1 47 ? 55.445 43.988 108.875 1.00 44.94 47 PRO B O 1
ATOM 2202 N N . PRO B 1 48 ? 56.983 42.463 108.274 1.00 46.65 48 PRO B N 1
ATOM 2203 C CA . PRO B 1 48 ? 56.061 41.355 108.553 1.00 44.80 48 PRO B CA 1
ATOM 2204 C C . PRO B 1 48 ? 55.679 41.297 110.025 1.00 41.44 48 PRO B C 1
ATOM 2205 O O . PRO B 1 48 ? 56.494 41.561 110.911 1.00 47.81 48 PRO B O 1
ATOM 2209 N N . GLY B 1 49 ? 54.424 40.935 110.276 1.00 39.70 49 GLY B N 1
ATOM 2210 C CA . GLY B 1 49 ? 53.944 40.724 111.624 1.00 39.08 49 GLY B CA 1
ATOM 2211 C C . GLY B 1 49 ? 53.544 41.968 112.383 1.00 55.68 49 GLY B C 1
ATOM 2212 O O . GLY B 1 49 ? 53.287 41.878 113.589 1.00 51.87 49 GLY B O 1
ATOM 2213 N N . THR B 1 50 ? 53.482 43.124 111.727 1.00 43.03 50 THR B N 1
ATOM 2214 C CA . THR B 1 50 ? 53.068 44.354 112.389 1.00 48.53 50 THR B CA 1
ATOM 2215 C C . THR B 1 50 ? 51.556 44.535 112.412 1.00 50.43 50 THR B C 1
ATOM 2216 O O . THR B 1 50 ? 51.075 45.526 112.971 1.00 52.03 50 THR B O 1
ATOM 2220 N N . GLY B 1 51 ? 50.801 43.611 111.831 1.00 41.14 51 GLY B N 1
ATOM 2221 C CA . GLY B 1 51 ? 49.358 43.668 111.857 1.00 47.16 51 GLY B CA 1
ATOM 2222 C C . GLY B 1 51 ? 48.694 44.288 110.648 1.00 53.96 51 GLY B C 1
ATOM 2223 O O . GLY B 1 51 ? 47.597 44.841 110.785 1.00 39.71 51 GLY B O 1
ATOM 2224 N N . LYS B 1 52 ? 49.315 44.216 109.470 1.00 44.47 52 LYS B N 1
ATOM 2225 C CA . LYS B 1 52 ? 48.688 44.772 108.276 1.00 44.99 52 LYS B CA 1
ATOM 2226 C C . LYS B 1 52 ? 47.462 43.963 107.867 1.00 45.80 52 LYS B C 1
ATOM 2227 O O . LYS B 1 52 ? 46.424 44.535 107.515 1.00 48.26 52 LYS B O 1
ATOM 2233 N N . THR B 1 53 ? 47.559 42.631 107.908 1.00 42.13 53 THR B N 1
ATOM 2234 C CA . THR B 1 53 ? 46.389 41.800 107.638 1.00 43.21 53 THR B CA 1
ATOM 2235 C C . THR B 1 53 ? 45.333 41.973 108.722 1.00 51.28 53 THR B C 1
ATOM 2236 O O . THR B 1 53 ? 44.131 41.994 108.429 1.00 51.79 53 THR B O 1
ATOM 2240 N N . LEU B 1 54 ? 45.764 42.097 109.980 1.00 49.93 54 LEU B N 1
ATOM 2241 C CA . LEU B 1 54 ? 44.823 42.301 111.075 1.00 50.78 54 LEU B CA 1
ATOM 2242 C C . LEU B 1 54 ? 44.037 43.594 110.895 1.00 53.13 54 LEU B C 1
ATOM 2243 O O . LEU B 1 54 ? 42.823 43.627 111.129 1.00 49.13 54 LEU B O 1
ATOM 2248 N N . LEU B 1 55 ? 44.713 44.669 110.484 1.00 44.73 55 LEU B N 1
ATOM 2249 C CA . LEU B 1 55 ? 44.023 45.930 110.229 1.00 47.35 55 LEU B CA 1
ATOM 2250 C C . LEU B 1 55 ? 42.971 45.770 109.140 1.00 43.88 55 LEU B C 1
ATOM 2251 O O . LEU B 1 55 ? 41.827 46.212 109.296 1.00 47.25 55 LEU B O 1
ATOM 2256 N N . ALA B 1 56 ? 43.347 45.142 108.023 1.00 39.52 56 ALA B N 1
ATOM 2257 C CA . ALA B 1 56 ? 42.407 44.940 106.924 1.00 37.65 56 ALA B CA 1
ATOM 2258 C C . ALA B 1 56 ? 41.181 44.159 107.382 1.00 43.92 56 ALA B C 1
ATOM 2259 O O . ALA B 1 56 ? 40.042 44.548 107.099 1.00 46.17 56 ALA B O 1
ATOM 2261 N N . ARG B 1 57 ? 41.396 43.048 108.092 1.00 38.76 57 ARG B N 1
ATOM 2262 C CA . ARG B 1 57 ? 40.269 42.304 108.645 1.00 43.22 57 ARG B CA 1
ATOM 2263 C C . ARG B 1 57 ? 39.496 43.133 109.663 1.00 47.89 57 ARG B C 1
ATOM 2264 O O . ARG B 1 57 ? 38.274 42.983 109.785 1.00 49.20 57 ARG B O 1
ATOM 2272 N N . ALA B 1 58 ? 40.182 44.009 110.400 1.00 48.43 58 ALA B N 1
ATOM 2273 C CA . ALA B 1 58 ? 39.489 44.845 111.374 1.00 50.75 58 ALA B CA 1
ATOM 2274 C C . ALA B 1 58 ? 38.604 45.879 110.688 1.00 49.79 58 ALA B C 1
ATOM 2275 O O . ALA B 1 58 ? 37.513 46.191 111.179 1.00 49.85 58 ALA B O 1
ATOM 2277 N N . VAL B 1 59 ? 39.053 46.421 109.552 1.00 46.51 59 VAL B N 1
ATOM 2278 C CA . VAL B 1 59 ? 38.232 47.379 108.815 1.00 54.81 59 VAL B CA 1
ATOM 2279 C C . VAL B 1 59 ? 36.955 46.711 108.319 1.00 53.39 59 VAL B C 1
ATOM 2280 O O . VAL B 1 59 ? 35.869 47.301 108.366 1.00 53.08 59 VAL B O 1
ATOM 2284 N N . ALA B 1 60 ? 37.064 45.470 107.841 1.00 53.20 60 ALA B N 1
ATOM 2285 C CA . ALA B 1 60 ? 35.874 44.736 107.425 1.00 54.40 60 ALA B CA 1
ATOM 2286 C C . ALA B 1 60 ? 34.999 44.381 108.621 1.00 56.80 60 ALA B C 1
ATOM 2287 O O . ALA B 1 60 ? 33.766 44.440 108.535 1.00 49.66 60 ALA B O 1
ATOM 2289 N N . GLY B 1 61 ? 35.617 44.007 109.743 1.00 52.43 61 GLY B N 1
ATOM 2290 C CA . GLY B 1 61 ? 34.842 43.667 110.925 1.00 53.36 61 GLY B CA 1
ATOM 2291 C C . GLY B 1 61 ? 34.132 44.863 111.530 1.00 53.47 61 GLY B C 1
ATOM 2292 O O . GLY B 1 61 ? 32.960 44.773 111.908 1.00 54.60 61 GLY B O 1
ATOM 2293 N N . GLU B 1 62 ? 34.830 45.998 111.635 1.00 51.96 62 GLU B N 1
ATOM 2294 C CA . GLU B 1 62 ? 34.203 47.206 112.163 1.00 62.16 62 GLU B CA 1
ATOM 2295 C C . GLU B 1 62 ? 33.054 47.665 111.275 1.00 69.22 62 GLU B C 1
ATOM 2296 O O . GLU B 1 62 ? 32.013 48.113 111.772 1.00 77.87 62 GLU B O 1
ATOM 2302 N N . ALA B 1 63 ? 33.223 47.560 109.957 1.00 63.36 63 ALA B N 1
ATOM 2303 C CA . ALA B 1 63 ? 32.189 47.993 109.028 1.00 60.61 63 ALA B CA 1
ATOM 2304 C C . ALA B 1 63 ? 31.135 46.926 108.773 1.00 61.53 63 ALA B C 1
ATOM 2305 O O . ALA B 1 63 ? 30.059 47.250 108.258 1.00 53.09 63 ALA B O 1
ATOM 2307 N N . GLY B 1 64 ? 31.414 45.670 109.116 1.00 61.66 64 GLY B N 1
ATOM 2308 C CA . GLY B 1 64 ? 30.465 44.601 108.876 1.00 61.20 64 GLY B CA 1
ATOM 2309 C C . GLY B 1 64 ? 30.290 44.263 107.411 1.00 64.15 64 GLY B C 1
ATOM 2310 O O . GLY B 1 64 ? 29.161 44.127 106.933 1.00 68.11 64 GLY B O 1
ATOM 2311 N N . VAL B 1 65 ? 31.390 44.137 106.682 1.00 58.88 65 VAL B N 1
ATOM 2312 C CA . VAL B 1 65 ? 31.342 43.847 105.252 1.00 56.41 65 VAL B CA 1
ATOM 2313 C C . VAL B 1 65 ? 32.173 42.596 105.006 1.00 60.17 65 VAL B C 1
ATOM 2314 O O . VAL B 1 65 ? 33.073 42.265 105.797 1.00 61.14 65 VAL B O 1
ATOM 2318 N N . PRO B 1 66 ? 31.889 41.863 103.928 1.00 55.42 66 PRO B N 1
ATOM 2319 C CA . PRO B 1 66 ? 32.684 40.669 103.628 1.00 47.52 66 PRO B CA 1
ATOM 2320 C C . PRO B 1 66 ? 34.142 41.024 103.383 1.00 47.85 66 PRO B C 1
ATOM 2321 O O . PRO B 1 66 ? 34.475 42.135 102.965 1.00 49.15 66 PRO B O 1
ATOM 2325 N N . PHE B 1 67 ? 35.014 40.055 103.644 1.00 49.62 67 PHE B N 1
ATOM 2326 C CA . PHE B 1 67 ? 36.453 40.228 103.508 1.00 46.03 67 PHE B CA 1
ATOM 2327 C C . PHE B 1 67 ? 36.974 39.175 102.542 1.00 43.71 67 PHE B C 1
ATOM 2328 O O . PHE B 1 67 ? 36.781 37.975 102.765 1.00 44.48 67 PHE B O 1
ATOM 2336 N N . PHE B 1 68 ? 37.635 39.622 101.480 1.00 47.13 68 PHE B N 1
ATOM 2337 C CA . PHE B 1 68 ? 38.201 38.732 100.477 1.00 45.82 68 PHE B CA 1
ATOM 2338 C C . PHE B 1 68 ? 39.716 38.829 100.528 1.00 48.14 68 PHE B C 1
ATOM 2339 O O . PHE B 1 68 ? 40.277 39.929 100.474 1.00 54.77 68 PHE B O 1
ATOM 2347 N N . TYR B 1 69 ? 40.371 37.678 100.626 1.00 49.09 69 TYR B N 1
ATOM 2348 C CA . TYR B 1 69 ? 41.811 37.599 100.803 1.00 45.77 69 TYR B CA 1
ATOM 2349 C C . TYR B 1 69 ? 42.461 37.159 99.501 1.00 49.32 69 TYR B C 1
ATOM 2350 O O . TYR B 1 69 ? 41.927 36.310 98.781 1.00 48.47 69 TYR B O 1
ATOM 2359 N N . MET B 1 70 ? 43.618 37.744 99.212 1.00 47.97 70 MET B N 1
ATOM 2360 C CA . MET B 1 70 ? 44.406 37.398 98.042 1.00 46.83 70 MET B CA 1
ATOM 2361 C C . MET B 1 70 ? 45.868 37.425 98.447 1.00 46.05 70 MET B C 1
ATOM 2362 O O . MET B 1 70 ? 46.322 38.391 99.067 1.00 53.14 70 MET B O 1
ATOM 2367 N N . SER B 1 71 ? 46.603 36.378 98.092 1.00 52.12 71 SER B N 1
ATOM 2368 C CA . SER B 1 71 ? 48.007 36.254 98.457 1.00 54.05 71 SER B CA 1
ATOM 2369 C C . SER B 1 71 ? 48.844 36.521 97.217 1.00 49.70 71 SER B C 1
ATOM 2370 O O . SER B 1 71 ? 48.734 35.798 96.221 1.00 58.96 71 SER B O 1
ATOM 2373 N N . GLY B 1 72 ? 49.682 37.556 97.285 1.00 46.61 72 GLY B N 1
ATOM 2374 C CA . GLY B 1 72 ? 50.572 37.845 96.177 1.00 43.15 72 GLY B CA 1
ATOM 2375 C C . GLY B 1 72 ? 51.540 36.724 95.865 1.00 43.00 72 GLY B C 1
ATOM 2376 O O . GLY B 1 72 ? 51.927 36.541 94.708 1.00 51.32 72 GLY B O 1
ATOM 2377 N N . SER B 1 73 ? 51.948 35.958 96.881 1.00 42.31 73 SER B N 1
ATOM 2378 C CA . SER B 1 73 ? 52.864 34.855 96.613 1.00 50.09 73 SER B CA 1
ATOM 2379 C C . SER B 1 73 ? 52.166 33.693 95.919 1.00 48.58 73 SER B C 1
ATOM 2380 O O . SER B 1 73 ? 52.791 32.982 95.125 1.00 54.64 73 SER B O 1
ATOM 2383 N N . GLU B 1 74 ? 50.873 33.495 96.188 1.00 49.54 74 GLU B N 1
ATOM 2384 C CA . GLU B 1 74 ? 50.134 32.439 95.503 1.00 54.85 74 GLU B CA 1
ATOM 2385 C C . GLU B 1 74 ? 49.844 32.807 94.054 1.00 55.69 74 GLU B C 1
ATOM 2386 O O . GLU B 1 74 ? 49.699 31.918 93.207 1.00 65.99 74 GLU B O 1
ATOM 2392 N N . PHE B 1 75 ? 49.749 34.099 93.754 1.00 54.27 75 PHE B N 1
ATOM 2393 C CA . PHE B 1 75 ? 49.507 34.570 92.399 1.00 57.99 75 PHE B CA 1
ATOM 2394 C C . PHE B 1 75 ? 50.791 34.902 91.651 1.00 54.49 75 PHE B C 1
ATOM 2395 O O . PHE B 1 75 ? 50.723 35.390 90.518 1.00 50.31 75 PHE B O 1
ATOM 2403 N N . ASP B 1 76 ? 51.953 34.655 92.257 1.00 51.18 76 ASP B N 1
ATOM 2404 C CA . ASP B 1 76 ? 53.239 34.806 91.577 1.00 59.55 76 ASP B CA 1
ATOM 2405 C C . ASP B 1 76 ? 53.552 33.481 90.887 1.00 60.08 76 ASP B C 1
ATOM 2406 O O . ASP B 1 76 ? 54.263 32.618 91.405 1.00 62.21 76 ASP B O 1
ATOM 2411 N N . GLU B 1 77 ? 52.997 33.325 89.687 1.00 55.14 77 GLU B N 1
ATOM 2412 C CA . GLU B 1 77 ? 53.046 32.045 88.994 1.00 56.52 77 GLU B CA 1
ATOM 2413 C C . GLU B 1 77 ? 54.454 31.738 88.498 1.00 58.59 77 GLU B C 1
ATOM 2414 O O . GLU B 1 77 ? 55.170 32.621 88.017 1.00 57.35 77 GLU B O 1
ATOM 2420 N N . ILE B 1 78 ? 54.848 30.469 88.616 1.00 60.42 78 ILE B N 1
ATOM 2421 C CA . ILE B 1 78 ? 56.127 30.044 88.061 1.00 63.21 78 ILE B CA 1
ATOM 2422 C C . ILE B 1 78 ? 56.017 29.860 86.549 1.00 64.03 78 ILE B C 1
ATOM 2423 O O . ILE B 1 78 ? 57.014 29.989 85.828 1.00 69.59 78 ILE B O 1
ATOM 2428 N N . TYR B 1 79 ? 54.820 29.563 86.047 1.00 52.93 79 TYR B N 1
ATOM 2429 C CA . TYR B 1 79 ? 54.519 29.647 84.627 1.00 66.54 79 TYR B CA 1
ATOM 2430 C C . TYR B 1 79 ? 53.123 30.232 84.468 1.00 66.27 79 TYR B C 1
ATOM 2431 O O . TYR B 1 79 ? 52.243 30.003 85.302 1.00 59.23 79 TYR B O 1
ATOM 2440 N N . VAL B 1 80 ? 52.936 31.001 83.394 1.00 70.38 80 VAL B N 1
ATOM 2441 C CA . VAL B 1 80 ? 51.678 31.710 83.182 1.00 74.30 80 VAL B CA 1
ATOM 2442 C C . VAL B 1 80 ? 50.535 30.709 83.124 1.00 66.43 80 VAL B C 1
ATOM 2443 O O . VAL B 1 80 ? 50.534 29.787 82.298 1.00 65.75 80 VAL B O 1
ATOM 2447 N N . GLY B 1 81 ? 49.557 30.884 84.008 1.00 55.64 81 GLY B N 1
ATOM 2448 C CA . GLY B 1 81 ? 48.431 29.978 84.074 1.00 51.18 81 GLY B CA 1
ATOM 2449 C C . GLY B 1 81 ? 47.113 30.670 84.353 1.00 54.69 81 GLY B C 1
ATOM 2450 O O . GLY B 1 81 ? 46.777 31.672 83.715 1.00 53.92 81 GLY B O 1
ATOM 2451 N N . VAL B 1 82 ? 46.365 30.144 85.320 1.00 50.74 82 VAL B N 1
ATOM 2452 C CA . VAL B 1 82 ? 44.993 30.572 85.571 1.00 52.81 82 VAL B CA 1
ATOM 2453 C C . VAL B 1 82 ? 44.979 31.746 86.544 1.00 54.88 82 VAL B C 1
ATOM 2454 O O . VAL B 1 82 ? 43.913 32.173 87.003 1.00 54.94 82 VAL B O 1
ATOM 2458 N N . GLY B 1 83 ? 46.159 32.295 86.845 1.00 52.81 83 GLY B N 1
ATOM 2459 C CA . GLY B 1 83 ? 46.238 33.345 87.850 1.00 46.20 83 GLY B CA 1
ATOM 2460 C C . GLY B 1 83 ? 45.460 34.593 87.475 1.00 51.13 83 GLY B C 1
ATOM 2461 O O . GLY B 1 83 ? 44.767 35.176 88.312 1.00 51.51 83 GLY B O 1
ATOM 2462 N N . ALA B 1 84 ? 45.561 35.021 86.214 1.00 45.53 84 ALA B N 1
ATOM 2463 C CA . ALA B 1 84 ? 44.831 36.208 85.779 1.00 48.18 84 ALA B CA 1
ATOM 2464 C C . ALA B 1 84 ? 43.327 35.974 85.823 1.00 54.93 84 ALA B C 1
ATOM 2465 O O . ALA B 1 84 ? 42.558 36.886 86.148 1.00 51.94 84 ALA B O 1
ATOM 2467 N N . LYS B 1 85 ? 42.891 34.755 85.495 1.00 55.13 85 LYS B N 1
ATOM 2468 C CA . LYS B 1 85 ? 41.474 34.420 85.580 1.00 49.58 85 LYS B CA 1
ATOM 2469 C C . LYS B 1 85 ? 40.984 34.462 87.022 1.00 44.77 85 LYS B C 1
ATOM 2470 O O . LYS B 1 85 ? 39.875 34.936 87.296 1.00 39.80 85 LYS B O 1
ATOM 2476 N N . ARG B 1 86 ? 41.801 33.974 87.960 1.00 45.34 86 ARG B N 1
ATOM 2477 C CA . ARG B 1 86 ? 41.408 33.993 89.365 1.00 50.95 86 ARG B CA 1
ATOM 2478 C C . ARG B 1 86 ? 41.288 35.415 89.897 1.00 50.28 86 ARG B C 1
ATOM 2479 O O . ARG B 1 86 ? 40.485 35.668 90.802 1.00 42.45 86 ARG B O 1
ATOM 2487 N N . VAL B 1 87 ? 42.069 36.353 89.353 1.00 47.75 87 VAL B N 1
ATOM 2488 C CA . VAL B 1 87 ? 41.946 37.747 89.769 1.00 39.52 87 VAL B CA 1
ATOM 2489 C C . VAL B 1 87 ? 40.597 38.310 89.346 1.00 41.87 87 VAL B C 1
ATOM 2490 O O . VAL B 1 87 ? 39.927 39.002 90.122 1.00 49.84 87 VAL B O 1
ATOM 2494 N N . ARG B 1 88 ? 40.170 38.020 88.113 1.00 44.88 88 ARG B N 1
ATOM 2495 C CA . ARG B 1 88 ? 38.865 38.490 87.660 1.00 51.43 88 ARG B CA 1
ATOM 2496 C C . ARG B 1 88 ? 37.753 37.875 88.496 1.00 48.66 88 ARG B C 1
ATOM 2497 O O . ARG B 1 88 ? 36.803 38.564 88.887 1.00 44.87 88 ARG B O 1
ATOM 2505 N N . GLU B 1 89 ? 37.860 36.577 88.782 1.00 51.78 89 GLU B N 1
ATOM 2506 C CA . GLU B 1 89 ? 36.827 35.895 89.552 1.00 49.85 89 GLU B CA 1
ATOM 2507 C C . GLU B 1 89 ? 36.777 36.416 90.982 1.00 53.82 89 GLU B C 1
ATOM 2508 O O . GLU B 1 89 ? 35.695 36.527 91.571 1.00 54.57 89 GLU B O 1
ATOM 2514 N N . LEU B 1 90 ? 37.938 36.741 91.555 1.00 49.59 90 LEU B N 1
ATOM 2515 C CA . LEU B 1 90 ? 37.974 37.291 92.906 1.00 47.46 90 LEU B CA 1
ATOM 2516 C C . LEU B 1 90 ? 37.250 38.630 92.971 1.00 53.34 90 LEU B C 1
ATOM 2517 O O . LEU B 1 90 ? 36.403 38.851 93.845 1.00 56.72 90 LEU B O 1
ATOM 2522 N N . PHE B 1 91 ? 37.574 39.541 92.050 1.00 47.38 91 PHE B N 1
ATOM 2523 C CA . PHE B 1 91 ? 36.945 40.857 92.064 1.00 47.31 91 PHE B CA 1
ATOM 2524 C C . PHE B 1 91 ? 35.475 40.783 91.670 1.00 50.91 91 PHE B C 1
ATOM 2525 O O . PHE B 1 91 ? 34.665 41.581 92.157 1.00 57.83 91 PHE B O 1
ATOM 2533 N N . ASN B 1 92 ? 35.110 39.843 90.793 1.00 44.88 92 ASN B N 1
ATOM 2534 C CA . ASN B 1 92 ? 33.698 39.629 90.494 1.00 42.90 92 ASN B CA 1
ATOM 2535 C C . ASN B 1 92 ? 32.943 39.170 91.734 1.00 43.55 92 ASN B C 1
ATOM 2536 O O . ASN B 1 92 ? 31.801 39.586 91.966 1.00 43.71 92 ASN B O 1
ATOM 2541 N N . ALA B 1 93 ? 33.564 38.306 92.540 1.00 44.60 93 ALA B N 1
ATOM 2542 C CA . ALA B 1 93 ? 32.943 37.882 93.790 1.00 48.71 93 ALA B CA 1
ATOM 2543 C C . ALA B 1 93 ? 32.822 39.045 94.766 1.00 54.36 93 ALA B C 1
ATOM 2544 O O . ALA B 1 93 ? 31.836 39.142 95.506 1.00 61.59 93 ALA B O 1
ATOM 2546 N N . ALA B 1 94 ? 33.816 39.937 94.782 1.00 46.59 94 ALA B N 1
ATOM 2547 C CA . ALA B 1 94 ? 33.757 41.092 95.671 1.00 49.89 94 ALA B CA 1
ATOM 2548 C C . ALA B 1 94 ? 32.680 42.076 95.234 1.00 48.40 94 ALA B C 1
ATOM 2549 O O . ALA B 1 94 ? 31.950 42.617 96.073 1.00 55.01 94 ALA B O 1
ATOM 2551 N N . LYS B 1 95 ? 32.569 42.327 93.926 1.00 51.26 95 LYS B N 1
ATOM 2552 C CA . LYS B 1 95 ? 31.539 43.238 93.435 1.00 56.27 95 LYS B CA 1
ATOM 2553 C C . LYS B 1 95 ? 30.142 42.710 93.739 1.00 53.18 95 LYS B C 1
ATOM 2554 O O . LYS B 1 95 ? 29.240 43.484 94.083 1.00 57.06 95 LYS B O 1
ATOM 2560 N N . ALA B 1 96 ? 29.943 41.395 93.620 1.00 55.20 96 ALA B N 1
ATOM 2561 C CA . ALA B 1 96 ? 28.633 40.813 93.881 1.00 51.47 96 ALA B CA 1
ATOM 2562 C C . ALA B 1 96 ? 28.217 40.933 95.342 1.00 55.09 96 ALA B C 1
ATOM 2563 O O . ALA B 1 96 ? 27.019 40.872 95.637 1.00 61.81 96 ALA B O 1
ATOM 2565 N N . LYS B 1 97 ? 29.171 41.095 96.259 1.00 52.67 97 LYS B N 1
ATOM 2566 C CA . LYS B 1 97 ? 28.878 41.232 97.680 1.00 58.39 97 LYS B CA 1
ATOM 2567 C C . LYS B 1 97 ? 29.231 42.615 98.219 1.00 59.77 97 LYS B C 1
ATOM 2568 O O . LYS B 1 97 ? 29.427 42.773 99.429 1.00 55.79 97 LYS B O 1
ATOM 2574 N N . ALA B 1 98 ? 29.322 43.615 97.347 1.00 57.88 98 ALA B N 1
ATOM 2575 C CA . ALA B 1 98 ? 29.632 44.978 97.766 1.00 53.00 98 ALA B CA 1
ATOM 2576 C C . ALA B 1 98 ? 28.534 45.519 98.683 1.00 58.80 98 ALA B C 1
ATOM 2577 O O . ALA B 1 98 ? 27.359 45.217 98.483 1.00 66.97 98 ALA B O 1
ATOM 2579 N N . PRO B 1 99 ? 28.909 46.320 99.697 1.00 62.35 99 PRO B N 1
ATOM 2580 C CA . PRO B 1 99 ? 30.267 46.759 100.045 1.00 57.24 99 PRO B CA 1
ATOM 2581 C C . PRO B 1 99 ? 31.143 45.629 100.581 1.00 55.88 99 PRO B C 1
ATOM 2582 O O . PRO B 1 99 ? 30.657 44.770 101.315 1.00 60.10 99 PRO B O 1
ATOM 2586 N N . SER B 1 100 ? 32.422 45.641 100.218 1.00 51.94 100 SER B N 1
ATOM 2587 C CA . SER B 1 100 ? 33.329 44.566 100.592 1.00 52.07 100 SER B CA 1
ATOM 2588 C C . SER B 1 100 ? 34.757 45.083 100.519 1.00 48.36 100 SER B C 1
ATOM 2589 O O . SER B 1 100 ? 35.021 46.180 100.019 1.00 47.00 100 SER B O 1
ATOM 2592 N N . ILE B 1 101 ? 35.680 44.267 101.020 1.00 46.69 101 ILE B N 1
ATOM 2593 C CA . ILE B 1 101 ? 37.100 44.591 101.050 1.00 47.53 101 ILE B CA 1
ATOM 2594 C C . ILE B 1 101 ? 37.862 43.502 100.312 1.00 44.87 101 ILE B C 1
ATOM 2595 O O . ILE B 1 101 ? 37.630 42.309 100.543 1.00 47.01 101 ILE B O 1
ATOM 2600 N N . VAL B 1 102 ? 38.762 43.912 99.424 1.00 38.91 102 VAL B N 1
ATOM 2601 C CA . VAL B 1 102 ? 39.736 43.015 98.815 1.00 43.23 102 VAL B CA 1
ATOM 2602 C C . VAL B 1 102 ? 41.097 43.368 99.393 1.00 46.08 102 VAL B C 1
ATOM 2603 O O . VAL B 1 102 ? 41.581 44.493 99.220 1.00 46.83 102 VAL B O 1
ATOM 2607 N N . PHE B 1 103 ? 41.709 42.414 100.083 1.00 43.40 103 PHE B N 1
ATOM 2608 C CA . PHE B 1 103 ? 43.025 42.593 100.678 1.00 42.00 103 PHE B CA 1
ATOM 2609 C C . PHE B 1 103 ? 44.031 41.774 99.887 1.00 40.67 103 PHE B C 1
ATOM 2610 O O . PHE B 1 103 ? 43.899 40.549 99.786 1.00 33.06 103 PHE B O 1
ATOM 2618 N N . ILE B 1 104 ? 45.032 42.447 99.334 1.00 36.88 104 ILE B N 1
ATOM 2619 C CA . ILE B 1 104 ? 46.074 41.797 98.555 1.00 40.95 104 ILE B CA 1
ATOM 2620 C C . ILE B 1 104 ? 47.302 41.719 99.452 1.00 46.09 104 ILE B C 1
ATOM 2621 O O . ILE B 1 104 ? 48.066 42.681 99.579 1.00 44.02 104 ILE B O 1
ATOM 2626 N N . ASP B 1 105 ? 47.479 40.565 100.085 1.00 47.05 105 ASP B N 1
ATOM 2627 C CA . ASP B 1 105 ? 48.664 40.303 100.883 1.00 51.90 105 ASP B CA 1
ATOM 2628 C C . ASP B 1 105 ? 49.866 40.053 99.981 1.00 52.13 105 ASP B C 1
ATOM 2629 O O . ASP B 1 105 ? 49.739 39.543 98.864 1.00 50.70 105 ASP B O 1
ATOM 2634 N N . GLU B 1 106 ? 51.044 40.426 100.480 1.00 47.23 106 GLU B N 1
ATOM 2635 C CA . GLU B 1 106 ? 52.307 40.196 99.784 1.00 45.79 106 GLU B CA 1
ATOM 2636 C C . GLU B 1 106 ? 52.278 40.785 98.376 1.00 51.75 106 GLU B C 1
ATOM 2637 O O . GLU B 1 106 ? 52.603 40.123 97.387 1.00 58.41 106 GLU B O 1
ATOM 2643 N N . LEU B 1 107 ? 51.877 42.056 98.291 1.00 53.95 107 LEU B N 1
ATOM 2644 C CA . LEU B 1 107 ? 51.842 42.741 97.005 1.00 50.70 107 LEU B CA 1
ATOM 2645 C C . LEU B 1 107 ? 53.221 42.814 96.362 1.00 52.19 107 LEU B C 1
ATOM 2646 O O . LEU B 1 107 ? 53.318 42.964 95.139 1.00 48.13 107 LEU B O 1
ATOM 2651 N N . ASP B 1 108 ? 54.289 42.712 97.161 1.00 60.15 108 ASP B N 1
ATOM 2652 C CA . ASP B 1 108 ? 55.640 42.726 96.611 1.00 64.78 108 ASP B CA 1
ATOM 2653 C C . ASP B 1 108 ? 55.888 41.555 95.670 1.00 63.10 108 ASP B C 1
ATOM 2654 O O . ASP B 1 108 ? 56.723 41.656 94.764 1.00 66.47 108 ASP B O 1
ATOM 2659 N N . ALA B 1 109 ? 55.180 40.440 95.861 1.00 55.15 109 ALA B N 1
ATOM 2660 C CA . ALA B 1 109 ? 55.415 39.280 95.008 1.00 59.00 109 ALA B CA 1
ATOM 2661 C C . ALA B 1 109 ? 54.875 39.507 93.603 1.00 58.07 109 ALA B C 1
ATOM 2662 O O . ALA B 1 109 ? 55.526 39.145 92.616 1.00 64.92 109 ALA B O 1
ATOM 2664 N N . ILE B 1 110 ? 53.693 40.109 93.491 1.00 60.18 110 ILE B N 1
ATOM 2665 C CA . ILE B 1 110 ? 53.116 40.384 92.180 1.00 66.56 110 ILE B CA 1
ATOM 2666 C C . ILE B 1 110 ? 53.707 41.654 91.583 1.00 70.83 110 ILE B C 1
ATOM 2667 O O . ILE B 1 110 ? 54.165 41.667 90.435 1.00 81.60 110 ILE B O 1
ATOM 2672 N N . GLY B 1 111 ? 53.703 42.740 92.353 1.00 66.09 111 GLY B N 1
ATOM 2673 C CA . GLY B 1 111 ? 54.080 44.042 91.842 1.00 55.71 111 GLY B CA 1
ATOM 2674 C C . GLY B 1 111 ? 55.546 44.407 91.938 1.00 62.97 111 GLY B C 1
ATOM 2675 O O . GLY B 1 111 ? 55.894 45.589 91.865 1.00 70.12 111 GLY B O 1
ATOM 2676 N N . GLY B 1 112 ? 56.415 43.417 92.112 1.00 71.61 112 GLY B N 1
ATOM 2677 C CA . GLY B 1 112 ? 57.844 43.688 92.092 1.00 82.63 112 GLY B CA 1
ATOM 2678 C C . GLY B 1 112 ? 58.301 44.032 90.685 1.00 95.13 112 GLY B C 1
ATOM 2679 O O . GLY B 1 112 ? 58.020 43.300 89.729 1.00 101.55 112 GLY B O 1
ATOM 2680 N N . ARG B 1 113 ? 59.002 45.154 90.548 1.00 99.43 113 ARG B N 1
ATOM 2681 C CA . ARG B 1 113 ? 59.473 45.576 89.238 1.00 109.80 113 ARG B CA 1
ATOM 2682 C C . ARG B 1 113 ? 60.705 44.777 88.828 1.00 119.33 113 ARG B C 1
ATOM 2683 O O . ARG B 1 113 ? 61.521 44.375 89.663 1.00 120.59 113 ARG B O 1
ATOM 2691 N N . ARG B 1 114 ? 60.828 44.543 87.526 1.00 123.11 114 ARG B N 1
ATOM 2692 C CA . ARG B 1 114 ? 61.947 43.779 86.987 1.00 124.27 114 ARG B CA 1
ATOM 2693 C C . ARG B 1 114 ? 62.251 44.191 85.550 1.00 126.72 114 ARG B C 1
ATOM 2694 O O . ARG B 1 114 ? 61.381 44.132 84.680 1.00 122.80 114 ARG B O 1
ATOM 2696 N N . TYR B 1 121 ? 58.435 40.643 80.828 1.00 122.52 121 TYR B N 1
ATOM 2697 C CA . TYR B 1 121 ? 58.373 39.600 81.845 1.00 118.89 121 TYR B CA 1
ATOM 2698 C C . TYR B 1 121 ? 57.120 38.747 81.678 1.00 119.93 121 TYR B C 1
ATOM 2699 O O . TYR B 1 121 ? 57.098 37.579 82.068 1.00 121.72 121 TYR B O 1
ATOM 2701 N N . VAL B 1 122 ? 56.084 39.348 81.087 1.00 117.95 122 VAL B N 1
ATOM 2702 C CA . VAL B 1 122 ? 54.792 38.705 80.866 1.00 104.79 122 VAL B CA 1
ATOM 2703 C C . VAL B 1 122 ? 54.241 38.198 82.194 1.00 98.11 122 VAL B C 1
ATOM 2704 O O . VAL B 1 122 ? 54.193 36.987 82.443 1.00 91.17 122 VAL B O 1
ATOM 2708 N N . ARG B 1 123 ? 53.836 39.123 83.058 1.00 94.42 123 ARG B N 1
ATOM 2709 C CA . ARG B 1 123 ? 53.209 38.806 84.340 1.00 79.49 123 ARG B CA 1
ATOM 2710 C C . ARG B 1 123 ? 51.720 39.111 84.198 1.00 67.01 123 ARG B C 1
ATOM 2711 O O . ARG B 1 123 ? 51.279 40.245 84.390 1.00 56.50 123 ARG B O 1
ATOM 2719 N N . GLN B 1 124 ? 50.948 38.077 83.856 1.00 73.59 124 GLN B N 1
ATOM 2720 C CA . GLN B 1 124 ? 49.529 38.254 83.565 1.00 68.67 124 GLN B CA 1
ATOM 2721 C C . GLN B 1 124 ? 48.750 38.703 84.796 1.00 61.07 124 GLN B C 1
ATOM 2722 O O . GLN B 1 124 ? 47.804 39.491 84.684 1.00 55.70 124 GLN B O 1
ATOM 2728 N N . THR B 1 125 ? 49.136 38.218 85.978 1.00 53.96 125 THR B N 1
ATOM 2729 C CA . THR B 1 125 ? 48.402 38.556 87.193 1.00 53.89 125 THR B CA 1
ATOM 2730 C C . THR B 1 125 ? 48.498 40.043 87.513 1.00 54.54 125 THR B C 1
ATOM 2731 O O . THR B 1 125 ? 47.499 40.667 87.889 1.00 49.11 125 THR B O 1
ATOM 2735 N N . LEU B 1 126 ? 49.689 40.629 87.372 1.00 60.32 126 LEU B N 1
ATOM 2736 C CA . LEU B 1 126 ? 49.851 42.049 87.674 1.00 61.32 126 LEU B CA 1
ATOM 2737 C C . LEU B 1 126 ? 49.008 42.910 86.742 1.00 60.17 126 LEU B C 1
ATOM 2738 O O . LEU B 1 126 ? 48.303 43.823 87.189 1.00 56.77 126 LEU B O 1
ATOM 2743 N N . ASN B 1 127 ? 49.070 42.635 85.436 1.00 59.71 127 ASN B N 1
ATOM 2744 C CA . ASN B 1 127 ? 48.289 43.416 84.482 1.00 61.24 127 ASN B CA 1
ATOM 2745 C C . ASN B 1 127 ? 46.794 43.258 84.730 1.00 58.39 127 ASN B C 1
ATOM 2746 O O . ASN B 1 127 ? 46.023 44.208 84.548 1.00 49.32 127 ASN B O 1
ATOM 2751 N N . GLN B 1 128 ? 46.364 42.066 85.150 1.00 56.54 128 GLN B N 1
ATOM 2752 C CA . GLN B 1 128 ? 44.951 41.857 85.446 1.00 49.72 128 GLN B CA 1
ATOM 2753 C C . GLN B 1 128 ? 44.514 42.669 86.658 1.00 52.35 128 GLN B C 1
ATOM 2754 O O . GLN B 1 128 ? 43.417 43.242 86.665 1.00 53.03 128 GLN B O 1
ATOM 2760 N N . LEU B 1 129 ? 45.353 42.722 87.695 1.00 46.23 129 LEU B N 1
ATOM 2761 C CA . LEU B 1 129 ? 45.046 43.557 88.852 1.00 39.80 129 LEU B CA 1
ATOM 2762 C C . LEU B 1 129 ? 44.910 45.021 88.454 1.00 49.05 129 LEU B C 1
ATOM 2763 O O . LEU B 1 129 ? 44.007 45.719 88.928 1.00 54.36 129 LEU B O 1
ATOM 2768 N N . LEU B 1 130 ? 45.801 45.503 87.584 1.00 52.48 130 LEU B N 1
ATOM 2769 C CA . LEU B 1 130 ? 45.704 46.881 87.115 1.00 55.90 130 LEU B CA 1
ATOM 2770 C C . LEU B 1 130 ? 44.416 47.105 86.333 1.00 58.95 130 LEU B C 1
ATOM 2771 O O . LEU B 1 130 ? 43.803 48.175 86.423 1.00 61.70 130 LEU B O 1
ATOM 2776 N N . THR B 1 131 ? 43.989 46.103 85.561 1.00 63.36 131 THR B N 1
ATOM 2777 C CA . THR B 1 131 ? 42.751 46.228 84.797 1.00 57.38 131 THR B CA 1
ATOM 2778 C C . THR B 1 131 ? 41.537 46.295 85.716 1.00 59.33 131 THR B C 1
ATOM 2779 O O . THR B 1 131 ? 40.635 47.114 85.503 1.00 57.27 131 THR B O 1
ATOM 2783 N N . GLU B 1 132 ? 41.500 45.445 86.746 1.00 54.34 132 GLU B N 1
ATOM 2784 C CA . GLU B 1 132 ? 40.363 45.437 87.661 1.00 50.41 132 GLU B CA 1
ATOM 2785 C C . GLU B 1 132 ? 40.253 46.752 88.421 1.00 55.42 132 GLU B C 1
ATOM 2786 O O . GLU B 1 132 ? 39.150 47.277 88.611 1.00 58.66 132 GLU B O 1
ATOM 2792 N N . MET B 1 133 ? 41.386 47.296 88.869 1.00 53.94 133 MET B N 1
ATOM 2793 C CA . MET B 1 133 ? 41.360 48.573 89.572 1.00 51.70 133 MET B CA 1
ATOM 2794 C C . MET B 1 133 ? 40.843 49.684 88.666 1.00 57.55 133 MET B C 1
ATOM 2795 O O . MET B 1 133 ? 39.956 50.453 89.052 1.00 63.66 133 MET B O 1
ATOM 2800 N N . ASP B 1 134 ? 41.364 49.765 87.439 1.00 60.07 134 ASP B N 1
ATOM 2801 C CA . ASP B 1 134 ? 40.911 50.802 86.519 1.00 69.22 134 ASP B CA 1
ATOM 2802 C C . ASP B 1 134 ? 39.440 50.653 86.151 1.00 77.34 134 ASP B C 1
ATOM 2803 O O . ASP B 1 134 ? 38.804 51.646 85.782 1.00 89.04 134 ASP B O 1
ATOM 2808 N N . GLY B 1 135 ? 38.881 49.445 86.246 1.00 76.09 135 GLY B N 1
ATOM 2809 C CA . GLY B 1 135 ? 37.478 49.264 85.916 1.00 80.16 135 GLY B CA 1
ATOM 2810 C C . GLY B 1 135 ? 36.514 49.647 87.015 1.00 79.78 135 GLY B C 1
ATOM 2811 O O . GLY B 1 135 ? 35.303 49.694 86.778 1.00 79.26 135 GLY B O 1
ATOM 2812 N N . PHE B 1 136 ? 37.027 49.917 88.212 1.00 75.93 136 PHE B N 1
ATOM 2813 C CA . PHE B 1 136 ? 36.212 50.349 89.341 1.00 78.06 136 PHE B CA 1
ATOM 2814 C C . PHE B 1 136 ? 35.877 51.829 89.219 1.00 84.76 136 PHE B C 1
ATOM 2815 O O . PHE B 1 136 ? 36.778 52.669 89.127 1.00 88.80 136 PHE B O 1
ATOM 2823 N N . ALA B 1 137 ? 34.589 52.148 89.206 1.00 85.75 137 ALA B N 1
ATOM 2824 C CA . ALA B 1 137 ? 34.205 53.546 89.254 1.00 88.79 137 ALA B CA 1
ATOM 2825 C C . ALA B 1 137 ? 34.280 54.033 90.698 1.00 95.74 137 ALA B C 1
ATOM 2826 O O . ALA B 1 137 ? 34.292 53.241 91.644 1.00 78.66 137 ALA B O 1
ATOM 2828 N N . GLN B 1 138 ? 34.363 55.352 90.861 1.00 114.66 138 GLN B N 1
ATOM 2829 C CA . GLN B 1 138 ? 34.612 55.912 92.183 1.00 121.43 138 GLN B CA 1
ATOM 2830 C C . GLN B 1 138 ? 33.479 55.563 93.141 1.00 126.14 138 GLN B C 1
ATOM 2831 O O . GLN B 1 138 ? 32.298 55.659 92.795 1.00 137.69 138 GLN B O 1
ATOM 2837 N N . ASN B 1 139 ? 33.857 55.145 94.352 1.00 111.39 139 ASN B N 1
ATOM 2838 C CA . ASN B 1 139 ? 32.910 54.697 95.375 1.00 101.97 139 ASN B CA 1
ATOM 2839 C C . ASN B 1 139 ? 32.067 53.526 94.872 1.00 99.19 139 ASN B C 1
ATOM 2840 O O . ASN B 1 139 ? 30.861 53.450 95.116 1.00 95.99 139 ASN B O 1
ATOM 2845 N N . SER B 1 140 ? 32.718 52.601 94.159 1.00 98.85 140 SER B N 1
ATOM 2846 C CA . SER B 1 140 ? 32.066 51.380 93.697 1.00 97.46 140 SER B CA 1
ATOM 2847 C C . SER B 1 140 ? 31.613 50.493 94.849 1.00 90.01 140 SER B C 1
ATOM 2848 O O . SER B 1 140 ? 30.800 49.586 94.638 1.00 90.52 140 SER B O 1
ATOM 2851 N N . GLY B 1 141 ? 32.123 50.732 96.055 1.00 81.99 141 GLY B N 1
ATOM 2852 C CA . GLY B 1 141 ? 31.811 49.936 97.220 1.00 71.48 141 GLY B CA 1
ATOM 2853 C C . GLY B 1 141 ? 32.815 48.842 97.506 1.00 61.84 141 GLY B C 1
ATOM 2854 O O . GLY B 1 141 ? 32.740 48.215 98.569 1.00 65.94 141 GLY B O 1
ATOM 2855 N N . VAL B 1 142 ? 33.748 48.598 96.592 1.00 55.29 142 VAL B N 1
ATOM 2856 C CA . VAL B 1 142 ? 34.796 47.602 96.771 1.00 53.24 142 VAL B CA 1
ATOM 2857 C C . VAL B 1 142 ? 36.062 48.350 97.164 1.00 49.01 142 VAL B C 1
ATOM 2858 O O . VAL B 1 142 ? 36.555 49.190 96.401 1.00 50.33 142 VAL B O 1
ATOM 2862 N N . ILE B 1 143 ? 36.588 48.056 98.349 1.00 47.81 143 ILE B N 1
ATOM 2863 C CA . ILE B 1 143 ? 37.814 48.674 98.842 1.00 46.12 143 ILE B CA 1
ATOM 2864 C C . ILE B 1 143 ? 38.968 47.704 98.636 1.00 46.10 143 ILE B C 1
ATOM 2865 O O . ILE B 1 143 ? 38.859 46.518 98.973 1.00 54.09 143 ILE B O 1
ATOM 2870 N N . ILE B 1 144 ? 40.072 48.206 98.087 1.00 47.46 144 ILE B N 1
ATOM 2871 C CA . ILE B 1 144 ? 41.252 47.402 97.792 1.00 50.17 144 ILE B CA 1
ATOM 2872 C C . ILE B 1 144 ? 42.367 47.831 98.735 1.00 48.64 144 ILE B C 1
ATOM 2873 O O . ILE B 1 144 ? 42.836 48.976 98.684 1.00 49.05 144 ILE B O 1
ATOM 2878 N N . LEU B 1 145 ? 42.783 46.913 99.601 1.00 48.09 145 LEU B N 1
ATOM 2879 C CA . LEU B 1 145 ? 43.884 47.134 100.533 1.00 42.80 145 LEU B CA 1
ATOM 2880 C C . LEU B 1 145 ? 45.079 46.294 100.096 1.00 45.91 145 LEU B C 1
ATOM 2881 O O . LEU B 1 145 ? 44.958 45.076 99.949 1.00 50.02 145 LEU B O 1
ATOM 2886 N N . GLY B 1 146 ? 46.222 46.939 99.888 1.00 41.54 146 GLY B N 1
ATOM 2887 C CA . GLY B 1 146 ? 47.443 46.268 99.479 1.00 41.92 146 GLY B CA 1
ATOM 2888 C C . GLY B 1 146 ? 48.510 46.366 100.556 1.00 50.15 146 GLY B C 1
ATOM 2889 O O . GLY B 1 146 ? 48.772 47.451 101.083 1.00 64.09 146 GLY B O 1
ATOM 2890 N N . ALA B 1 147 ? 49.115 45.222 100.867 1.00 41.39 147 ALA B N 1
ATOM 2891 C CA . ALA B 1 147 ? 50.151 45.136 101.884 1.00 42.46 147 ALA B CA 1
ATOM 2892 C C . ALA B 1 147 ? 51.511 44.953 101.223 1.00 48.95 147 ALA B C 1
ATOM 2893 O O . ALA B 1 147 ? 51.659 44.136 100.312 1.00 44.80 147 ALA B O 1
ATOM 2895 N N . THR B 1 148 ? 52.502 45.711 101.690 1.00 48.91 148 THR B N 1
ATOM 2896 C CA . THR B 1 148 ? 53.861 45.632 101.176 1.00 50.41 148 THR B CA 1
ATOM 2897 C C . THR B 1 148 ? 54.825 46.053 102.275 1.00 53.50 148 THR B C 1
ATOM 2898 O O . THR B 1 148 ? 54.491 46.879 103.128 1.00 55.62 148 THR B O 1
ATOM 2902 N N . ASN B 1 149 ? 56.017 45.458 102.265 1.00 50.81 149 ASN B N 1
ATOM 2903 C CA . ASN B 1 149 ? 57.066 45.896 103.172 1.00 61.10 149 ASN B CA 1
ATOM 2904 C C . ASN B 1 149 ? 57.963 46.969 102.570 1.00 68.45 149 ASN B C 1
ATOM 2905 O O . ASN B 1 149 ? 58.591 47.722 103.321 1.00 75.39 149 ASN B O 1
ATOM 2910 N N . PHE B 1 150 ? 58.033 47.056 101.242 1.00 73.12 150 PHE B N 1
ATOM 2911 C CA . PHE B 1 150 ? 58.906 48.007 100.554 1.00 84.58 150 PHE B CA 1
ATOM 2912 C C . PHE B 1 150 ? 58.159 48.649 99.396 1.00 76.44 150 PHE B C 1
ATOM 2913 O O . PHE B 1 150 ? 58.213 48.165 98.258 1.00 68.78 150 PHE B O 1
ATOM 2921 N N . PRO B 1 151 ? 57.435 49.741 99.652 1.00 77.07 151 PRO B N 1
ATOM 2922 C CA . PRO B 1 151 ? 56.726 50.418 98.555 1.00 80.80 151 PRO B CA 1
ATOM 2923 C C . PRO B 1 151 ? 57.660 50.956 97.489 1.00 84.44 151 PRO B C 1
ATOM 2924 O O . PRO B 1 151 ? 57.220 51.187 96.356 1.00 84.98 151 PRO B O 1
ATOM 2928 N N . GLU B 1 152 ? 58.938 51.160 97.816 1.00 90.94 152 GLU B N 1
ATOM 2929 C CA . GLU B 1 152 ? 59.918 51.528 96.803 1.00 102.22 152 GLU B CA 1
ATOM 2930 C C . GLU B 1 152 ? 60.185 50.374 95.844 1.00 106.19 152 GLU B C 1
ATOM 2931 O O . GLU B 1 152 ? 60.558 50.604 94.687 1.00 109.50 152 GLU B O 1
ATOM 2937 N N . SER B 1 153 ? 59.991 49.134 96.298 1.00 107.42 153 SER B N 1
ATOM 2938 C CA . SER B 1 153 ? 60.210 47.962 95.460 1.00 109.29 153 SER B CA 1
ATOM 2939 C C . SER B 1 153 ? 59.024 47.635 94.563 1.00 101.44 153 SER B C 1
ATOM 2940 O O . SER B 1 153 ? 59.141 46.749 93.710 1.00 103.26 153 SER B O 1
ATOM 2943 N N . LEU B 1 154 ? 57.897 48.319 94.732 1.00 88.88 154 LEU B N 1
ATOM 2944 C CA . LEU B 1 154 ? 56.727 48.059 93.907 1.00 71.95 154 LEU B CA 1
ATOM 2945 C C . LEU B 1 154 ? 56.917 48.608 92.499 1.00 71.72 154 LEU B C 1
ATOM 2946 O O . LEU B 1 154 ? 57.658 49.570 92.275 1.00 73.11 154 LEU B O 1
ATOM 2951 N N . ASP B 1 155 ? 56.244 47.974 91.542 1.00 78.06 155 ASP B N 1
ATOM 2952 C CA . ASP B 1 155 ? 56.233 48.487 90.181 1.00 76.74 155 ASP B CA 1
ATOM 2953 C C . ASP B 1 155 ? 55.561 49.854 90.157 1.00 80.54 155 ASP B C 1
ATOM 2954 O O . ASP B 1 155 ? 54.585 50.097 90.873 1.00 79.50 155 ASP B O 1
ATOM 2959 N N . LYS B 1 156 ? 56.098 50.753 89.329 1.00 85.03 156 LYS B N 1
ATOM 2960 C CA . LYS B 1 156 ? 55.616 52.130 89.308 1.00 84.75 156 LYS B CA 1
ATOM 2961 C C . LYS B 1 156 ? 54.146 52.219 88.916 1.00 76.43 156 LYS B C 1
ATOM 2962 O O . LYS B 1 156 ? 53.466 53.183 89.285 1.00 75.89 156 LYS B O 1
ATOM 2968 N N . ALA B 1 157 ? 53.637 51.230 88.177 1.00 68.51 157 ALA B N 1
ATOM 2969 C CA . ALA B 1 157 ? 52.240 51.264 87.758 1.00 63.59 157 ALA B CA 1
ATOM 2970 C C . ALA B 1 157 ? 51.276 51.129 88.933 1.00 62.70 157 ALA B C 1
ATOM 2971 O O . ALA B 1 157 ? 50.167 51.672 88.881 1.00 59.43 157 ALA B O 1
ATOM 2973 N N . LEU B 1 158 ? 51.672 50.426 89.997 1.00 51.42 158 LEU B N 1
ATOM 2974 C CA . LEU B 1 158 ? 50.752 50.206 91.110 1.00 52.12 158 LEU B CA 1
ATOM 2975 C C . LEU B 1 158 ? 50.506 51.484 91.904 1.00 64.11 158 LEU B C 1
ATOM 2976 O O . LEU B 1 158 ? 49.392 51.714 92.387 1.00 68.71 158 LEU B O 1
ATOM 2981 N N . THR B 1 159 ? 51.527 52.326 92.050 1.00 71.42 159 THR B N 1
ATOM 2982 C CA . THR B 1 159 ? 51.442 53.509 92.894 1.00 73.91 159 THR B CA 1
ATOM 2983 C C . THR B 1 159 ? 51.079 54.765 92.113 1.00 82.98 159 THR B C 1
ATOM 2984 O O . THR B 1 159 ? 51.153 55.867 92.663 1.00 93.21 159 THR B O 1
ATOM 2988 N N . ARG B 1 160 ? 50.687 54.624 90.849 1.00 85.91 160 ARG B N 1
ATOM 2989 C CA . ARG B 1 160 ? 50.281 55.770 90.058 1.00 92.62 160 ARG B CA 1
ATOM 2990 C C . ARG B 1 160 ? 48.984 56.357 90.609 1.00 88.37 160 ARG B C 1
ATOM 2991 O O . ARG B 1 160 ? 48.208 55.661 91.269 1.00 81.72 160 ARG B O 1
ATOM 2999 N N . PRO B 1 161 ? 48.737 57.646 90.364 1.00 92.75 161 PRO B N 1
ATOM 3000 C CA . PRO B 1 161 ? 47.476 58.250 90.812 1.00 92.21 161 PRO B CA 1
ATOM 3001 C C . PRO B 1 161 ? 46.275 57.514 90.236 1.00 88.21 161 PRO B C 1
ATOM 3002 O O . PRO B 1 161 ? 46.247 57.157 89.056 1.00 86.70 161 PRO B O 1
ATOM 3006 N N . GLY B 1 162 ? 45.275 57.293 91.086 1.00 84.65 162 GLY B N 1
ATOM 3007 C CA . GLY B 1 162 ? 44.112 56.512 90.726 1.00 79.70 162 GLY B CA 1
ATOM 3008 C C . GLY B 1 162 ? 44.182 55.048 91.103 1.00 71.97 162 GLY B C 1
ATOM 3009 O O . GLY B 1 162 ? 43.201 54.324 90.888 1.00 74.22 162 GLY B O 1
ATOM 3010 N N . ARG B 1 163 ? 45.309 54.586 91.655 1.00 71.98 163 ARG B N 1
ATOM 3011 C CA . ARG B 1 163 ? 45.455 53.196 92.073 1.00 67.83 163 ARG B CA 1
ATOM 3012 C C . ARG B 1 163 ? 45.853 53.217 93.545 1.00 60.14 163 ARG B C 1
ATOM 3013 O O . ARG B 1 163 ? 45.095 53.729 94.364 1.00 62.26 163 ARG B O 1
ATOM 3021 N N . PHE B 1 164 ? 47.019 52.679 93.902 1.00 60.24 164 PHE B N 1
ATOM 3022 C CA . PHE B 1 164 ? 47.496 52.720 95.287 1.00 63.39 164 PHE B CA 1
ATOM 3023 C C . PHE B 1 164 ? 48.248 54.029 95.530 1.00 65.93 164 PHE B C 1
ATOM 3024 O O . PHE B 1 164 ? 49.475 54.082 95.630 1.00 74.21 164 PHE B O 1
ATOM 3032 N N . ASP B 1 165 ? 47.471 55.106 95.629 1.00 60.02 165 ASP B N 1
ATOM 3033 C CA . ASP B 1 165 ? 48.006 56.448 95.810 1.00 72.64 165 ASP B CA 1
ATOM 3034 C C . ASP B 1 165 ? 47.883 56.945 97.245 1.00 72.60 165 ASP B C 1
ATOM 3035 O O . ASP B 1 165 ? 48.120 58.129 97.502 1.00 79.63 165 ASP B O 1
ATOM 3040 N N . ARG B 1 166 ? 47.516 56.073 98.182 1.00 67.30 166 ARG B N 1
ATOM 3041 C CA . ARG B 1 166 ? 47.478 56.413 99.598 1.00 70.98 166 ARG B CA 1
ATOM 3042 C C . ARG B 1 166 ? 48.227 55.352 100.389 1.00 72.13 166 ARG B C 1
ATOM 3043 O O . ARG B 1 166 ? 47.925 54.160 100.276 1.00 72.82 166 ARG B O 1
ATOM 3051 N N . HIS B 1 167 ? 49.199 55.789 101.185 1.00 71.28 167 HIS B N 1
ATOM 3052 C CA . HIS B 1 167 ? 50.023 54.904 101.996 1.00 62.68 167 HIS B CA 1
ATOM 3053 C C . HIS B 1 167 ? 49.662 55.061 103.467 1.00 61.60 167 HIS B C 1
ATOM 3054 O O . HIS B 1 167 ? 49.433 56.176 103.944 1.00 61.98 167 HIS B O 1
ATOM 3061 N N . VAL B 1 168 ? 49.616 53.939 104.182 1.00 56.70 168 VAL B N 1
ATOM 3062 C CA . VAL B 1 168 ? 49.436 53.929 105.629 1.00 56.49 168 VAL B CA 1
ATOM 3063 C C . VAL B 1 168 ? 50.550 53.080 106.223 1.00 56.88 168 VAL B C 1
ATOM 3064 O O . VAL B 1 168 ? 50.642 51.881 105.932 1.00 58.42 168 VAL B O 1
ATOM 3068 N N . HIS B 1 169 ? 51.391 53.696 107.049 1.00 55.87 169 HIS B N 1
ATOM 3069 C CA . HIS B 1 169 ? 52.525 53.000 107.641 1.00 53.38 169 HIS B CA 1
ATOM 3070 C C . HIS B 1 169 ? 52.096 52.209 108.870 1.00 52.84 169 HIS B C 1
ATOM 3071 O O . HIS B 1 169 ? 51.369 52.719 109.728 1.00 59.54 169 HIS B O 1
ATOM 3078 N N . VAL B 1 170 ? 52.547 50.962 108.947 1.00 50.59 170 VAL B N 1
ATOM 3079 C CA . VAL B 1 170 ? 52.281 50.080 110.083 1.00 53.11 170 VAL B CA 1
ATOM 3080 C C . VAL B 1 170 ? 53.644 49.630 110.595 1.00 55.97 170 VAL B C 1
ATOM 3081 O O . VAL B 1 170 ? 54.165 48.582 110.201 1.00 61.17 170 VAL B O 1
ATOM 3085 N N . SER B 1 171 ? 54.235 50.426 111.483 1.00 44.27 171 SER B N 1
ATOM 3086 C CA . SER B 1 171 ? 55.614 50.239 111.900 1.00 47.00 171 SER B CA 1
ATOM 3087 C C . SER B 1 171 ? 55.710 49.220 113.034 1.00 49.22 171 SER B C 1
ATOM 3088 O O . SER B 1 171 ? 54.708 48.714 113.545 1.00 46.17 171 SER B O 1
ATOM 3091 N N . LEU B 1 172 ? 56.943 48.906 113.422 1.00 49.86 172 LEU B N 1
ATOM 3092 C CA . LEU B 1 172 ? 57.164 48.057 114.581 1.00 43.22 172 LEU B CA 1
ATOM 3093 C C . LEU B 1 172 ? 56.713 48.784 115.845 1.00 51.20 172 LEU B C 1
ATOM 3094 O O . LEU B 1 172 ? 56.936 49.991 115.981 1.00 47.58 172 LEU B O 1
ATOM 3099 N N . PRO B 1 173 ? 56.074 48.085 116.780 1.00 50.44 173 PRO B N 1
ATOM 3100 C CA . PRO B 1 173 ? 55.532 48.766 117.962 1.00 46.77 173 PRO B CA 1
ATOM 3101 C C . 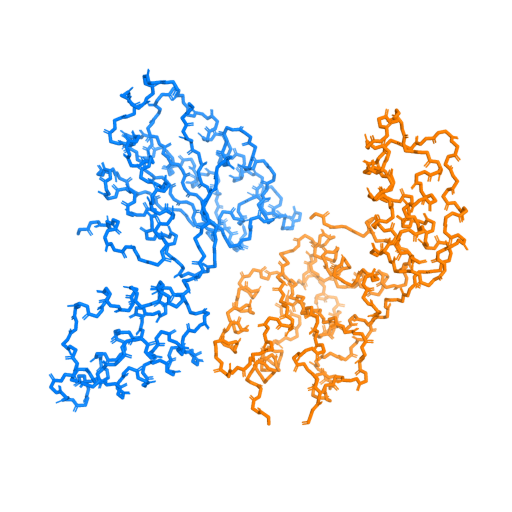PRO B 1 173 ? 56.638 49.276 118.872 1.00 58.93 173 PRO B C 1
ATOM 3102 O O . PRO B 1 173 ? 57.687 48.645 119.020 1.00 57.61 173 PRO B O 1
ATOM 3106 N N . ASP B 1 174 ? 56.393 50.435 119.480 1.00 51.55 174 ASP B N 1
ATOM 3107 C CA . ASP B 1 174 ? 57.282 50.940 120.514 1.00 55.08 174 ASP B CA 1
ATOM 3108 C C . ASP B 1 174 ? 57.045 50.171 121.812 1.00 54.89 174 ASP B C 1
ATOM 3109 O O . ASP B 1 174 ? 56.241 49.238 121.872 1.00 53.70 174 ASP B O 1
ATOM 3114 N N . VAL B 1 175 ? 57.747 50.572 122.876 1.00 54.84 175 VAL B N 1
ATOM 3115 C CA . VAL B 1 175 ? 57.647 49.837 124.136 1.00 54.94 175 VAL B CA 1
ATOM 3116 C C . VAL B 1 175 ? 56.224 49.899 124.681 1.00 54.68 175 VAL B C 1
ATOM 3117 O O . VAL B 1 175 ? 55.708 48.911 125.218 1.00 54.07 175 VAL B O 1
ATOM 3121 N N . ARG B 1 176 ? 55.559 51.047 124.528 1.00 58.14 176 ARG B N 1
ATOM 3122 C CA . ARG B 1 176 ? 54.172 51.160 124.970 1.00 55.31 176 ARG B CA 1
ATOM 3123 C C . ARG B 1 176 ? 53.262 50.248 124.158 1.00 55.95 176 ARG B C 1
ATOM 3124 O O . ARG B 1 176 ? 52.373 49.590 124.712 1.00 55.22 176 ARG B O 1
ATOM 3132 N N . GLY B 1 177 ? 53.469 50.194 122.841 1.00 52.27 177 GLY B N 1
ATOM 3133 C CA . GLY B 1 177 ? 52.673 49.301 122.015 1.00 44.61 177 GLY B CA 1
ATOM 3134 C C . GLY B 1 177 ? 52.922 47.839 122.329 1.00 44.29 177 GLY B C 1
ATOM 3135 O O . GLY B 1 177 ? 51.989 47.032 122.351 1.00 43.92 177 GLY B O 1
ATOM 3136 N N . ARG B 1 178 ? 54.183 47.477 122.580 1.00 38.03 178 ARG B N 1
ATOM 3137 C CA . ARG B 1 178 ? 54.500 46.095 122.925 1.00 42.43 178 ARG B CA 1
ATOM 3138 C C . ARG B 1 178 ? 53.832 45.687 124.232 1.00 49.21 178 ARG B C 1
ATOM 3139 O O . ARG B 1 178 ? 53.391 44.541 124.380 1.00 54.08 178 ARG B O 1
ATOM 3147 N N . ILE B 1 179 ? 53.750 46.610 125.194 1.00 49.84 179 ILE B N 1
ATOM 3148 C CA . ILE B 1 179 ? 53.001 46.347 126.421 1.00 51.83 179 ILE B CA 1
ATOM 3149 C C . ILE B 1 179 ? 51.543 46.047 126.093 1.00 53.02 179 ILE B C 1
ATOM 3150 O O . ILE B 1 179 ? 50.967 45.063 126.574 1.00 52.55 179 ILE B O 1
ATOM 3155 N N . ALA B 1 180 ? 50.927 46.894 125.264 1.00 51.25 180 ALA B N 1
ATOM 3156 C CA . ALA B 1 180 ? 49.524 46.705 124.907 1.00 47.01 180 ALA B CA 1
ATOM 3157 C C . ALA B 1 180 ? 49.309 45.406 124.139 1.00 50.24 180 ALA B C 1
ATOM 3158 O O . ALA B 1 180 ? 48.313 44.705 124.356 1.00 59.56 180 ALA B O 1
ATOM 3160 N N . ILE B 1 181 ? 50.231 45.068 123.235 1.00 48.18 181 ILE B N 1
ATOM 3161 C CA . ILE B 1 181 ? 50.087 43.847 122.446 1.00 46.61 181 ILE B CA 1
ATOM 3162 C C . ILE B 1 181 ? 50.217 42.617 123.335 1.00 43.42 181 ILE B C 1
ATOM 3163 O O . ILE B 1 181 ? 49.405 41.687 123.258 1.00 47.27 181 ILE B O 1
ATOM 3168 N N . LEU B 1 182 ? 51.242 42.593 124.189 1.00 51.60 182 LEU B N 1
ATOM 3169 C CA . LEU B 1 182 ? 51.436 41.459 125.088 1.00 47.91 182 LEU B CA 1
ATOM 3170 C C . LEU B 1 182 ? 50.247 41.280 126.024 1.00 52.26 182 LEU B C 1
ATOM 3171 O O . LEU B 1 182 ? 49.774 40.155 126.229 1.00 55.52 182 LEU B O 1
ATOM 3176 N N . LYS B 1 183 ? 49.750 42.377 126.601 1.00 54.95 183 LYS B N 1
ATOM 3177 C CA . LYS B 1 183 ? 48.617 42.286 127.519 1.00 54.29 183 LYS B CA 1
ATOM 3178 C C . LYS B 1 183 ? 47.365 41.781 126.813 1.00 57.06 183 LYS B C 1
ATOM 3179 O O . LYS B 1 183 ? 46.590 41.009 127.388 1.00 69.09 183 LYS B O 1
ATOM 3185 N N . HIS B 1 184 ? 47.146 42.213 125.568 1.00 54.31 184 HIS B N 1
ATOM 3186 C CA . HIS B 1 184 ? 45.947 41.804 124.841 1.00 60.58 184 HIS B CA 1
ATOM 3187 C C . HIS B 1 184 ? 45.919 40.296 124.624 1.00 55.95 184 HIS B C 1
ATOM 3188 O O . HIS B 1 184 ? 44.904 39.638 124.879 1.00 61.72 184 HIS B O 1
ATOM 3195 N N . HIS B 1 185 ? 47.027 39.728 124.143 1.00 49.92 185 HIS B N 1
ATOM 3196 C CA . HIS B 1 185 ? 47.080 38.290 123.912 1.00 51.48 185 HIS B CA 1
ATOM 3197 C C . HIS B 1 185 ? 47.196 37.494 125.205 1.00 53.20 185 HIS B C 1
ATOM 3198 O O . HIS B 1 185 ? 46.828 36.315 125.225 1.00 55.11 185 HIS B O 1
ATOM 3205 N N . ALA B 1 186 ? 47.694 38.105 126.283 1.00 53.90 186 ALA B N 1
ATOM 3206 C CA . ALA B 1 186 ? 47.727 37.425 127.571 1.00 57.11 186 ALA B CA 1
ATOM 3207 C C . ALA B 1 186 ? 46.345 37.278 128.193 1.00 65.94 186 ALA B C 1
ATOM 3208 O O . ALA B 1 186 ? 46.204 36.552 129.183 1.00 74.91 186 ALA B O 1
ATOM 3210 N N . LYS B 1 187 ? 45.329 37.946 127.641 1.00 68.25 187 LYS B N 1
ATOM 3211 C CA . LYS B 1 187 ? 43.959 37.761 128.103 1.00 67.09 187 LYS B CA 1
ATOM 3212 C C . LYS B 1 187 ? 43.476 36.330 127.912 1.00 71.92 187 LYS B C 1
ATOM 3213 O O . LYS B 1 187 ? 42.560 35.895 128.619 1.00 80.22 187 LYS B O 1
ATOM 3219 N N . LYS B 1 188 ? 44.068 35.593 126.976 1.00 72.61 188 LYS B N 1
ATOM 3220 C CA . LYS B 1 188 ? 43.635 34.245 126.638 1.00 75.31 188 LYS B CA 1
ATOM 3221 C C . LYS B 1 188 ? 44.338 33.170 127.457 1.00 75.39 188 LYS B C 1
ATOM 3222 O O . LYS B 1 188 ? 44.082 31.981 127.238 1.00 80.09 188 LYS B O 1
ATOM 3228 N N . ILE B 1 189 ? 45.213 33.553 128.388 1.00 72.15 189 ILE B N 1
ATOM 3229 C CA . ILE B 1 189 ? 45.947 32.610 129.220 1.00 70.76 189 ILE B CA 1
ATOM 3230 C C . ILE B 1 189 ? 45.735 32.968 130.685 1.00 69.20 189 ILE B C 1
ATOM 3231 O O . ILE B 1 189 ? 45.350 34.088 131.028 1.00 65.18 189 ILE B O 1
ATOM 3236 N N . LYS B 1 190 ? 45.988 31.990 131.552 1.00 65.91 190 LYS B N 1
ATOM 3237 C CA . LYS B 1 190 ? 45.930 32.204 132.997 1.00 65.18 190 LYS B CA 1
ATOM 3238 C C . LYS B 1 190 ? 47.252 32.814 133.444 1.00 68.45 190 LYS B C 1
ATOM 3239 O O . LYS B 1 190 ? 48.261 32.118 133.576 1.00 68.23 190 LYS B O 1
ATOM 3245 N N . ILE B 1 191 ? 47.247 34.121 133.676 1.00 73.74 191 ILE B N 1
ATOM 3246 C CA . ILE B 1 191 ? 48.463 34.854 134.007 1.00 71.20 191 ILE B CA 1
ATOM 3247 C C . ILE B 1 191 ? 48.848 34.573 135.453 1.00 77.12 191 ILE B C 1
ATOM 3248 O O . ILE B 1 191 ? 47.997 34.565 136.350 1.00 77.98 191 ILE B O 1
ATOM 3253 N N . GLY B 1 192 ? 50.144 34.336 135.684 1.00 80.50 192 GLY B N 1
ATOM 3254 C CA . GLY B 1 192 ? 50.627 34.048 137.017 1.00 82.44 192 GLY B CA 1
ATOM 3255 C C . GLY B 1 192 ? 50.741 35.287 137.886 1.00 84.71 192 GLY B C 1
ATOM 3256 O O . GLY B 1 192 ? 50.538 36.419 137.447 1.00 89.51 192 GLY B O 1
ATOM 3257 N N . SER B 1 193 ? 51.081 35.054 139.156 1.00 84.74 193 SER B N 1
ATOM 3258 C CA . SER B 1 193 ? 51.127 36.133 140.136 1.00 87.09 193 SER B CA 1
ATOM 3259 C C . SER B 1 193 ? 52.387 36.983 140.036 1.00 80.28 193 SER B C 1
ATOM 3260 O O . SER B 1 193 ? 52.393 38.112 140.540 1.00 87.70 193 SER B O 1
ATOM 3263 N N . ASP B 1 194 ? 53.449 36.478 139.409 1.00 68.65 194 ASP B N 1
ATOM 3264 C CA . ASP B 1 194 ? 54.717 37.192 139.322 1.00 67.04 194 ASP B CA 1
ATOM 3265 C C . ASP B 1 194 ? 54.997 37.737 137.927 1.00 66.68 194 ASP B C 1
ATOM 3266 O O . ASP B 1 194 ? 56.108 38.212 137.670 1.00 65.47 194 ASP B O 1
ATOM 3271 N N . VAL B 1 195 ? 54.021 37.684 137.021 1.00 54.70 195 VAL B N 1
ATOM 3272 C CA . VAL B 1 195 ? 54.255 38.090 135.640 1.00 64.93 195 VAL B CA 1
ATOM 3273 C C . VAL B 1 195 ? 54.426 39.601 135.564 1.00 71.60 195 VAL B C 1
ATOM 3274 O O . VAL B 1 195 ? 53.582 40.366 136.049 1.00 67.35 195 VAL B O 1
ATOM 3278 N N . ASN B 1 196 ? 55.526 40.035 134.952 1.00 68.67 196 ASN B N 1
ATOM 3279 C CA . ASN B 1 196 ? 55.797 41.445 134.688 1.00 66.60 196 ASN B CA 1
ATOM 3280 C C . ASN B 1 196 ? 55.895 41.612 133.176 1.00 59.91 196 ASN B C 1
ATOM 3281 O O . ASN B 1 196 ? 56.959 41.396 132.587 1.00 59.82 196 ASN B O 1
ATOM 3286 N N . ILE B 1 197 ? 54.779 41.993 132.552 1.00 58.76 197 ILE B N 1
ATOM 3287 C CA . ILE B 1 197 ? 54.746 42.149 131.101 1.00 53.06 197 ILE B CA 1
ATOM 3288 C C . ILE B 1 197 ? 55.631 43.308 130.660 1.00 56.62 197 ILE B C 1
ATOM 3289 O O . ILE B 1 197 ? 56.232 43.264 129.578 1.00 54.34 197 ILE B O 1
ATOM 3294 N N . ALA B 1 198 ? 55.754 44.345 131.494 1.00 56.90 198 ALA B N 1
ATOM 3295 C CA . ALA B 1 198 ? 56.590 45.488 131.143 1.00 55.83 198 ALA B CA 1
ATOM 3296 C C . ALA B 1 198 ? 58.048 45.079 130.981 1.00 58.44 198 ALA B C 1
ATOM 3297 O O . ALA B 1 198 ? 58.760 45.620 130.126 1.00 63.77 198 ALA B O 1
ATOM 3299 N N . ALA B 1 199 ? 58.515 44.135 131.800 1.00 58.71 199 ALA B N 1
ATOM 3300 C CA . ALA B 1 199 ? 59.880 43.641 131.649 1.00 56.94 199 ALA B CA 1
ATOM 3301 C C . ALA B 1 199 ? 60.061 42.938 130.311 1.00 50.01 199 ALA B C 1
ATOM 3302 O O . ALA B 1 199 ? 61.108 43.071 129.666 1.00 48.82 199 ALA B O 1
ATOM 3304 N N . ILE B 1 200 ? 59.050 42.183 129.878 1.00 49.71 200 ILE B N 1
ATOM 3305 C CA . ILE B 1 200 ? 59.130 41.499 128.592 1.00 50.60 200 ILE B CA 1
ATOM 3306 C C . ILE B 1 200 ? 59.146 42.505 127.449 1.00 50.46 200 ILE B C 1
ATOM 3307 O O . ILE B 1 200 ? 59.943 42.386 126.511 1.00 52.21 200 ILE B O 1
ATOM 3312 N N . ALA B 1 201 ? 58.270 43.513 127.506 1.00 47.80 201 ALA B N 1
ATOM 3313 C CA . ALA B 1 201 ? 58.235 44.523 126.453 1.00 53.97 201 ALA B CA 1
ATOM 3314 C C . ALA B 1 201 ? 59.534 45.313 126.381 1.00 51.70 201 ALA B C 1
ATOM 3315 O O . ALA B 1 201 ? 59.949 45.725 125.292 1.00 53.51 201 ALA B O 1
ATOM 3317 N N . ALA B 1 202 ? 60.190 45.532 127.521 1.00 52.43 202 ALA B N 1
ATOM 3318 C CA . ALA B 1 202 ? 61.460 46.245 127.518 1.00 52.27 202 ALA B CA 1
ATOM 3319 C C . ALA B 1 202 ? 62.598 45.398 126.969 1.00 54.37 202 ALA B C 1
ATOM 3320 O O . ALA B 1 202 ? 63.639 45.947 126.593 1.00 55.56 202 ALA B O 1
ATOM 3322 N N . ARG B 1 203 ? 62.426 44.079 126.916 1.00 53.12 203 ARG B N 1
ATOM 3323 C CA . ARG B 1 203 ? 63.447 43.171 126.417 1.00 50.32 203 ARG B CA 1
ATOM 3324 C C . ARG B 1 203 ? 63.146 42.663 125.013 1.00 50.45 203 ARG B C 1
ATOM 3325 O O . ARG B 1 203 ? 63.831 41.753 124.534 1.00 54.36 203 ARG B O 1
ATOM 3333 N N . THR B 1 204 ? 62.141 43.230 124.343 1.00 48.66 204 THR B N 1
ATOM 3334 C CA . THR B 1 204 ? 61.734 42.788 123.014 1.00 45.87 204 THR B CA 1
ATOM 3335 C C . THR B 1 204 ? 61.682 43.954 122.034 1.00 46.87 204 THR B C 1
ATOM 3336 O O . THR B 1 204 ? 60.858 43.962 121.116 1.00 50.14 204 THR B O 1
ATOM 3340 N N . SER B 1 205 ? 62.553 44.945 122.212 1.00 48.55 205 SER B N 1
ATOM 3341 C CA . SER B 1 205 ? 62.575 46.091 121.311 1.00 54.92 205 SER B CA 1
ATOM 3342 C C . SER B 1 205 ? 63.036 45.647 119.929 1.00 51.04 205 SER B C 1
ATOM 3343 O O . SER B 1 205 ? 64.129 45.092 119.781 1.00 50.82 205 SER B O 1
ATOM 3346 N N . GLY B 1 206 ? 62.209 45.901 118.918 1.00 45.49 206 GLY B N 1
ATOM 3347 C CA . GLY B 1 206 ? 62.475 45.467 117.561 1.00 47.12 206 GLY B CA 1
ATOM 3348 C C . GLY B 1 206 ? 61.622 44.305 117.108 1.00 45.29 206 GLY B C 1
ATOM 3349 O O . GLY B 1 206 ? 61.656 43.958 115.920 1.00 52.07 206 GLY B O 1
ATOM 3350 N N . LEU B 1 207 ? 60.865 43.689 118.011 1.00 43.19 207 LEU B N 1
ATOM 3351 C CA . LEU B 1 207 ? 59.995 42.582 117.651 1.00 40.62 207 LEU B CA 1
ATOM 3352 C C . LEU B 1 207 ? 58.659 43.101 117.134 1.00 42.36 207 LEU B C 1
ATOM 3353 O O . LEU B 1 207 ? 58.184 44.168 117.534 1.00 44.04 207 LEU B O 1
ATOM 3358 N N . SER B 1 208 ? 58.055 42.334 116.234 1.00 43.03 208 SER B N 1
ATOM 3359 C CA . SER B 1 208 ? 56.747 42.674 115.700 1.00 38.31 208 SER B CA 1
ATOM 3360 C C . SER B 1 208 ? 55.647 42.130 116.608 1.00 40.59 208 SER B C 1
ATOM 3361 O O . SER B 1 208 ? 55.888 41.331 117.515 1.00 43.54 208 SER B O 1
ATOM 3364 N N . GLY B 1 209 ? 54.418 42.586 116.356 1.00 35.92 209 GLY B N 1
ATOM 3365 C CA . GLY B 1 209 ? 53.285 42.091 117.119 1.00 37.59 209 GLY B CA 1
ATOM 3366 C C . GLY B 1 209 ? 53.072 40.597 116.970 1.00 42.03 209 GLY B C 1
ATOM 3367 O O . GLY B 1 209 ? 52.594 39.940 117.898 1.00 46.30 209 GLY B O 1
ATOM 3368 N N . ALA B 1 210 ? 53.419 40.041 115.806 1.00 39.47 210 ALA B N 1
ATOM 3369 C CA . ALA B 1 210 ? 53.304 38.599 115.612 1.00 45.79 210 ALA B CA 1
ATOM 3370 C C . ALA B 1 210 ? 54.286 37.841 116.493 1.00 47.48 210 ALA B C 1
ATOM 3371 O O . ALA B 1 210 ? 53.924 36.834 117.114 1.00 52.39 210 ALA B O 1
ATOM 3373 N N . GLU B 1 211 ? 55.536 38.306 116.555 1.00 50.58 211 GLU B N 1
ATOM 3374 C CA . GLU B 1 211 ? 56.524 37.654 117.408 1.00 45.50 211 GLU B CA 1
ATOM 3375 C C . GLU B 1 211 ? 56.152 37.783 118.879 1.00 44.53 211 GLU B C 1
ATOM 3376 O O . GLU B 1 211 ? 56.361 36.849 119.661 1.00 49.03 211 GLU B O 1
ATOM 3382 N N . LEU B 1 212 ? 55.597 38.932 119.272 1.00 50.48 212 LEU B N 1
ATOM 3383 C CA . LEU B 1 212 ? 55.154 39.107 120.651 1.00 48.57 212 LEU B CA 1
ATOM 3384 C C . LEU B 1 212 ? 54.005 38.165 120.984 1.00 49.01 212 LEU B C 1
ATOM 3385 O O . LEU B 1 212 ? 53.951 37.609 122.087 1.00 49.90 212 LEU B O 1
ATOM 3390 N N . GLU B 1 213 ? 53.070 37.982 120.048 1.00 46.01 213 GLU B N 1
ATOM 3391 C CA . GLU B 1 213 ? 51.990 37.025 120.263 1.00 47.69 213 GLU B CA 1
ATOM 3392 C C . GLU B 1 213 ? 52.533 35.609 120.400 1.00 46.26 213 GLU B C 1
ATOM 3393 O O . GLU B 1 213 ? 52.062 34.836 121.243 1.00 46.16 213 GLU B O 1
ATOM 3399 N N . ASN B 1 214 ? 53.524 35.248 119.578 1.00 44.08 214 ASN B N 1
ATOM 3400 C CA A ASN B 1 214 ? 54.136 33.928 119.692 0.50 44.84 214 ASN B CA 1
ATOM 3401 C CA B ASN B 1 214 ? 54.124 33.924 119.695 0.50 44.84 214 ASN B CA 1
ATOM 3402 C C . ASN B 1 214 ? 54.778 33.729 121.057 1.00 45.33 214 ASN B C 1
ATOM 3403 O O . ASN B 1 214 ? 54.821 32.603 121.566 1.00 51.70 214 ASN B O 1
ATOM 3412 N N . ILE B 1 215 ? 55.284 34.806 121.662 1.00 42.50 215 ILE B N 1
ATOM 3413 C CA . ILE B 1 215 ? 55.877 34.710 122.993 1.00 42.02 215 ILE B CA 1
ATOM 3414 C C . ILE B 1 215 ? 54.819 34.302 124.011 1.00 48.75 215 ILE B C 1
ATOM 3415 O O . ILE B 1 215 ? 55.041 33.419 124.848 1.00 53.40 215 ILE B O 1
ATOM 3420 N N . VAL B 1 216 ? 53.650 34.942 123.951 1.00 44.64 216 VAL B N 1
ATOM 3421 C CA . VAL B 1 216 ? 52.573 34.631 124.887 1.00 46.10 216 VAL B CA 1
ATOM 3422 C C . VAL B 1 216 ? 52.126 33.183 124.722 1.00 52.72 216 VAL B C 1
ATOM 3423 O O . VAL B 1 216 ? 51.946 32.453 125.705 1.00 53.45 216 VAL B O 1
ATOM 3427 N N . ASN B 1 217 ? 51.944 32.744 123.475 1.00 54.97 217 ASN B N 1
ATOM 3428 C CA . ASN B 1 217 ? 51.455 31.390 123.233 1.00 52.41 217 ASN B CA 1
ATOM 3429 C C . ASN B 1 217 ? 52.496 30.341 123.609 1.00 55.19 217 ASN B C 1
ATOM 3430 O O . ASN B 1 217 ? 52.151 29.283 124.147 1.00 59.44 217 ASN B O 1
ATOM 3435 N N . GLN B 1 218 ? 53.775 30.612 123.334 1.00 51.31 218 GLN B N 1
ATOM 3436 C CA . GLN B 1 218 ? 54.815 29.653 123.691 1.00 50.67 218 GLN B CA 1
ATOM 3437 C C . GLN B 1 218 ? 55.022 29.581 125.198 1.00 53.80 218 GLN B C 1
ATOM 3438 O O . GLN B 1 218 ? 55.381 28.521 125.721 1.00 62.53 218 GLN B O 1
ATOM 3444 N N . ALA B 1 219 ? 54.811 30.691 125.908 1.00 54.02 219 ALA B N 1
ATOM 3445 C CA . ALA B 1 219 ? 54.904 30.655 127.364 1.00 51.89 219 ALA B CA 1
ATOM 3446 C C . ALA B 1 219 ? 53.811 29.775 127.957 1.00 56.31 219 ALA B C 1
ATOM 3447 O O . ALA B 1 219 ? 54.048 29.054 128.933 1.00 57.48 219 ALA B O 1
ATOM 3449 N N . ALA B 1 220 ? 52.608 29.823 127.380 1.00 53.08 220 ALA B N 1
ATOM 3450 C CA . ALA B 1 220 ? 51.525 28.968 127.851 1.00 55.87 220 ALA B CA 1
ATOM 3451 C C . ALA B 1 220 ? 51.822 27.500 127.573 1.00 59.44 220 ALA B C 1
ATOM 3452 O O . ALA B 1 220 ? 51.562 26.637 128.420 1.00 64.73 220 ALA B O 1
ATOM 3454 N N . VAL B 1 221 ? 52.357 27.198 126.388 1.00 57.54 221 VAL B N 1
ATOM 3455 C CA . VAL B 1 221 ? 52.723 25.822 126.059 1.00 60.22 221 VAL B CA 1
ATOM 3456 C C . VAL B 1 221 ? 53.807 25.323 127.007 1.00 61.40 221 VAL B C 1
ATOM 3457 O O . VAL B 1 221 ? 53.738 24.203 127.527 1.00 65.98 221 VAL B O 1
ATOM 3461 N N . HIS B 1 222 ? 54.826 26.152 127.246 1.00 62.80 222 HIS B N 1
ATOM 3462 C CA . HIS B 1 222 ? 55.899 25.764 128.156 1.00 62.44 222 HIS B CA 1
ATOM 3463 C C . HIS B 1 222 ? 55.374 25.575 129.573 1.00 63.53 222 HIS B C 1
ATOM 3464 O O . HIS B 1 222 ? 55.797 24.656 130.284 1.00 63.00 222 HIS B O 1
ATOM 3471 N N . ALA B 1 223 ? 54.451 26.440 130.003 1.00 62.28 223 ALA B N 1
ATOM 3472 C CA . ALA B 1 223 ? 53.846 26.284 131.321 1.00 61.65 223 ALA B CA 1
ATOM 3473 C C . ALA B 1 223 ? 53.019 25.008 131.401 1.00 62.16 223 ALA B C 1
ATOM 3474 O O . ALA B 1 223 ? 52.989 24.345 132.444 1.00 63.65 223 ALA B O 1
ATOM 3476 N N . SER B 1 224 ? 52.339 24.650 130.309 1.00 59.30 224 SER B N 1
ATOM 3477 C CA . SER B 1 224 ? 51.553 23.421 130.300 1.00 66.60 224 SER B CA 1
ATOM 3478 C C . SER B 1 224 ? 52.450 22.191 130.359 1.00 59.55 224 SER B C 1
ATOM 3479 O O . SER B 1 224 ? 52.115 21.206 131.029 1.00 62.65 224 SER B O 1
ATOM 3482 N N . LYS B 1 225 ? 53.591 22.225 129.665 1.00 58.25 225 LYS B N 1
ATOM 3483 C CA . LYS B 1 225 ? 54.504 21.086 129.699 1.00 71.34 225 LYS B CA 1
ATOM 3484 C C . LYS B 1 225 ? 55.058 20.873 131.102 1.00 70.08 225 LYS B C 1
ATOM 3485 O O . LYS B 1 225 ? 55.230 19.730 131.544 1.00 73.48 225 LYS B O 1
ATOM 3491 N N . GLU B 1 226 ? 55.338 21.960 131.821 1.00 73.44 226 GLU B N 1
ATOM 3492 C CA . 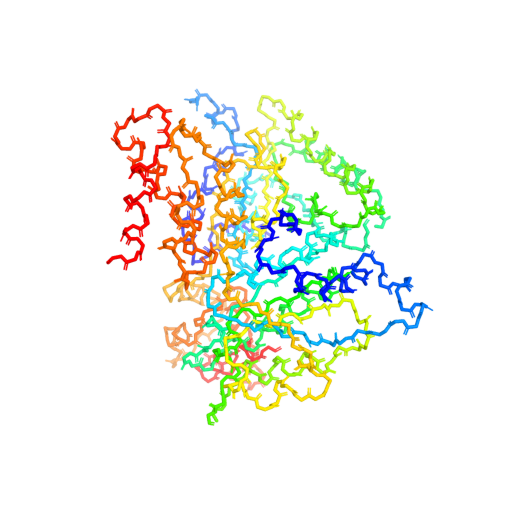GLU B 1 226 ? 55.775 21.866 133.207 1.00 72.42 226 GLU B CA 1
ATOM 3493 C C . GLU B 1 226 ? 54.620 21.638 134.173 1.00 72.83 226 GLU B C 1
ATOM 3494 O O . GLU B 1 226 ? 54.857 21.559 135.384 1.00 71.53 226 GLU B O 1
ATOM 3500 N N . LYS B 1 227 ? 53.386 21.546 133.669 1.00 73.69 227 LYS B N 1
ATOM 3501 C CA . LYS B 1 227 ? 52.197 21.295 134.486 1.00 76.83 227 LYS B CA 1
ATOM 3502 C C . LYS B 1 227 ? 51.977 22.392 135.524 1.00 77.11 227 LYS B C 1
ATOM 3503 O O . LYS B 1 227 ? 51.396 22.149 136.585 1.00 81.70 227 LYS B O 1
ATOM 3509 N N . ALA B 1 228 ? 52.442 23.603 135.229 1.00 71.73 228 ALA B N 1
ATOM 3510 C CA . ALA B 1 228 ? 52.252 24.724 136.135 1.00 70.83 228 ALA B CA 1
ATOM 3511 C C . ALA B 1 228 ? 50.784 25.125 136.205 1.00 75.31 228 ALA B C 1
ATOM 3512 O O . ALA B 1 228 ? 50.028 24.996 135.238 1.00 75.67 228 ALA B O 1
ATOM 3514 N N . LYS B 1 229 ? 50.385 25.618 137.380 1.00 84.10 229 LYS B N 1
ATOM 3515 C CA . LYS B 1 229 ? 49.003 26.046 137.574 1.00 92.36 229 LYS B CA 1
ATOM 3516 C C . LYS B 1 229 ? 48.684 27.302 136.771 1.00 82.41 229 LYS B C 1
ATOM 3517 O O . LYS B 1 229 ? 47.519 27.540 136.435 1.00 81.90 229 LYS B O 1
ATOM 3523 N N . ALA B 1 230 ? 49.696 28.105 136.450 1.00 78.07 230 ALA B N 1
ATOM 3524 C CA . ALA B 1 230 ? 49.503 29.331 135.693 1.00 70.68 230 ALA B CA 1
ATOM 3525 C C . ALA B 1 230 ? 50.801 29.676 134.978 1.00 68.73 230 ALA B C 1
ATOM 3526 O O . ALA B 1 230 ? 51.876 29.181 135.326 1.00 64.52 230 ALA B O 1
ATOM 3528 N N . VAL B 1 231 ? 50.688 30.532 133.967 1.00 66.56 231 VAL B N 1
ATOM 3529 C CA . VAL B 1 231 ? 51.847 30.964 133.194 1.00 63.99 231 VAL B CA 1
ATOM 3530 C C . VAL B 1 231 ? 52.611 32.000 134.008 1.00 63.94 231 VAL B C 1
ATOM 3531 O O . VAL B 1 231 ? 52.087 33.077 134.308 1.00 64.05 231 VAL B O 1
ATOM 3535 N N . MET B 1 232 ? 53.848 31.674 134.368 1.00 65.01 232 MET B N 1
ATOM 3536 C CA . MET B 1 232 ? 54.660 32.503 135.242 1.00 66.15 232 MET B CA 1
ATOM 3537 C C . MET B 1 232 ? 55.654 33.324 134.421 1.00 64.58 232 MET B C 1
ATOM 3538 O O . MET B 1 232 ? 55.764 33.185 133.201 1.00 69.93 232 MET B O 1
ATOM 3543 N N . GLN B 1 233 ? 56.390 34.197 135.116 1.00 64.46 233 GLN B N 1
ATOM 3544 C CA . GLN B 1 233 ? 57.362 35.056 134.445 1.00 60.55 233 GLN B CA 1
ATOM 3545 C C . GLN B 1 233 ? 58.485 34.246 133.811 1.00 64.80 233 GLN B C 1
ATOM 3546 O O . GLN B 1 233 ? 58.971 34.590 132.727 1.00 71.69 233 GLN B O 1
ATOM 3552 N N . ALA B 1 234 ? 58.918 33.170 134.475 1.00 61.66 234 ALA B N 1
ATOM 3553 C CA . ALA B 1 234 ? 59.963 32.324 133.908 1.00 63.89 234 ALA B CA 1
ATOM 3554 C C . ALA B 1 234 ? 59.532 31.717 132.581 1.00 58.27 234 ALA B C 1
ATOM 3555 O O . ALA B 1 234 ? 60.364 31.521 131.687 1.00 63.07 234 ALA B O 1
ATOM 3557 N N . HIS B 1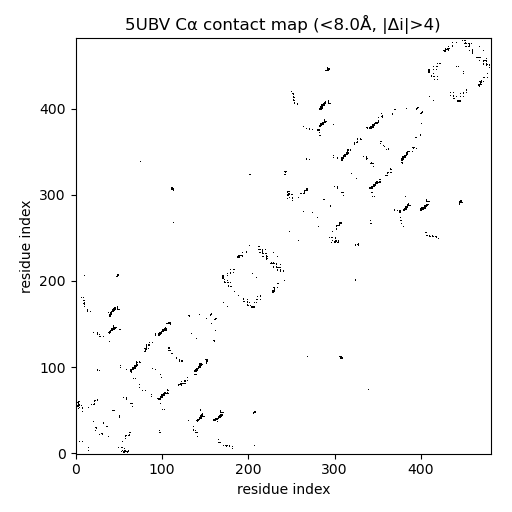 235 ? 58.241 31.414 132.433 1.00 56.26 235 HIS B N 1
ATOM 3558 C CA . HIS B 1 235 ? 57.741 30.901 131.163 1.00 56.53 235 HIS B CA 1
ATOM 3559 C C . HIS B 1 235 ? 57.769 31.981 130.088 1.00 51.68 235 HIS B C 1
ATOM 3560 O O . HIS B 1 235 ? 58.065 31.698 128.922 1.00 52.84 235 HIS B O 1
ATOM 3567 N N . PHE B 1 236 ? 57.458 33.225 130.463 1.00 52.54 236 PHE B N 1
ATOM 3568 C CA . PHE B 1 236 ? 57.580 34.334 129.521 1.00 54.49 236 PHE B CA 1
ATOM 3569 C C . PHE B 1 236 ? 59.032 34.558 129.122 1.00 49.95 236 PHE B C 1
ATOM 3570 O O . PHE B 1 236 ? 59.330 34.812 127.949 1.00 53.85 236 PHE B O 1
ATOM 3578 N N . GLU B 1 237 ? 59.951 34.479 130.089 1.00 47.73 237 GLU B N 1
ATOM 3579 C CA . GLU B 1 237 ? 61.368 34.644 129.783 1.00 50.79 237 GLU B CA 1
ATOM 3580 C C . GLU B 1 237 ? 61.868 33.545 128.855 1.00 54.52 237 GLU B C 1
ATOM 3581 O O . GLU B 1 237 ? 62.654 33.807 127.937 1.00 57.94 237 GLU B O 1
ATOM 3587 N N . TRP B 1 238 ? 61.422 32.308 129.079 1.00 53.15 238 TRP B N 1
ATOM 3588 C CA . TRP B 1 238 ? 61.823 31.206 128.211 1.00 49.45 238 TRP B CA 1
ATOM 3589 C C . TRP B 1 238 ? 61.293 31.406 126.796 1.00 51.95 238 TRP B C 1
ATOM 3590 O O . TRP B 1 238 ? 62.027 31.240 125.815 1.00 56.36 238 TRP B O 1
ATOM 3601 N N . ALA B 1 239 ? 60.012 31.762 126.674 1.00 51.36 239 ALA B N 1
ATOM 3602 C CA . ALA B 1 239 ? 59.425 31.970 125.354 1.00 50.32 239 ALA B CA 1
ATOM 3603 C C . ALA B 1 239 ? 60.054 33.165 124.651 1.00 46.75 239 ALA B C 1
ATOM 3604 O O . ALA B 1 239 ? 60.270 33.133 123.434 1.00 51.39 239 ALA B O 1
ATOM 3606 N N . LYS B 1 240 ? 60.344 34.232 125.400 1.00 45.15 240 LYS B N 1
ATOM 3607 C CA . LYS B 1 240 ? 61.022 35.388 124.822 1.00 48.86 240 LYS B CA 1
ATOM 3608 C C . LYS B 1 240 ? 62.378 34.996 124.246 1.00 51.47 240 LYS B C 1
ATOM 3609 O O . LYS B 1 240 ? 62.701 35.333 123.101 1.00 51.34 240 LYS B O 1
ATOM 3615 N N . ASP B 1 241 ? 63.187 34.279 125.031 1.00 51.68 241 ASP B N 1
ATOM 3616 C CA . ASP B 1 241 ? 64.501 33.858 124.557 1.00 49.06 241 ASP B CA 1
ATOM 3617 C C . ASP B 1 241 ? 64.394 32.915 123.366 1.00 55.93 241 ASP B C 1
ATOM 3618 O O . ASP B 1 241 ? 65.249 32.945 122.474 1.00 57.89 241 ASP B O 1
ATOM 3623 N N . LYS B 1 242 ? 63.359 32.072 123.334 1.00 55.36 242 LYS B N 1
ATOM 3624 C CA . LYS B 1 242 ? 63.200 31.145 122.219 1.00 51.30 242 LYS B CA 1
ATOM 3625 C C . LYS B 1 242 ? 62.902 31.886 120.921 1.00 56.20 242 LYS B C 1
ATOM 3626 O O . LYS B 1 242 ? 63.383 31.492 119.853 1.00 65.21 242 LYS B O 1
ATOM 3632 N N . VAL B 1 243 ? 62.094 32.946 120.986 1.00 56.05 243 VAL B N 1
ATOM 3633 C CA . VAL B 1 243 ? 61.787 33.703 119.776 1.00 60.92 243 VAL B CA 1
ATOM 3634 C C . VAL B 1 243 ? 63.015 34.477 119.310 1.00 64.61 243 VAL B C 1
ATOM 3635 O O . VAL B 1 243 ? 63.282 34.582 118.106 1.00 72.11 243 VAL B O 1
ATOM 3639 N N . ILE B 1 244 ? 63.782 35.026 120.251 1.00 64.21 244 ILE B N 1
ATOM 3640 C CA . ILE B 1 244 ? 64.982 35.777 119.898 1.00 71.40 244 ILE B CA 1
ATOM 3641 C C . ILE B 1 244 ? 66.124 34.839 119.517 1.00 88.17 244 ILE B C 1
ATOM 3642 O O . ILE B 1 244 ? 66.868 35.107 118.566 1.00 100.77 244 ILE B O 1
ATOM 3647 N N . MET B 1 245 ? 66.280 33.737 120.254 1.00 83.05 245 MET B N 1
ATOM 3648 C CA . MET B 1 245 ? 67.347 32.752 120.037 1.00 75.07 245 MET B CA 1
ATOM 3649 C C . MET B 1 245 ? 68.713 33.380 120.288 1.00 77.00 245 MET B C 1
ATOM 3650 O O . MET B 1 245 ? 68.858 34.247 121.150 1.00 77.30 245 MET B O 1
#

CATH classification: 3.40.50.300 (+1 more: 1.10.8.60)

Radius of gyration: 25.82 Å; Cα contacts (8 Å, |Δi|>4): 863; chains: 2; bounding box: 60×65×80 Å

Sequence (482 aa):
SNARFSDVHGCDEAKEELQELVEFLRNPEKFSNLGKLPKGVLLVGPPGTGKTLLARAVAGEAGVPFFYMSGSEFDEIVGVGAKRVRELFNAAKAKAPSIVFIDELDAIGGRRNSRDATYVRQTLNQLLTEMDGFAQNSGVIILGATNFPESLDKALTRPGRFDRHVHVSLPDVRGRIAILKHHAKKIKIGSDVNIAAIAARTSGLSGAELENIVNQAAVHASKEKAKAVMQAHFEWAKDKVIMGNARFSDVHGCCDEAKEELQELVEFLRNPEKFSNLGGKLPKGVLLVGPPGTGKTLLARAVAGEAGVPFFYMSGSEFDEIYVGVGAKRVRELFNAAKAKAPSIVFIDELDAIGGRRYVRQTLNQLLTEMDGFAQNSGVIILGATNFPESLDKALTRPGRFDRHVHVSLPDVRGRIAILKHHAKKIKIGSDVNIAAIAARTSGLSGAELENNIVNQAAVHASKEKAKAVMQAHFEWAKDKVIM

Organism: Thermothelomyces thermophilus (strain ATCC 42464 / BCRC 31852 / DSM 1799) (NCBI:txid573729)

Nearest PDB structures (foldseek):
  5ubv-assembly2_B  TM=1.004E+00  e=5.631E-49  Thermothelomyces thermophilus ATCC 42464
  2ce7-assembly1_A  TM=9.548E-01  e=5.127E-30  Thermotoga maritima
  3kds-assembly2_F  TM=9.149E-01  e=1.328E-29  Thermotoga maritima
  3kds-assembly1_E  TM=9.100E-01  e=2.048E-28  Thermotoga maritima
  1iy1-assembly1_A  TM=8.304E-01  e=3.296E-28  Thermus thermophilus